Protein AF-A0A2N3A3G3-F1 (afdb_monomer_lite)

Secondary structure (DSSP, 8-state):
-EEEEEEEE---TT-----TT--HHHHSS-SSPPPHHHHHHHHHHHHHHS-STTEEEEEEEESS-GGGS-HHHHHHHHHHHHHHHHTTS-SEEEEEE-GGG--HHHHHHHHHTTEEEEEEEEE-S-HHHHHHTT----HHHHHHHHHHHHHTTPEEEEEEEES-TT--HHHHHHHHHHHHHTT-SEEEEEE--EETTSHHHHHHHHTS--PPPHHHHHHHHHHHHHHHHHTT-EEEEES----HHHHSSSSEEES---TTHHHHHHHHHHHHHHHHHHHHS-SS-EEEEEE-TTTHHHHH-GGGHHHHHHHTT-SEEEEEE-------PPEEEEETTS-HHHHHHHHHHSEEEEE--TTTS-TTTTT-HHHHEEEETTEEEE-TTS-HHHHHHHHHTT--EEE-SSPPPSSTTGGGTT-EEE-SSEEEE-TTTS-HHHHHHSTT-EEEE-S-S-HHHHEEESSSSEEEES-HHHHHHHHHTT-EEEE--STT-B-TTSS---TGGGEEEETTEEEESS-GGGSTTHHHHHHHHHHTT-EEEESSSS--B--S--EEE--

Sequence (559 aa):
MKHFTIPIFIPELACPNRCVFCNQHSISGCVKQPEPEEVREIILQHLNTIPQNDSHIEIGFFGGSFTGIEPALQEQYLSIAYEFLISGQIHGIRLSTRPDYISPDILTLLKHYGVTTIELGAQSLNDEVLLLSGRGHKVADVERASELILSSGFKLGLQMMTGLPGDTPQLSLQTARRIVELGASCTRIYPTLVIRGTELEQRWRSGEYQPQSLDEAVELAARLMDVFYYAGVEVIRVGLHPSERLLDGSEMLAGPFHPSFRELVKTFIWKQKLIKLIDKYPQGGNIHIPAPQHELRYAIGYNSENRKMLESHFKKVEFFVEDLALEVKPLIVTDKKLPLPAKNTLKSFANLLFLHSEKVVYKSIGGHPDIFMCQGSEGIVAAPSLPQEIIVHLGYAGVQVVDGISDPGKTYPDSARYNAVVTADLIIHNLKITDPAIFKTFPGRKHLHVNQGYTRCNLLALDDNYFITSDYGIEKALLAEGKLVMFADPAPVKLRGQKYGFFPGCCGILNGEVLIAGSLTFHPDGKQIREFINDSGLIIRELYQGQLTDVGGIFCFVK

pLDDT: mean 90.31, std 10.42, range [41.25, 98.62]

Foldseek 3Di:
DAEEEQEDEAAQPLQPWAFQQDDRCPPSVDNDGDDLVVLLVSVVVVLVVDDQPPYAYEYEYDHAALLRPDPVVSLSNLVSRLVCCVVVSHPAYEYHYALQSDDPVSLVSCVVSRHAEYEHAPQFLDQVLCVQRRVPDHNVSVLVSLVSCVVSRHAYEYEYEAQGVVHDLVRSLVRLLVCLVSPHQEYEYEYGFRWPPGNSVVCVVVVVGDGDEQVRLLVSVLVSVVSCVLSNRHHPYYYDADDVCVVVVVTTDDYRHDNVSVLSSLLVNLLVVLVVVLVVDAFEAEDEAEDAPVSQDSNCGDVSPNVVVVVVRYVYYHYDYDPPPPLQQWEKEWAPPQDPLLVVLSVVRHHYDWFDQCDAEPNLCNGAPQQAWADDPQAIEGEPPGDPSVVVVCVVLVGDYHYFDHHQHHDPPSSLQSQWHDALAEIEAAPVHHTPVVCVSNDDHDYQHFPDSNNQQFWDDLHPAEIEGQDPRSVVSNVVVVGHYHHFHQQQADTPPDNGGYQSLQWDDDPLEIEGSEALVSGPCSVVVQVSSVVSVGHYDDSDHDTGYRTNYIYIGHD

Structure (mmCIF, N/CA/C/O backbone):
data_AF-A0A2N3A3G3-F1
#
_entry.id   AF-A0A2N3A3G3-F1
#
loop_
_atom_site.group_PDB
_atom_site.id
_atom_site.type_symbol
_atom_site.label_atom_id
_atom_site.label_alt_id
_atom_site.label_comp_id
_atom_site.label_asym_id
_atom_site.label_entity_id
_atom_site.label_seq_id
_atom_site.pdbx_PDB_ins_code
_atom_site.Cartn_x
_atom_site.Cartn_y
_atom_site.Cartn_z
_atom_site.occupancy
_atom_site.B_iso_or_equiv
_atom_site.auth_seq_id
_atom_site.auth_comp_id
_atom_site.auth_asym_id
_atom_site.auth_atom_id
_atom_site.pdbx_PDB_model_num
ATOM 1 N N . MET A 1 1 ? 8.161 -18.460 7.760 1.00 61.75 1 MET A N 1
ATOM 2 C CA . MET A 1 1 ? 8.654 -18.708 6.396 1.00 61.75 1 MET A CA 1
ATOM 3 C C . MET A 1 1 ? 9.444 -17.530 5.842 1.00 61.75 1 MET A C 1
ATOM 5 O O . MET A 1 1 ? 8.895 -16.444 5.680 1.00 61.75 1 MET A O 1
ATOM 9 N N . LYS A 1 2 ? 10.746 -17.717 5.592 1.00 75.19 2 LYS A N 1
ATOM 10 C CA . LYS A 1 2 ? 11.634 -16.714 4.970 1.00 75.19 2 LYS A CA 1
ATOM 11 C C . LYS A 1 2 ? 11.548 -16.793 3.445 1.00 75.19 2 LYS A C 1
ATOM 13 O O . LYS A 1 2 ? 11.561 -17.885 2.892 1.00 75.19 2 LYS A O 1
ATOM 18 N N . HIS A 1 3 ? 11.495 -15.648 2.768 1.00 83.81 3 HIS A N 1
ATOM 19 C CA . HIS A 1 3 ? 11.451 -15.588 1.305 1.00 83.81 3 HIS A CA 1
ATOM 20 C C . HIS A 1 3 ? 12.861 -15.516 0.712 1.00 83.81 3 HIS A C 1
ATOM 22 O O . HIS A 1 3 ? 13.668 -14.680 1.121 1.00 83.81 3 HIS A O 1
ATOM 28 N N . PHE A 1 4 ? 13.134 -16.364 -0.276 1.00 88.44 4 PHE A N 1
ATOM 29 C CA . PHE A 1 4 ? 14.371 -16.391 -1.048 1.00 88.44 4 PHE A CA 1
ATOM 30 C C . PHE A 1 4 ? 14.045 -16.280 -2.534 1.00 88.44 4 PHE A C 1
ATOM 32 O O . PHE A 1 4 ? 13.104 -16.903 -3.021 1.00 88.44 4 PHE A O 1
ATOM 39 N N . THR A 1 5 ? 14.845 -15.511 -3.267 1.00 90.31 5 THR A N 1
ATOM 40 C CA . THR A 1 5 ? 14.772 -15.455 -4.728 1.00 90.31 5 THR A CA 1
ATOM 41 C C . THR A 1 5 ? 16.108 -15.899 -5.294 1.00 90.31 5 THR A C 1
ATOM 43 O O . THR A 1 5 ? 17.130 -15.318 -4.939 1.00 90.31 5 THR A O 1
ATOM 46 N N . ILE A 1 6 ? 16.089 -16.904 -6.165 1.00 93.06 6 ILE A N 1
ATOM 47 C CA . ILE A 1 6 ? 17.234 -17.352 -6.957 1.00 93.06 6 ILE A CA 1
ATOM 48 C C . ILE A 1 6 ? 17.314 -16.440 -8.187 1.00 93.06 6 ILE A C 1
ATOM 50 O O . ILE A 1 6 ? 16.431 -16.519 -9.048 1.00 93.06 6 ILE A O 1
ATOM 54 N N . PRO A 1 7 ? 18.296 -15.525 -8.267 1.00 90.38 7 PRO A N 1
ATOM 55 C CA . PRO A 1 7 ? 18.377 -14.579 -9.364 1.00 90.38 7 PRO A CA 1
ATOM 56 C C . PRO A 1 7 ? 19.096 -15.207 -10.561 1.00 90.38 7 PRO A C 1
ATOM 58 O O . PRO A 1 7 ? 20.251 -15.607 -10.462 1.00 90.38 7 PRO A O 1
ATOM 61 N N . ILE A 1 8 ? 18.437 -15.224 -11.715 1.00 89.75 8 ILE A N 1
ATOM 62 C CA . ILE A 1 8 ? 19.045 -15.571 -13.001 1.00 89.75 8 ILE A CA 1
ATOM 63 C C . ILE A 1 8 ? 19.112 -14.288 -13.819 1.00 89.75 8 ILE A C 1
ATOM 65 O O . ILE A 1 8 ? 18.082 -13.723 -14.193 1.00 89.75 8 ILE A O 1
ATOM 69 N N . PHE A 1 9 ? 20.322 -13.795 -14.070 1.00 84.38 9 PHE A N 1
ATOM 70 C CA . PHE A 1 9 ? 20.527 -12.567 -14.829 1.00 84.38 9 PHE A CA 1
ATOM 71 C C . PHE A 1 9 ? 20.651 -12.876 -16.319 1.00 84.38 9 PHE A C 1
ATOM 73 O O . PHE A 1 9 ? 21.615 -13.485 -16.770 1.00 84.38 9 PHE A O 1
ATOM 80 N N . ILE A 1 10 ? 19.669 -12.415 -17.083 1.00 79.62 10 ILE A N 1
ATOM 81 C CA . ILE A 1 10 ? 19.649 -12.438 -18.538 1.00 79.62 10 ILE A CA 1
ATOM 82 C C . ILE A 1 10 ? 20.049 -11.042 -19.019 1.00 79.62 10 ILE A C 1
ATOM 84 O O . ILE A 1 10 ? 19.343 -10.076 -18.727 1.00 79.62 10 ILE A O 1
ATOM 88 N N . PRO A 1 11 ? 21.171 -10.887 -19.736 1.00 69.00 11 PRO A N 1
ATOM 89 C CA . PRO A 1 11 ? 21.563 -9.587 -20.272 1.00 69.00 11 PRO A CA 1
ATOM 90 C C . PRO A 1 11 ? 20.467 -9.023 -21.193 1.00 69.00 11 PRO A C 1
ATOM 92 O O . PRO A 1 11 ? 19.837 -9.784 -21.931 1.00 69.00 11 PRO A O 1
ATOM 95 N N . GLU A 1 12 ? 20.240 -7.702 -21.190 1.00 62.72 12 GLU A N 1
ATOM 96 C CA . GLU A 1 12 ? 19.171 -7.040 -21.963 1.00 62.72 12 GLU A CA 1
ATOM 97 C C . GLU A 1 12 ? 19.499 -6.949 -23.473 1.00 62.72 12 GLU A C 1
ATOM 99 O O . GLU A 1 12 ? 19.256 -5.928 -24.112 1.00 62.72 12 GLU A O 1
ATOM 104 N N . LEU A 1 13 ? 20.043 -8.020 -24.070 1.00 57.84 13 LEU A N 1
ATOM 105 C CA . LEU A 1 13 ? 20.393 -8.103 -25.500 1.00 57.84 13 LEU A CA 1
ATOM 106 C C . LEU A 1 13 ? 19.179 -7.915 -26.421 1.00 57.84 13 LEU A C 1
ATOM 108 O O . LEU A 1 13 ? 19.336 -7.585 -27.592 1.00 57.84 13 LEU A O 1
ATOM 112 N N . ALA A 1 14 ? 17.973 -8.118 -25.890 1.00 55.00 14 ALA A N 1
ATOM 113 C CA . ALA A 1 14 ? 16.716 -7.996 -26.610 1.00 55.00 14 ALA A CA 1
ATOM 114 C C . ALA A 1 14 ? 16.103 -6.585 -26.589 1.00 55.00 14 ALA A C 1
ATOM 116 O O . ALA A 1 14 ? 15.043 -6.386 -27.179 1.00 55.00 14 ALA A O 1
ATOM 117 N N . CYS A 1 15 ? 16.693 -5.596 -25.905 1.00 64.19 15 CYS A N 1
ATOM 118 C CA . CYS A 1 15 ? 16.178 -4.224 -25.953 1.00 64.19 15 CYS A CA 1
ATOM 119 C C . CYS A 1 15 ? 16.750 -3.476 -27.172 1.00 64.19 15 CYS A C 1
ATOM 121 O O . CYS A 1 15 ? 17.956 -3.240 -27.218 1.00 64.19 15 CYS A O 1
ATOM 123 N N . PRO A 1 16 ? 15.918 -3.019 -28.132 1.00 64.50 16 PRO A N 1
ATOM 124 C CA . PRO A 1 16 ? 16.391 -2.279 -29.304 1.00 64.50 16 PRO A CA 1
ATOM 125 C C . PRO A 1 16 ? 16.791 -0.838 -28.962 1.00 64.50 16 PRO A C 1
ATOM 127 O O . PRO A 1 16 ? 17.355 -0.135 -29.796 1.00 64.50 16 PRO A O 1
ATOM 130 N N . ASN A 1 17 ? 16.470 -0.374 -27.750 1.00 73.19 17 ASN A N 1
ATOM 131 C CA . ASN A 1 17 ? 16.666 1.004 -27.324 1.00 73.19 17 ASN A CA 1
ATOM 132 C C . ASN A 1 17 ? 17.913 1.142 -26.453 1.00 73.19 17 ASN A C 1
ATOM 134 O O . ASN A 1 17 ? 18.110 0.382 -25.503 1.00 73.19 17 ASN A O 1
ATOM 138 N N . ARG A 1 18 ? 18.699 2.187 -26.713 1.00 74.38 18 ARG A N 1
ATOM 139 C CA . ARG A 1 18 ? 19.814 2.594 -25.859 1.00 74.38 18 ARG A CA 1
ATOM 140 C C . ARG A 1 18 ? 19.349 3.718 -24.939 1.00 74.38 18 ARG A C 1
ATOM 142 O O . ARG A 1 18 ? 19.352 4.880 -25.330 1.00 74.38 18 ARG A O 1
ATOM 149 N N . CYS A 1 19 ? 18.930 3.364 -23.726 1.00 81.56 19 CYS A N 1
ATOM 150 C CA . CYS A 1 19 ? 18.556 4.363 -22.724 1.00 81.56 19 CYS A CA 1
ATOM 151 C C . CYS A 1 19 ? 19.773 5.230 -22.379 1.00 81.56 19 CYS A C 1
ATOM 153 O O . CYS A 1 19 ? 20.890 4.719 -22.265 1.00 81.56 19 CYS A O 1
ATOM 155 N N . VAL A 1 20 ? 19.550 6.520 -22.131 1.00 85.81 20 VAL A N 1
ATOM 156 C CA . VAL A 1 20 ? 20.637 7.489 -21.913 1.00 85.81 20 VAL A CA 1
ATOM 157 C C . VAL A 1 20 ? 21.509 7.154 -20.702 1.00 85.81 20 VAL A C 1
ATOM 159 O O . VAL A 1 20 ? 22.678 7.510 -20.689 1.00 85.81 20 VAL A O 1
ATOM 162 N N . PHE A 1 21 ? 20.961 6.444 -19.711 1.00 80.81 21 PHE A N 1
ATOM 163 C CA . PHE A 1 21 ? 21.609 6.055 -18.452 1.00 80.81 21 PHE A CA 1
ATOM 164 C C . PHE A 1 21 ? 22.144 4.611 -18.441 1.00 80.81 21 PHE A C 1
ATOM 166 O O . PHE A 1 21 ? 22.698 4.164 -17.439 1.00 80.81 21 PHE A O 1
ATOM 173 N N . CYS A 1 22 ? 21.947 3.845 -19.516 1.00 75.81 22 CYS A N 1
ATOM 174 C CA . CYS A 1 22 ? 22.227 2.413 -19.534 1.00 75.81 22 CYS A CA 1
ATOM 175 C C . CYS A 1 22 ? 23.515 2.102 -20.312 1.00 75.81 22 CYS A C 1
ATOM 177 O O . CYS A 1 22 ? 23.629 2.433 -21.491 1.00 75.81 22 CYS A O 1
ATOM 179 N N . ASN A 1 23 ? 24.475 1.429 -19.667 1.00 69.19 23 ASN A N 1
ATOM 180 C CA . ASN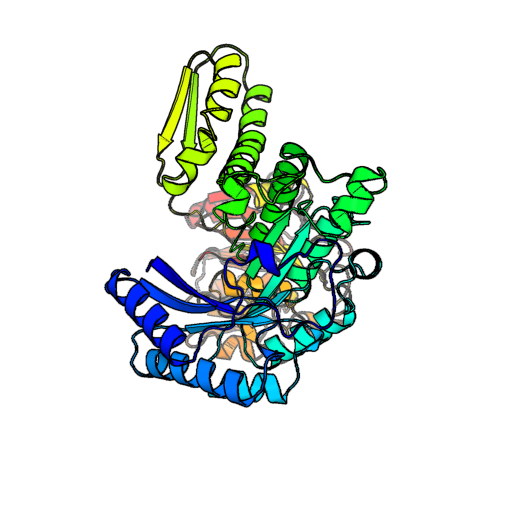 A 1 23 ? 25.636 0.823 -20.325 1.00 69.19 23 ASN A CA 1
ATOM 181 C C . ASN A 1 23 ? 25.797 -0.635 -19.870 1.00 69.19 23 ASN A C 1
ATOM 183 O O . ASN A 1 23 ? 26.601 -0.962 -19.005 1.00 69.19 23 ASN A O 1
ATOM 187 N N . GLN A 1 24 ? 24.974 -1.535 -20.404 1.00 57.53 24 GLN A N 1
ATOM 188 C CA . GLN A 1 24 ? 24.906 -2.903 -19.883 1.00 57.53 24 GLN A CA 1
ATOM 189 C C . GLN A 1 24 ? 26.075 -3.819 -20.255 1.00 57.53 24 GLN A C 1
ATOM 191 O O . GLN A 1 24 ? 26.239 -4.840 -19.595 1.00 57.53 24 GLN A O 1
ATOM 196 N N . HIS A 1 25 ? 26.940 -3.449 -21.208 1.00 51.78 25 HIS A N 1
ATOM 197 C CA . HIS A 1 25 ? 28.196 -4.183 -21.415 1.00 51.78 25 HIS A CA 1
ATOM 198 C C . HIS A 1 25 ? 29.094 -4.162 -20.160 1.00 51.78 25 HIS A C 1
ATOM 200 O O . HIS A 1 25 ? 29.972 -5.016 -20.023 1.00 51.78 25 HIS A O 1
ATOM 206 N N . SER A 1 26 ? 28.868 -3.219 -19.234 1.00 46.75 26 SER A N 1
ATOM 207 C CA . SER A 1 26 ? 29.647 -3.063 -18.008 1.00 46.75 26 SER A CA 1
ATOM 208 C C . SER A 1 26 ? 28.895 -3.405 -16.700 1.00 46.75 26 SER A C 1
ATOM 210 O O . SER A 1 26 ? 29.525 -4.030 -15.844 1.00 46.75 26 SER A O 1
ATOM 212 N N . ILE A 1 27 ? 27.577 -3.141 -16.590 1.00 47.06 27 ILE A N 1
ATOM 213 C CA . ILE A 1 27 ? 26.804 -3.199 -15.318 1.00 47.06 27 ILE A CA 1
ATOM 214 C C . ILE A 1 27 ? 26.375 -4.614 -14.875 1.00 47.06 27 ILE A C 1
ATOM 216 O O . ILE A 1 27 ? 26.427 -4.928 -13.686 1.00 47.06 27 ILE A O 1
ATOM 220 N N . SER A 1 28 ? 25.895 -5.471 -15.785 1.00 49.25 28 SER A N 1
ATOM 221 C CA . SER A 1 28 ? 25.285 -6.767 -15.418 1.00 49.25 28 SER A CA 1
ATOM 222 C C . SER A 1 28 ? 26.307 -7.835 -15.010 1.00 49.25 28 SER A C 1
ATOM 224 O O . SER A 1 28 ? 25.919 -8.904 -14.544 1.00 49.25 28 SER A O 1
ATOM 226 N N . GLY A 1 29 ? 27.602 -7.596 -15.247 1.00 46.22 29 GLY A N 1
ATOM 227 C CA . GLY A 1 29 ? 28.673 -8.588 -15.090 1.00 46.22 29 GLY A CA 1
ATOM 228 C C . GLY A 1 29 ? 28.627 -9.746 -16.102 1.00 46.22 29 GLY A C 1
ATOM 229 O O . GLY A 1 29 ? 29.648 -10.388 -16.326 1.00 46.22 29 GLY A O 1
ATOM 230 N N . CYS A 1 30 ? 27.486 -9.975 -16.763 1.00 50.34 30 CYS A N 1
ATOM 231 C CA . CYS A 1 30 ? 27.273 -11.019 -17.762 1.00 50.34 30 CYS A CA 1
ATOM 232 C C . CYS A 1 30 ? 27.206 -10.409 -19.166 1.00 50.34 30 CYS A C 1
ATOM 234 O O . CYS A 1 30 ? 26.265 -9.693 -19.508 1.00 50.34 30 CYS A O 1
ATOM 236 N N . VAL A 1 31 ? 28.215 -10.709 -19.986 1.00 55.66 31 VAL A N 1
ATOM 237 C CA . VAL A 1 31 ? 28.316 -10.236 -21.380 1.00 55.66 31 VAL A CA 1
ATOM 238 C C . VAL A 1 31 ? 27.589 -11.180 -22.350 1.00 55.66 31 VAL A C 1
ATOM 240 O O . VAL A 1 31 ? 27.222 -10.773 -23.450 1.00 55.66 31 VAL A O 1
ATOM 243 N N . LYS A 1 32 ? 27.345 -12.430 -21.937 1.00 69.25 32 LYS A N 1
ATOM 244 C CA . LYS A 1 32 ? 26.687 -13.479 -22.723 1.00 69.25 32 LYS A CA 1
ATOM 245 C C . LYS A 1 32 ? 25.436 -13.973 -21.989 1.00 69.25 32 LYS A C 1
ATOM 247 O O . LYS A 1 32 ? 25.431 -14.022 -20.761 1.00 69.25 32 LYS A O 1
ATOM 252 N N . GLN A 1 33 ? 24.383 -14.301 -22.738 1.00 75.94 33 GLN A N 1
ATOM 253 C CA . GLN A 1 33 ? 23.237 -15.033 -22.195 1.00 75.94 33 GLN A CA 1
ATOM 254 C C . GLN A 1 33 ? 23.703 -16.405 -21.691 1.00 75.94 33 GLN A C 1
ATOM 256 O O . GLN A 1 33 ? 24.496 -17.040 -22.393 1.00 75.94 33 GLN A O 1
ATOM 261 N N . PRO A 1 34 ? 23.254 -16.838 -20.499 1.00 84.69 34 PRO A N 1
ATOM 262 C CA . PRO A 1 34 ? 23.633 -18.140 -19.982 1.00 84.69 34 PRO A CA 1
ATOM 263 C C . PRO A 1 34 ? 23.061 -19.243 -20.871 1.00 84.69 34 PRO A C 1
ATOM 265 O O . PRO A 1 34 ? 21.918 -19.151 -21.319 1.00 84.69 34 PRO A O 1
ATOM 268 N N . GLU A 1 35 ? 23.819 -20.297 -21.130 1.00 90.38 35 GLU A N 1
ATOM 269 C CA . GLU A 1 35 ? 23.249 -21.464 -21.810 1.00 90.38 35 GLU A CA 1
ATOM 270 C C . GLU A 1 35 ? 22.178 -22.117 -20.907 1.00 90.38 35 GLU A C 1
ATOM 272 O O . GLU A 1 35 ? 22.258 -21.999 -19.680 1.00 90.38 35 GLU A O 1
ATOM 277 N N . PRO A 1 36 ? 21.166 -22.816 -21.457 1.00 92.44 36 PRO A N 1
ATOM 278 C CA . PRO A 1 36 ? 20.116 -23.442 -20.649 1.00 92.44 36 PRO A CA 1
ATOM 279 C C . PRO A 1 36 ? 20.649 -24.299 -19.489 1.00 92.44 36 PRO A C 1
ATOM 281 O O . PRO A 1 36 ? 20.137 -24.212 -18.375 1.00 92.44 36 PRO A O 1
ATOM 284 N N . GLU A 1 37 ? 21.735 -25.048 -19.683 1.00 92.50 37 GLU A N 1
ATOM 285 C CA . GLU A 1 37 ? 22.291 -25.844 -18.580 1.00 92.50 37 GLU A CA 1
ATOM 286 C C . GLU A 1 37 ? 23.023 -25.025 -17.520 1.00 92.50 37 GLU A C 1
ATOM 288 O O . GLU A 1 37 ? 22.972 -25.383 -16.345 1.00 92.50 37 GLU A O 1
ATOM 293 N N . GLU A 1 38 ? 23.592 -23.870 -17.869 1.00 92.38 38 GLU A N 1
ATOM 294 C CA . GLU A 1 38 ? 24.135 -22.943 -16.870 1.00 92.38 38 GLU A CA 1
ATOM 295 C C . GLU A 1 38 ? 23.009 -22.408 -15.973 1.00 92.38 38 GLU A C 1
ATOM 297 O O . GLU A 1 38 ? 23.179 -22.277 -14.761 1.00 92.38 38 GLU A O 1
ATOM 302 N N . VAL A 1 39 ? 21.816 -22.166 -16.536 1.00 93.62 39 VAL A N 1
ATOM 303 C CA . VAL A 1 39 ? 20.630 -21.798 -15.748 1.00 93.62 39 VAL A CA 1
ATOM 304 C C . VAL A 1 39 ? 20.270 -22.897 -14.748 1.00 93.62 39 VAL A C 1
ATOM 306 O O . VAL A 1 39 ? 20.035 -22.604 -13.572 1.00 93.62 39 VAL A O 1
ATOM 309 N N . ARG A 1 40 ? 20.263 -24.163 -15.181 1.00 95.88 40 ARG A N 1
ATOM 310 C CA . ARG A 1 40 ? 20.012 -25.310 -14.296 1.00 95.88 40 ARG A CA 1
ATOM 311 C C . ARG A 1 40 ? 21.055 -25.394 -13.178 1.00 95.88 40 ARG A C 1
ATOM 313 O O . ARG A 1 40 ? 20.689 -25.586 -12.017 1.00 95.88 40 ARG A O 1
ATOM 320 N N . GLU A 1 41 ? 22.332 -25.223 -13.504 1.00 95.12 41 GLU A N 1
ATOM 321 C CA . GLU A 1 41 ? 23.426 -25.244 -12.530 1.00 95.12 41 GLU A CA 1
ATOM 322 C C . GLU A 1 41 ? 23.298 -24.130 -11.487 1.00 95.12 41 GLU A C 1
ATOM 324 O O . GLU A 1 41 ? 23.422 -24.404 -10.293 1.00 95.12 41 GLU A O 1
ATOM 329 N N . ILE A 1 42 ? 22.974 -22.901 -11.906 1.00 93.69 42 ILE A N 1
ATOM 330 C CA . ILE A 1 42 ? 22.738 -21.766 -10.999 1.00 93.69 42 ILE A CA 1
ATOM 331 C C . ILE A 1 42 ? 21.618 -22.099 -10.005 1.00 93.69 42 ILE A C 1
ATOM 333 O O . ILE A 1 42 ? 21.769 -21.878 -8.800 1.00 93.69 42 ILE A O 1
ATOM 337 N N . ILE A 1 43 ? 20.506 -22.668 -10.483 1.00 95.06 43 ILE A N 1
ATOM 338 C CA . ILE A 1 43 ? 19.378 -23.052 -9.622 1.00 95.06 43 ILE A CA 1
ATOM 339 C C . ILE A 1 43 ? 19.823 -24.082 -8.579 1.00 95.06 43 ILE A C 1
ATOM 341 O O . ILE A 1 43 ? 19.588 -23.887 -7.385 1.00 95.06 43 ILE A O 1
ATOM 345 N N . LEU A 1 44 ? 20.514 -25.143 -9.004 1.00 95.25 44 LEU A N 1
ATOM 346 C CA . LEU A 1 44 ? 21.005 -26.194 -8.109 1.00 95.25 44 LEU A CA 1
ATOM 347 C C . LEU A 1 44 ? 22.001 -25.659 -7.072 1.00 95.25 44 LEU A C 1
ATOM 349 O O . LEU A 1 44 ? 21.908 -25.997 -5.891 1.00 95.25 44 LEU A O 1
ATOM 353 N N . GLN A 1 45 ? 22.930 -24.795 -7.487 1.00 93.94 45 GLN A N 1
ATOM 354 C CA . GLN A 1 45 ? 23.899 -24.169 -6.588 1.00 93.94 45 GLN A CA 1
ATOM 355 C C . GLN A 1 45 ? 23.200 -23.361 -5.492 1.00 93.94 45 GLN A C 1
ATOM 357 O O . GLN A 1 45 ? 23.519 -23.522 -4.313 1.00 93.94 45 GLN A O 1
ATOM 362 N N . HIS A 1 46 ? 22.210 -22.541 -5.849 1.00 94.06 46 HIS A N 1
ATOM 363 C CA . HIS A 1 46 ? 21.461 -21.765 -4.866 1.00 94.06 46 HIS A CA 1
ATOM 364 C C . HIS A 1 46 ? 20.618 -22.648 -3.940 1.00 94.06 46 HIS A C 1
ATOM 366 O O . HIS A 1 46 ? 20.651 -22.439 -2.725 1.00 94.06 46 HIS A O 1
ATOM 372 N N . LEU A 1 47 ? 19.917 -23.656 -4.468 1.00 92.25 47 LEU A N 1
ATOM 373 C CA . LEU A 1 47 ? 19.110 -24.581 -3.661 1.00 92.25 47 LEU A CA 1
ATOM 374 C C . LEU A 1 47 ? 19.936 -25.312 -2.593 1.00 92.25 47 LEU A C 1
ATOM 376 O O . LEU A 1 47 ? 19.441 -25.522 -1.487 1.00 92.25 47 LEU A O 1
ATOM 380 N N . ASN A 1 48 ? 21.206 -25.617 -2.878 1.00 91.00 48 ASN A N 1
ATOM 381 C CA . ASN A 1 48 ? 22.128 -26.226 -1.912 1.00 91.00 48 ASN A CA 1
ATOM 382 C C . ASN A 1 48 ? 22.520 -25.290 -0.755 1.00 91.00 48 ASN A C 1
ATOM 384 O O . ASN A 1 48 ? 22.946 -25.757 0.299 1.00 91.00 48 ASN A O 1
ATOM 388 N N . THR A 1 49 ? 22.391 -23.973 -0.937 1.00 90.19 49 THR A N 1
ATOM 389 C CA . THR A 1 49 ? 22.728 -22.966 0.087 1.00 90.19 49 THR A CA 1
ATOM 390 C C . THR A 1 49 ? 21.520 -22.482 0.886 1.00 90.19 49 THR A C 1
ATOM 392 O O . THR A 1 49 ? 21.682 -21.944 1.984 1.00 90.19 49 THR A O 1
ATOM 395 N N . ILE A 1 50 ? 20.309 -22.654 0.351 1.00 88.69 50 ILE A N 1
ATOM 396 C CA . ILE A 1 50 ? 19.076 -22.184 0.982 1.00 88.69 50 ILE A CA 1
ATOM 397 C C . ILE A 1 50 ? 18.597 -23.233 2.001 1.00 88.69 50 ILE A C 1
ATOM 399 O O . ILE A 1 50 ? 18.463 -24.409 1.656 1.00 88.69 50 ILE A O 1
ATOM 403 N N . PRO A 1 51 ? 18.295 -22.845 3.257 1.00 82.62 51 PRO A N 1
ATOM 404 C CA . PRO A 1 51 ? 17.728 -23.766 4.237 1.00 82.62 51 PRO A CA 1
ATOM 405 C C . PRO A 1 51 ? 16.377 -24.296 3.748 1.00 82.62 51 PRO A C 1
ATOM 407 O O . PRO A 1 51 ? 15.478 -23.510 3.478 1.00 82.62 51 PRO A O 1
ATOM 410 N N . GLN A 1 52 ? 16.207 -25.613 3.659 1.00 69.38 52 GLN A N 1
ATOM 411 C CA . GLN A 1 52 ? 14.976 -26.212 3.119 1.00 69.38 52 GLN A CA 1
ATOM 412 C C . GLN A 1 52 ? 13.783 -26.133 4.096 1.00 69.38 52 GLN A C 1
ATOM 414 O O . GLN A 1 52 ? 12.629 -26.138 3.679 1.00 69.38 52 GLN A O 1
ATOM 419 N N . ASN A 1 53 ? 14.043 -25.995 5.400 1.00 72.62 53 ASN A N 1
ATOM 420 C CA . ASN A 1 53 ? 12.998 -25.864 6.417 1.00 72.62 53 ASN A CA 1
ATOM 421 C C . ASN A 1 53 ? 12.553 -24.395 6.559 1.00 72.62 53 ASN A C 1
ATOM 423 O O . ASN A 1 53 ? 13.382 -23.528 6.826 1.00 72.62 53 ASN A O 1
ATOM 427 N N . ASP A 1 54 ? 11.245 -24.134 6.450 1.00 76.38 54 ASP A N 1
ATOM 428 C CA . ASP A 1 54 ? 10.615 -22.806 6.606 1.00 76.38 54 ASP A CA 1
ATOM 429 C C . ASP A 1 54 ? 11.067 -21.741 5.575 1.00 76.38 54 ASP A C 1
ATOM 431 O O . ASP A 1 54 ? 11.170 -20.548 5.889 1.00 76.38 54 ASP A O 1
ATOM 435 N N . SER A 1 55 ? 11.290 -22.152 4.320 1.00 85.81 55 SER A N 1
ATOM 436 C CA . SER A 1 55 ? 11.675 -21.263 3.212 1.00 85.81 55 SER A CA 1
ATOM 437 C C . SER A 1 55 ? 10.660 -21.252 2.071 1.00 85.81 55 SER A C 1
ATOM 439 O O . SER A 1 55 ? 10.226 -22.296 1.600 1.00 85.81 55 SER A O 1
ATOM 441 N N . HIS A 1 56 ? 10.354 -20.056 1.571 1.00 89.31 56 HIS A N 1
ATOM 442 C CA . HIS A 1 56 ? 9.611 -19.836 0.336 1.00 89.31 56 HIS A CA 1
ATOM 443 C C . HIS A 1 56 ? 10.582 -19.404 -0.758 1.00 89.31 56 HIS A C 1
ATOM 445 O O . HIS A 1 56 ? 11.117 -18.295 -0.714 1.00 89.31 56 HIS A O 1
ATOM 451 N N . ILE A 1 57 ? 10.827 -20.282 -1.723 1.00 93.31 57 ILE A N 1
ATOM 452 C CA . ILE A 1 57 ? 11.853 -20.094 -2.755 1.00 93.31 57 ILE A CA 1
ATOM 453 C C . ILE A 1 57 ? 11.186 -19.747 -4.083 1.00 93.31 57 ILE A C 1
ATOM 455 O O . ILE A 1 57 ? 10.331 -20.491 -4.548 1.00 93.31 57 ILE A O 1
ATOM 459 N N . GLU A 1 58 ? 11.593 -18.651 -4.711 1.00 94.94 58 GLU A N 1
ATOM 460 C CA . GLU A 1 58 ? 11.178 -18.283 -6.067 1.00 94.94 58 GLU A CA 1
ATOM 461 C C . GLU A 1 58 ? 12.384 -18.223 -7.008 1.00 94.94 58 GLU A C 1
ATOM 463 O O . GLU A 1 58 ? 13.478 -17.834 -6.598 1.00 94.94 58 GLU A O 1
ATOM 468 N N . ILE A 1 59 ? 12.184 -18.538 -8.285 1.00 96.56 59 ILE A N 1
ATOM 469 C CA . ILE A 1 59 ? 13.162 -18.241 -9.340 1.00 96.56 59 ILE A CA 1
ATOM 470 C C . ILE A 1 59 ? 12.817 -16.896 -9.972 1.00 96.56 59 ILE A C 1
ATOM 472 O O . ILE A 1 59 ? 11.656 -16.646 -10.297 1.00 96.56 59 ILE A O 1
ATOM 476 N N . GLY A 1 60 ? 13.817 -16.032 -10.158 1.00 94.38 60 GLY A N 1
ATOM 477 C CA . GLY A 1 60 ? 13.647 -14.722 -10.776 1.00 94.38 60 GLY A CA 1
ATOM 478 C C . GLY A 1 60 ? 14.532 -14.503 -11.993 1.00 94.38 60 GLY A C 1
ATOM 479 O O . GLY A 1 60 ? 15.743 -14.364 -11.847 1.00 94.38 60 GLY A O 1
ATOM 480 N N . PHE A 1 61 ? 13.926 -14.377 -13.174 1.00 93.81 61 PHE A N 1
ATOM 481 C CA . PHE A 1 61 ? 14.630 -13.962 -14.387 1.00 93.81 61 PHE A CA 1
ATOM 482 C C . PHE A 1 61 ? 14.728 -12.430 -14.459 1.00 93.81 61 PHE A C 1
ATOM 484 O O . PHE A 1 61 ? 13.735 -11.729 -14.685 1.00 93.81 61 PHE A O 1
ATOM 491 N N . PHE A 1 62 ? 15.930 -11.894 -14.252 1.00 86.38 62 PHE A N 1
ATOM 492 C CA . PHE A 1 62 ? 16.219 -10.458 -14.219 1.00 86.38 62 PHE A CA 1
ATOM 493 C C . PHE A 1 62 ? 16.996 -10.016 -15.453 1.00 86.38 62 PHE A C 1
ATOM 495 O O . PHE A 1 62 ? 17.743 -10.794 -16.019 1.00 86.38 62 PHE A O 1
ATOM 502 N N . GLY A 1 63 ? 16.823 -8.764 -15.874 1.00 75.38 63 GLY A N 1
ATOM 503 C CA . GLY A 1 63 ? 17.399 -8.267 -17.130 1.00 75.38 63 GLY A CA 1
ATOM 504 C C . GLY A 1 63 ? 16.542 -7.220 -17.821 1.00 75.38 63 GLY A C 1
ATOM 505 O O . GLY A 1 63 ? 17.043 -6.395 -18.566 1.00 75.38 63 GLY A O 1
ATOM 506 N N . GLY A 1 64 ? 15.236 -7.216 -17.541 1.00 75.12 64 GLY A N 1
ATOM 507 C CA . GLY A 1 64 ? 14.320 -6.176 -18.013 1.00 75.12 64 GLY A CA 1
ATOM 508 C C . GLY A 1 64 ? 13.782 -6.381 -19.429 1.00 75.12 64 GLY A C 1
ATOM 509 O O . GLY A 1 64 ? 12.973 -5.568 -19.859 1.00 75.12 64 GLY A O 1
ATOM 510 N N . SER A 1 65 ? 14.152 -7.464 -20.123 1.00 84.75 65 SER A N 1
ATOM 511 C CA . SER A 1 65 ? 13.668 -7.790 -21.477 1.00 84.75 65 SER A CA 1
ATOM 512 C C . SER A 1 65 ? 13.445 -9.290 -21.722 1.00 84.75 65 SER A C 1
ATOM 514 O O . SER A 1 65 ? 13.504 -9.724 -22.869 1.00 84.75 65 SER A O 1
ATOM 516 N N . PHE A 1 66 ? 13.173 -10.087 -20.675 1.00 91.94 66 PHE A N 1
ATOM 517 C CA . PHE A 1 66 ? 13.046 -11.551 -20.791 1.00 91.94 66 PHE A CA 1
ATOM 518 C C . PHE A 1 66 ? 12.142 -11.978 -21.955 1.00 91.94 66 PHE A C 1
ATOM 520 O O . PHE A 1 66 ? 12.538 -12.799 -22.768 1.00 91.94 66 PHE A O 1
ATOM 527 N N . THR A 1 67 ? 10.960 -11.370 -22.086 1.00 92.56 67 THR A N 1
ATOM 528 C CA . THR A 1 67 ? 9.980 -11.762 -23.116 1.00 92.56 67 THR A CA 1
ATOM 529 C C . THR A 1 67 ? 10.307 -11.245 -24.521 1.00 92.56 67 THR A C 1
ATOM 531 O O . THR A 1 67 ? 9.540 -11.474 -25.451 1.00 92.56 67 THR A O 1
ATOM 534 N N . GLY A 1 68 ? 11.430 -10.542 -24.689 1.00 89.06 68 GLY A N 1
ATOM 535 C CA . GLY A 1 68 ? 11.937 -10.090 -25.984 1.00 89.06 68 GLY A CA 1
ATOM 536 C C . GLY A 1 68 ? 13.078 -10.934 -26.548 1.00 89.06 68 GLY A C 1
ATOM 537 O O . GLY A 1 68 ? 13.509 -10.663 -27.667 1.00 89.06 68 GLY A O 1
ATOM 538 N N . ILE A 1 69 ? 13.610 -11.907 -25.797 1.00 89.88 69 ILE A N 1
ATOM 539 C CA . ILE A 1 69 ? 14.632 -12.828 -26.325 1.00 89.88 69 ILE A CA 1
ATOM 540 C C . ILE A 1 69 ? 14.003 -13.805 -27.333 1.00 89.88 69 ILE A C 1
ATOM 542 O O . ILE A 1 69 ? 12.786 -13.826 -27.520 1.00 89.88 69 ILE A O 1
ATOM 546 N N . GLU A 1 70 ? 14.824 -14.622 -27.990 1.00 90.19 70 GLU A N 1
ATOM 547 C CA . GLU A 1 70 ? 14.352 -15.606 -28.970 1.00 90.19 70 GLU A CA 1
ATOM 548 C C . GLU A 1 70 ? 13.325 -16.583 -28.338 1.00 90.19 70 GLU A C 1
ATOM 550 O O . GLU A 1 70 ? 13.563 -17.064 -27.227 1.00 90.19 70 GLU A O 1
ATOM 555 N N . PRO A 1 71 ? 12.161 -16.838 -28.976 1.00 92.12 71 PRO A N 1
ATOM 556 C CA . PRO A 1 71 ? 11.079 -17.617 -28.366 1.00 92.12 71 PRO A CA 1
ATOM 557 C C . PRO A 1 71 ? 11.470 -19.027 -27.909 1.00 92.12 71 PRO A C 1
ATOM 559 O O . PRO A 1 71 ? 11.070 -19.424 -26.814 1.00 92.12 71 PRO A O 1
ATOM 562 N N . ALA A 1 72 ? 12.276 -19.767 -28.680 1.00 93.75 72 ALA A N 1
ATOM 563 C CA . ALA A 1 72 ? 12.691 -21.109 -28.272 1.00 93.75 72 ALA A CA 1
ATOM 564 C C . ALA A 1 72 ? 13.571 -21.065 -27.012 1.00 93.75 72 ALA A C 1
ATOM 566 O O . ALA A 1 72 ? 13.426 -21.904 -26.123 1.00 93.75 72 ALA A O 1
ATOM 567 N N . LEU A 1 73 ? 14.423 -20.047 -26.876 1.00 92.81 73 LEU A N 1
ATOM 568 C CA . LEU A 1 73 ? 15.202 -19.826 -25.660 1.00 92.81 73 LEU A CA 1
ATOM 569 C C . LEU A 1 73 ? 14.326 -19.449 -24.449 1.00 92.81 73 LEU A C 1
ATOM 571 O O . LEU A 1 73 ? 14.590 -19.916 -23.339 1.00 92.81 73 LEU A O 1
ATOM 575 N N . GLN A 1 74 ? 13.260 -18.655 -24.640 1.00 94.62 74 GLN A N 1
ATOM 576 C CA . GLN A 1 74 ? 12.281 -18.380 -23.572 1.00 94.62 74 GLN A CA 1
ATOM 577 C C . GLN A 1 74 ? 11.666 -19.679 -23.048 1.00 94.62 74 GLN A C 1
ATOM 579 O O . GLN A 1 74 ? 11.641 -19.902 -21.837 1.00 94.62 74 GLN A O 1
ATOM 584 N N . GLU A 1 75 ? 11.206 -20.541 -23.957 1.00 96.62 75 GLU A N 1
ATOM 585 C CA . GLU A 1 75 ? 10.630 -21.847 -23.629 1.00 96.62 75 GLU A CA 1
ATOM 586 C C . GLU A 1 75 ? 11.627 -22.746 -22.895 1.00 96.62 75 GLU A C 1
ATOM 588 O O . GLU A 1 75 ? 11.269 -23.352 -21.887 1.00 96.62 75 GLU A O 1
ATOM 593 N N . GLN A 1 76 ? 12.888 -22.791 -23.331 1.00 96.50 76 GLN A N 1
ATOM 594 C CA . GLN A 1 76 ? 13.931 -23.578 -22.666 1.00 96.50 76 GLN A CA 1
ATOM 595 C C . GLN A 1 76 ? 14.158 -23.129 -21.217 1.00 96.50 76 GLN A C 1
ATOM 597 O O . GLN A 1 76 ? 14.133 -23.957 -20.303 1.00 96.50 76 GLN A O 1
ATOM 602 N N . TYR A 1 77 ? 14.332 -21.825 -20.978 1.00 96.44 77 TYR A N 1
ATOM 603 C CA . TYR A 1 77 ? 14.524 -21.301 -19.623 1.00 96.44 77 TYR A CA 1
ATOM 604 C C . TYR A 1 77 ? 13.301 -21.523 -18.731 1.00 96.44 77 TYR A C 1
ATOM 606 O O . TYR A 1 77 ? 13.443 -21.922 -17.571 1.00 96.44 77 TYR A O 1
ATOM 614 N N . LEU A 1 78 ? 12.101 -21.281 -19.263 1.00 97.44 78 LEU A N 1
ATOM 615 C CA . LEU A 1 78 ? 10.855 -21.491 -18.532 1.00 97.44 78 LEU A CA 1
ATOM 616 C C . LEU A 1 78 ? 10.630 -22.972 -18.219 1.00 97.44 78 LEU A C 1
ATOM 618 O O . LEU A 1 78 ? 10.243 -23.289 -17.097 1.00 97.44 78 LEU A O 1
ATOM 622 N N . SER A 1 79 ? 10.932 -23.874 -19.155 1.00 97.75 79 SER A N 1
ATOM 623 C CA . SER A 1 79 ? 10.831 -25.322 -18.955 1.00 97.75 79 SER A CA 1
ATOM 624 C C . SER A 1 79 ? 11.729 -25.793 -17.816 1.00 97.75 79 SER A C 1
ATOM 626 O O . SER A 1 79 ? 11.262 -26.510 -16.934 1.00 97.75 79 SER A O 1
ATOM 628 N N . ILE A 1 80 ? 12.985 -25.336 -17.775 1.00 97.62 80 ILE A N 1
ATOM 629 C CA . ILE A 1 80 ? 13.911 -25.675 -16.686 1.00 97.62 80 ILE A CA 1
ATOM 630 C C . ILE A 1 80 ? 13.347 -25.207 -15.344 1.00 97.62 80 ILE A C 1
ATOM 632 O O . ILE A 1 80 ? 13.253 -25.998 -14.410 1.00 97.62 80 ILE A O 1
ATOM 636 N N . ALA A 1 81 ? 12.931 -23.942 -15.232 1.00 97.38 81 ALA A N 1
ATOM 637 C CA . ALA A 1 81 ? 12.360 -23.424 -13.988 1.00 97.38 81 ALA A CA 1
ATOM 638 C C . ALA A 1 81 ? 11.075 -24.171 -13.583 1.00 97.38 81 ALA A C 1
ATOM 640 O O . ALA A 1 81 ? 10.855 -24.437 -12.399 1.00 97.38 81 ALA A O 1
ATOM 641 N N . TYR A 1 82 ? 10.250 -24.548 -14.561 1.00 97.88 82 TYR A N 1
ATOM 642 C CA . TYR A 1 82 ? 9.010 -25.281 -14.344 1.00 97.88 82 TYR A CA 1
ATOM 643 C C . TYR A 1 82 ? 9.246 -26.694 -13.797 1.00 97.88 82 TYR A C 1
ATOM 645 O O . TYR A 1 82 ? 8.505 -27.116 -12.913 1.00 97.88 82 TYR A O 1
ATOM 653 N N . GLU A 1 83 ? 10.307 -27.395 -14.214 1.00 97.62 83 GLU A N 1
ATOM 654 C CA . GLU A 1 83 ? 10.705 -28.685 -13.619 1.00 97.62 83 GLU A CA 1
ATOM 655 C C . GLU A 1 83 ? 10.948 -28.568 -12.103 1.00 97.62 83 GLU A C 1
ATOM 657 O O . GLU A 1 83 ? 10.479 -29.390 -11.306 1.00 97.62 83 GLU A O 1
ATOM 662 N N . PHE A 1 84 ? 11.643 -27.509 -11.675 1.00 96.62 84 PHE A N 1
ATOM 663 C CA . PHE A 1 84 ? 11.866 -27.249 -10.251 1.00 96.62 84 PHE A CA 1
ATOM 664 C C . PHE A 1 84 ? 10.562 -26.904 -9.522 1.00 96.62 84 PHE A C 1
ATOM 666 O O . PHE A 1 84 ? 10.394 -27.302 -8.367 1.00 96.62 84 PHE A O 1
ATOM 673 N N . LEU A 1 85 ? 9.627 -26.219 -10.190 1.00 96.06 85 LEU A N 1
ATOM 674 C CA . LEU A 1 85 ? 8.312 -25.890 -9.637 1.00 96.06 85 LEU A CA 1
ATOM 675 C C . LEU A 1 85 ? 7.465 -27.147 -9.402 1.00 96.06 85 LEU A C 1
ATOM 677 O O . LEU A 1 85 ? 6.984 -27.360 -8.292 1.00 96.06 85 LEU A O 1
ATOM 681 N N . ILE A 1 86 ? 7.319 -28.012 -10.410 1.00 96.19 86 ILE A N 1
ATOM 682 C CA . ILE A 1 86 ? 6.496 -29.231 -10.304 1.00 96.19 86 ILE A CA 1
ATOM 683 C C . ILE A 1 86 ? 7.090 -30.265 -9.342 1.00 96.19 86 ILE A C 1
ATOM 685 O O . ILE A 1 86 ? 6.351 -31.047 -8.750 1.00 96.19 86 ILE A O 1
ATOM 689 N N . SER A 1 87 ? 8.414 -30.257 -9.153 1.00 94.50 87 SER A N 1
ATOM 690 C CA . SER A 1 87 ? 9.087 -31.106 -8.159 1.00 94.50 87 SER A CA 1
ATOM 691 C C . SER A 1 87 ? 8.957 -30.594 -6.716 1.00 94.50 87 SER A C 1
ATOM 693 O O . SER A 1 87 ? 9.374 -31.289 -5.792 1.00 94.50 87 SER A O 1
ATOM 695 N N . GLY A 1 88 ? 8.395 -29.396 -6.507 1.00 92.56 88 GLY A N 1
ATOM 696 C CA . GLY A 1 88 ? 8.205 -28.789 -5.186 1.00 92.56 88 GLY A CA 1
ATOM 697 C C . GLY A 1 88 ? 9.470 -28.194 -4.559 1.00 92.56 88 GLY A C 1
ATOM 698 O O . GLY A 1 88 ? 9.448 -27.821 -3.390 1.00 92.56 88 GLY A O 1
ATOM 699 N N . GLN A 1 89 ? 10.573 -28.087 -5.309 1.00 92.88 89 GLN A N 1
ATOM 700 C CA . GLN A 1 89 ? 11.822 -27.476 -4.826 1.00 92.88 89 GLN A CA 1
ATOM 701 C C . GLN A 1 89 ? 11.745 -25.944 -4.773 1.00 92.88 89 GLN A C 1
ATOM 703 O O . GLN A 1 89 ? 12.487 -25.297 -4.034 1.00 92.88 89 GLN A O 1
ATOM 708 N N . ILE A 1 90 ? 10.842 -25.355 -5.558 1.00 94.62 90 ILE A N 1
ATOM 709 C CA . ILE A 1 90 ? 10.521 -23.928 -5.544 1.00 94.62 90 ILE A CA 1
ATOM 710 C C . ILE A 1 90 ? 9.002 -23.737 -5.474 1.00 94.62 90 ILE A C 1
ATOM 712 O O . ILE A 1 90 ? 8.232 -24.657 -5.726 1.00 94.62 90 ILE A O 1
ATOM 716 N N . HIS A 1 91 ? 8.579 -22.516 -5.164 1.00 93.94 91 HIS A N 1
ATOM 717 C CA . HIS A 1 91 ? 7.190 -22.146 -4.888 1.00 93.94 91 HIS A CA 1
ATOM 718 C C . HIS A 1 91 ? 6.630 -21.125 -5.889 1.00 93.94 91 HIS A C 1
ATOM 720 O O . HIS A 1 91 ? 5.431 -20.853 -5.897 1.00 93.94 91 HIS A O 1
ATOM 726 N N . GLY A 1 92 ? 7.477 -20.545 -6.742 1.00 94.19 92 GLY A N 1
ATOM 727 C CA . GLY A 1 92 ? 7.035 -19.586 -7.746 1.00 94.19 92 GLY A CA 1
ATOM 728 C C . GLY A 1 92 ? 8.124 -19.197 -8.733 1.00 94.19 92 GLY A C 1
ATOM 729 O O . GLY A 1 92 ? 9.319 -19.316 -8.460 1.00 94.19 92 GLY A O 1
ATOM 730 N N . ILE A 1 93 ? 7.687 -18.705 -9.888 1.00 97.62 93 ILE A N 1
ATOM 731 C CA . ILE A 1 93 ? 8.558 -18.164 -10.927 1.00 97.62 93 ILE A CA 1
ATOM 732 C C . ILE A 1 93 ? 8.139 -16.719 -11.183 1.00 97.62 93 ILE A C 1
ATOM 734 O O . ILE A 1 93 ? 6.953 -16.413 -11.336 1.00 97.62 93 ILE A O 1
ATOM 738 N N . ARG A 1 94 ? 9.122 -15.824 -11.235 1.00 96.06 94 ARG A N 1
ATOM 739 C CA . ARG A 1 94 ? 8.938 -14.415 -11.570 1.00 96.06 94 ARG A CA 1
ATOM 740 C C . ARG A 1 94 ? 9.905 -13.976 -12.656 1.00 96.06 94 ARG A C 1
ATOM 742 O O . ARG A 1 94 ? 10.990 -14.536 -12.805 1.00 96.06 94 ARG A O 1
ATOM 749 N N . LEU A 1 95 ? 9.537 -12.933 -13.389 1.00 95.88 95 LEU A N 1
ATOM 750 C CA . LEU A 1 95 ? 10.400 -12.364 -14.422 1.00 95.88 95 LEU A CA 1
ATOM 751 C C . LEU A 1 95 ? 10.268 -10.851 -14.529 1.00 95.88 95 LEU A C 1
ATOM 753 O O . LEU A 1 95 ? 9.264 -10.270 -14.123 1.00 95.88 95 LEU A O 1
ATOM 757 N N . SER A 1 96 ? 11.295 -10.217 -15.090 1.00 93.31 96 SER A N 1
ATOM 758 C CA . SER A 1 96 ? 11.289 -8.798 -15.446 1.00 93.31 96 SER A CA 1
ATOM 759 C C . SER A 1 96 ? 11.314 -8.601 -16.959 1.00 93.31 96 SER A C 1
ATOM 761 O O . SER A 1 96 ? 12.172 -9.162 -17.645 1.00 93.31 96 SER A O 1
ATOM 763 N N . THR A 1 97 ? 10.427 -7.753 -17.479 1.00 94.38 97 THR A N 1
ATOM 764 C CA . THR A 1 97 ? 10.366 -7.450 -18.915 1.00 94.38 97 THR A CA 1
ATOM 765 C C . THR A 1 97 ? 9.963 -6.001 -19.216 1.00 94.38 97 THR A C 1
ATOM 767 O O . THR A 1 97 ? 9.710 -5.195 -18.312 1.00 94.38 97 THR A O 1
ATOM 770 N N . ARG A 1 98 ? 9.940 -5.653 -20.505 1.00 93.62 98 ARG A N 1
ATOM 771 C CA . ARG A 1 98 ? 9.458 -4.370 -21.006 1.00 93.62 98 ARG A CA 1
ATOM 772 C C . ARG A 1 98 ? 7.926 -4.390 -21.156 1.00 93.62 98 ARG A C 1
ATOM 774 O O . ARG A 1 98 ? 7.388 -5.399 -21.609 1.00 93.62 98 ARG A O 1
ATOM 781 N N . PRO A 1 99 ? 7.224 -3.286 -20.844 1.00 95.44 99 PRO A N 1
ATOM 782 C CA . PRO A 1 99 ? 5.780 -3.165 -21.068 1.00 95.44 99 PRO A CA 1
ATOM 783 C C . PRO A 1 99 ? 5.335 -3.490 -22.501 1.00 95.44 99 PRO A C 1
ATOM 785 O O . PRO A 1 99 ? 4.372 -4.219 -22.720 1.00 95.44 99 PRO A O 1
ATOM 788 N N . ASP A 1 100 ? 6.082 -3.002 -23.489 1.00 94.00 100 ASP A N 1
ATOM 789 C CA . ASP A 1 100 ? 5.819 -3.179 -24.917 1.00 94.00 100 ASP A CA 1
ATOM 790 C C . ASP A 1 100 ? 6.021 -4.623 -25.413 1.00 94.00 100 ASP A C 1
ATOM 792 O O . ASP A 1 100 ?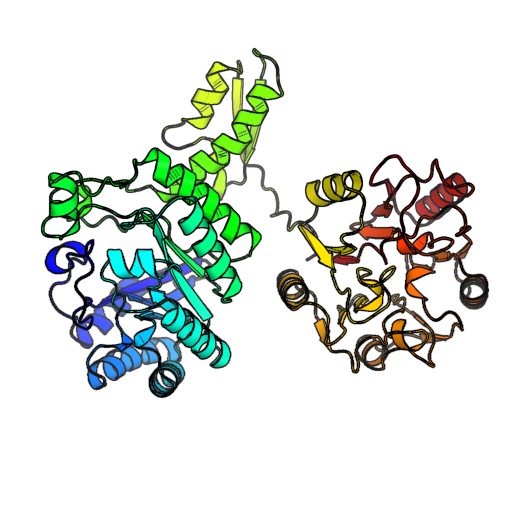 5.588 -4.946 -26.515 1.00 94.00 100 ASP A O 1
ATOM 796 N N . TYR A 1 101 ? 6.595 -5.515 -24.596 1.00 94.75 101 TYR A N 1
ATOM 797 C CA . TYR A 1 101 ? 6.772 -6.940 -24.921 1.00 94.75 101 TYR A CA 1
ATOM 798 C C . TYR A 1 101 ? 5.679 -7.840 -24.340 1.00 94.75 101 TYR A C 1
ATOM 800 O O . TYR A 1 101 ? 5.775 -9.064 -24.422 1.00 94.75 101 TYR A O 1
ATOM 808 N N . ILE A 1 102 ? 4.647 -7.256 -23.729 1.00 97.38 102 ILE A N 1
ATOM 809 C CA . ILE A 1 102 ? 3.499 -8.001 -23.219 1.00 97.38 102 ILE A CA 1
ATOM 810 C C . ILE A 1 102 ? 2.406 -8.087 -24.286 1.00 97.38 102 ILE A C 1
ATOM 812 O O . ILE A 1 102 ? 1.853 -7.076 -24.743 1.00 97.38 102 ILE A O 1
ATOM 816 N N . SER A 1 103 ? 2.061 -9.327 -24.628 1.00 96.94 103 SER A N 1
ATOM 817 C CA . SER A 1 103 ? 0.948 -9.713 -25.494 1.00 96.94 103 SER A CA 1
ATOM 818 C C . SER A 1 103 ? 0.174 -10.893 -24.880 1.00 96.94 103 SER A C 1
ATOM 820 O O . SER A 1 103 ? 0.709 -11.580 -24.004 1.00 96.94 103 SER A O 1
ATOM 822 N N . PRO A 1 104 ? -1.066 -11.167 -25.326 1.00 97.38 104 PRO A N 1
ATOM 823 C CA . PRO A 1 104 ? -1.824 -12.340 -24.878 1.00 97.38 104 PRO A CA 1
ATOM 824 C C . PRO A 1 104 ? -1.092 -13.677 -25.086 1.00 97.38 104 PRO A C 1
ATOM 826 O O . PRO A 1 104 ? -1.170 -14.553 -24.224 1.00 97.38 104 PRO A O 1
ATOM 829 N N . ASP A 1 105 ? -0.336 -13.819 -26.179 1.00 97.00 105 ASP A N 1
ATOM 830 C CA . ASP A 1 105 ? 0.430 -15.038 -26.477 1.00 97.00 105 ASP A CA 1
ATOM 831 C C . ASP A 1 105 ? 1.574 -15.234 -25.477 1.00 97.00 105 ASP A C 1
ATOM 833 O O . ASP A 1 105 ? 1.736 -16.322 -24.923 1.00 97.00 105 ASP A O 1
ATOM 837 N N . ILE A 1 106 ? 2.303 -14.156 -25.158 1.00 97.81 106 ILE A N 1
ATOM 838 C CA . ILE A 1 106 ? 3.331 -14.174 -24.112 1.00 97.81 106 ILE A CA 1
ATOM 839 C C . ILE A 1 106 ? 2.704 -14.551 -22.770 1.00 97.81 106 ILE A C 1
ATOM 841 O O . ILE A 1 106 ? 3.202 -15.437 -22.089 1.00 97.81 106 ILE A O 1
ATOM 845 N N . LEU A 1 107 ? 1.582 -13.944 -22.385 1.00 98.12 107 LEU A N 1
ATOM 846 C CA . LEU A 1 107 ? 0.927 -14.272 -21.115 1.00 98.12 107 LEU A CA 1
ATOM 847 C C . LEU A 1 107 ? 0.443 -15.728 -21.064 1.00 98.12 107 LEU A C 1
ATOM 849 O O . LEU A 1 107 ? 0.540 -16.363 -20.015 1.00 98.12 107 LEU A O 1
ATOM 853 N N . THR A 1 108 ? -0.013 -16.279 -22.190 1.00 98.00 108 THR A N 1
ATOM 854 C CA . THR A 1 108 ? -0.390 -17.695 -22.305 1.00 98.00 108 THR A CA 1
ATOM 855 C C . THR A 1 108 ? 0.817 -18.606 -22.088 1.00 98.00 108 THR A C 1
ATOM 857 O O . THR A 1 108 ? 0.741 -19.535 -21.281 1.00 98.00 108 THR A O 1
ATOM 860 N N . LEU A 1 109 ? 1.947 -18.297 -22.731 1.00 97.81 109 LEU A N 1
ATOM 861 C CA . LEU A 1 109 ? 3.218 -18.998 -22.546 1.00 97.81 109 LEU A CA 1
ATOM 862 C C . LEU A 1 109 ? 3.678 -18.957 -21.080 1.00 97.81 109 LEU A C 1
ATOM 864 O O . LEU A 1 109 ? 3.969 -19.988 -20.478 1.00 97.81 109 LEU A O 1
ATOM 868 N N . LEU A 1 110 ? 3.697 -17.770 -20.471 1.00 98.25 110 LEU A N 1
ATOM 869 C CA . LEU A 1 110 ? 4.124 -17.599 -19.081 1.00 98.25 110 LEU A CA 1
ATOM 870 C C . LEU A 1 110 ? 3.224 -18.372 -18.106 1.00 98.25 110 LEU A C 1
ATOM 872 O O . LEU A 1 110 ? 3.714 -18.973 -17.148 1.00 98.25 110 LEU A O 1
ATOM 876 N N . LYS A 1 111 ? 1.911 -18.395 -18.362 1.00 97.56 111 LYS A N 1
ATOM 877 C CA . LYS A 1 111 ? 0.946 -19.136 -17.543 1.00 97.56 111 LYS A CA 1
ATOM 878 C C . LYS A 1 111 ? 1.137 -20.644 -17.668 1.00 97.56 111 LYS A C 1
ATOM 880 O O . LYS A 1 111 ? 1.032 -21.343 -16.663 1.00 97.56 111 LYS A O 1
ATOM 885 N N . HIS A 1 112 ? 1.450 -21.130 -18.871 1.00 97.31 112 HIS A N 1
ATOM 886 C CA . HIS A 1 112 ? 1.742 -22.541 -19.124 1.00 97.31 112 HIS A CA 1
ATOM 887 C C . HIS A 1 112 ? 2.892 -23.053 -18.244 1.00 97.31 112 HIS A C 1
ATOM 889 O O . HIS A 1 112 ? 2.773 -24.116 -17.642 1.00 97.31 112 HIS A O 1
ATOM 895 N N . TYR A 1 113 ? 3.947 -22.252 -18.085 1.00 98.06 113 TYR A N 1
ATOM 896 C CA . TYR A 1 113 ? 5.118 -22.594 -17.271 1.00 98.06 113 TYR A CA 1
ATOM 897 C C . TYR A 1 113 ? 5.032 -22.142 -15.804 1.00 98.06 113 TYR A C 1
ATOM 899 O O . TYR A 1 113 ? 6.046 -22.087 -15.113 1.00 98.06 113 TYR A O 1
ATOM 907 N N . GLY A 1 114 ? 3.843 -21.812 -15.291 1.00 95.94 114 GLY A N 1
ATOM 908 C CA . GLY A 1 114 ? 3.651 -21.542 -13.860 1.00 95.94 114 GLY A CA 1
ATOM 909 C C . GLY A 1 114 ? 4.281 -20.241 -13.347 1.00 95.94 114 GLY A C 1
ATOM 910 O O . GLY A 1 114 ? 4.557 -20.119 -12.152 1.00 95.94 114 GLY A O 1
ATOM 911 N N . VAL A 1 115 ? 4.505 -19.253 -14.219 1.00 98.06 115 VAL A N 1
ATOM 912 C CA . VAL A 1 115 ? 4.910 -17.907 -13.790 1.00 98.06 115 VAL A CA 1
ATOM 913 C C . VAL A 1 115 ? 3.791 -17.278 -12.963 1.00 98.06 115 VAL A C 1
ATOM 915 O O . VAL A 1 115 ? 2.622 -17.331 -13.332 1.00 98.06 115 VAL A O 1
ATOM 918 N N . THR A 1 116 ? 4.143 -16.663 -11.836 1.00 96.12 116 THR A N 1
ATOM 919 C CA . THR A 1 116 ? 3.176 -16.054 -10.909 1.00 96.12 116 THR A CA 1
ATOM 920 C C . THR A 1 116 ? 3.287 -14.537 -10.850 1.00 96.12 116 THR A C 1
ATOM 922 O O . THR A 1 116 ? 2.301 -13.868 -10.544 1.00 96.12 116 THR A O 1
ATOM 925 N N . THR A 1 117 ? 4.469 -13.980 -11.139 1.00 97.00 117 THR A N 1
ATOM 926 C CA . THR A 1 117 ? 4.744 -12.544 -10.993 1.00 97.00 117 THR A CA 1
ATOM 927 C C . THR A 1 117 ? 5.489 -11.987 -12.202 1.00 97.00 117 THR A C 1
ATOM 929 O O . THR A 1 117 ? 6.523 -12.520 -12.606 1.00 97.00 117 THR A O 1
ATOM 932 N N . ILE A 1 118 ? 4.992 -10.876 -12.746 1.00 98.06 118 ILE A N 1
ATOM 933 C CA . ILE A 1 118 ? 5.605 -10.160 -13.867 1.00 98.06 118 ILE A CA 1
ATOM 934 C C . ILE A 1 118 ? 5.954 -8.746 -13.407 1.00 98.06 118 ILE A C 1
ATOM 936 O O . ILE A 1 118 ? 5.088 -7.977 -12.990 1.00 98.06 118 ILE A O 1
ATOM 940 N N . GLU A 1 119 ? 7.236 -8.400 -13.492 1.00 96.88 119 GLU A N 1
ATOM 941 C CA . GLU A 1 119 ? 7.752 -7.076 -13.157 1.00 96.88 119 GLU A CA 1
ATOM 942 C C . GLU A 1 119 ? 8.024 -6.271 -14.438 1.00 96.88 119 GLU A C 1
ATOM 944 O O . GLU A 1 119 ? 8.872 -6.648 -15.250 1.00 96.88 119 GLU A O 1
ATOM 949 N N . LEU A 1 120 ? 7.339 -5.142 -14.626 1.00 97.06 120 LEU A N 1
ATOM 950 C CA . LEU A 1 120 ? 7.574 -4.253 -15.763 1.00 97.06 120 LEU A CA 1
ATOM 951 C C . LEU A 1 120 ? 8.578 -3.158 -15.417 1.00 97.06 120 LEU A C 1
ATOM 953 O O . LEU A 1 120 ? 8.458 -2.460 -14.406 1.00 97.06 120 LEU A O 1
ATOM 957 N N . GLY A 1 121 ? 9.547 -2.958 -16.307 1.00 94.88 121 GLY A N 1
ATOM 958 C CA . GLY A 1 121 ? 10.476 -1.832 -16.248 1.00 94.88 121 GLY A CA 1
ATOM 959 C C . GLY A 1 121 ? 9.838 -0.527 -16.726 1.00 94.88 121 GLY A C 1
ATOM 960 O O . GLY A 1 121 ? 10.214 -0.062 -17.803 1.00 94.88 121 GLY A O 1
ATOM 961 N N . ALA A 1 122 ? 8.896 0.024 -15.948 1.00 96.06 122 ALA A N 1
ATOM 962 C CA . ALA A 1 122 ? 8.184 1.272 -16.248 1.00 96.06 122 ALA A CA 1
ATOM 963 C C . ALA A 1 122 ? 9.096 2.503 -16.150 1.00 96.06 122 ALA A C 1
ATOM 965 O O . ALA A 1 122 ? 9.060 3.368 -17.012 1.00 96.06 122 ALA A O 1
ATOM 966 N N . GLN A 1 123 ? 9.968 2.547 -15.139 1.00 95.50 123 GLN A N 1
ATOM 967 C CA . GLN A 1 123 ? 10.907 3.629 -14.810 1.00 95.50 123 GLN A CA 1
ATOM 968 C C . GLN A 1 123 ? 10.248 4.955 -14.415 1.00 95.50 123 GLN A C 1
ATOM 970 O O . GLN A 1 123 ? 10.504 5.453 -13.324 1.00 95.50 123 GLN A O 1
ATOM 975 N N . SER A 1 124 ? 9.374 5.499 -15.257 1.00 97.81 124 SER A N 1
ATOM 976 C CA . SER A 1 124 ? 8.575 6.691 -14.995 1.00 97.81 124 SER A CA 1
ATOM 977 C C . SER A 1 124 ? 7.177 6.515 -15.579 1.00 97.81 124 SER A C 1
ATOM 979 O O . SER A 1 124 ? 6.993 5.827 -16.579 1.00 97.81 124 SER A O 1
ATOM 981 N N . LEU A 1 125 ? 6.182 7.152 -14.967 1.00 97.69 125 LEU A N 1
ATOM 982 C CA . LEU A 1 125 ? 4.822 7.232 -15.506 1.00 97.69 125 LEU A CA 1
ATOM 983 C C . LEU A 1 125 ? 4.517 8.643 -16.036 1.00 97.69 125 LEU A C 1
ATOM 985 O O . LEU A 1 125 ? 3.391 9.136 -15.939 1.00 97.69 125 LEU A O 1
ATOM 989 N N . ASN A 1 126 ? 5.544 9.273 -16.614 1.00 98.19 126 ASN A N 1
ATOM 990 C CA . ASN A 1 126 ? 5.498 10.541 -17.332 1.00 98.19 126 ASN A CA 1
ATOM 991 C C . ASN A 1 126 ? 6.179 10.388 -18.709 1.00 98.19 126 ASN A C 1
ATOM 993 O O . ASN A 1 126 ? 7.356 10.031 -18.782 1.00 98.19 126 ASN A O 1
ATOM 997 N N . ASP A 1 127 ? 5.448 10.668 -19.793 1.00 97.88 127 ASP A N 1
ATOM 998 C CA . ASP A 1 127 ? 5.934 10.455 -21.166 1.00 97.88 127 ASP A CA 1
ATOM 999 C C . ASP A 1 127 ? 7.145 11.326 -21.533 1.00 97.88 127 ASP A C 1
ATOM 1001 O O . ASP A 1 127 ? 8.010 10.880 -22.285 1.00 97.88 127 ASP A O 1
ATOM 1005 N N . GLU A 1 128 ? 7.249 12.544 -20.995 1.00 97.81 128 GLU A N 1
ATOM 1006 C CA . GLU A 1 128 ? 8.383 13.437 -21.261 1.00 97.81 128 GLU A CA 1
ATOM 1007 C C . GLU A 1 128 ? 9.670 12.895 -20.628 1.00 97.81 128 GLU A C 1
ATOM 1009 O O . GLU A 1 128 ? 10.700 12.811 -21.297 1.00 97.81 128 GLU A O 1
ATOM 1014 N N . VAL A 1 129 ? 9.599 12.421 -19.380 1.00 97.88 129 VAL A N 1
ATOM 1015 C CA . VAL A 1 129 ? 10.734 11.772 -18.702 1.00 97.88 129 VAL A CA 1
ATOM 1016 C C . VAL A 1 129 ? 11.174 10.513 -19.456 1.00 97.88 129 VAL A C 1
ATOM 1018 O O . VAL A 1 129 ? 12.372 10.298 -19.660 1.00 97.88 129 VAL A O 1
ATOM 1021 N N . LEU A 1 130 ? 10.228 9.682 -19.910 1.00 96.69 130 LEU A N 1
ATOM 1022 C CA . LEU A 1 130 ? 10.528 8.474 -20.692 1.00 96.69 130 LEU A CA 1
ATOM 1023 C C . LEU A 1 130 ? 11.193 8.799 -22.035 1.00 96.69 130 LEU A C 1
ATOM 1025 O O . LEU A 1 130 ? 12.146 8.116 -22.430 1.00 96.69 130 LEU A O 1
ATOM 1029 N N . LEU A 1 131 ? 10.715 9.848 -22.711 1.00 95.44 131 LEU A N 1
ATOM 1030 C CA . LEU A 1 131 ? 11.261 10.335 -23.974 1.00 95.44 131 LEU A CA 1
ATOM 1031 C C . LEU A 1 131 ? 12.692 10.854 -23.796 1.00 95.44 131 LEU A C 1
ATOM 1033 O O . LEU A 1 131 ? 13.595 10.395 -24.494 1.00 95.44 131 LEU A O 1
ATOM 1037 N N . LEU A 1 132 ? 12.917 11.751 -22.831 1.00 95.69 132 LEU A N 1
ATOM 1038 C CA . LEU A 1 132 ? 14.239 12.320 -22.534 1.00 95.69 132 LEU A CA 1
ATOM 1039 C C . LEU A 1 132 ? 15.250 11.263 -22.076 1.00 95.69 132 LEU A C 1
ATOM 1041 O O . LEU A 1 132 ? 16.456 11.441 -22.263 1.00 95.69 132 LEU A O 1
ATOM 1045 N N . SER A 1 133 ? 14.751 10.168 -21.502 1.00 94.06 133 SER A N 1
ATOM 1046 C CA . SER A 1 133 ? 15.541 9.015 -21.073 1.00 94.06 133 SER A CA 1
ATOM 1047 C C . SER A 1 133 ? 15.840 8.008 -22.190 1.00 94.06 133 SER A C 1
ATOM 1049 O O . SER A 1 133 ? 16.638 7.089 -21.985 1.00 94.06 133 SER A O 1
ATOM 1051 N N . GLY A 1 134 ? 15.200 8.134 -23.356 1.00 91.31 134 GLY A N 1
ATOM 1052 C CA . GLY A 1 134 ? 15.365 7.203 -24.474 1.00 91.31 134 GLY A CA 1
ATOM 1053 C C . GLY A 1 134 ? 14.842 5.789 -24.185 1.00 91.31 134 GLY A C 1
ATOM 1054 O O . GLY A 1 134 ? 15.409 4.815 -24.679 1.00 91.31 134 GLY A O 1
ATOM 1055 N N . ARG A 1 135 ? 13.794 5.637 -23.356 1.00 89.44 135 ARG A N 1
ATOM 1056 C CA . ARG A 1 135 ? 13.311 4.304 -22.934 1.00 89.44 135 ARG A CA 1
ATOM 1057 C C . ARG A 1 135 ? 12.640 3.516 -24.068 1.00 89.44 135 ARG A C 1
ATOM 1059 O O . ARG A 1 135 ? 12.728 2.284 -24.100 1.00 89.44 135 ARG A O 1
ATOM 1066 N N . GLY A 1 136 ? 12.001 4.224 -25.001 1.00 88.25 136 GLY A N 1
ATOM 1067 C CA . GLY A 1 136 ? 11.410 3.658 -26.219 1.00 88.25 136 GLY A CA 1
ATOM 1068 C C . GLY A 1 136 ? 10.043 2.988 -26.044 1.00 88.25 136 GLY A C 1
ATOM 1069 O O . GLY A 1 136 ? 9.640 2.234 -26.917 1.00 88.25 136 GLY A O 1
ATOM 1070 N N . HIS A 1 137 ? 9.349 3.237 -24.932 1.00 93.38 137 HIS A N 1
ATOM 1071 C CA . HIS A 1 137 ? 7.917 2.961 -24.762 1.00 93.38 137 HIS A CA 1
ATOM 1072 C C . HIS A 1 137 ? 7.234 4.167 -24.116 1.00 93.38 137 HIS A C 1
ATOM 1074 O O . HIS A 1 137 ? 7.914 5.045 -23.575 1.00 93.38 137 HIS A O 1
ATOM 1080 N N . LYS A 1 138 ? 5.904 4.204 -24.167 1.00 95.62 138 LYS A N 1
ATOM 1081 C CA . LYS A 1 138 ? 5.081 5.251 -23.558 1.00 95.62 138 LYS A CA 1
ATOM 1082 C C . LYS A 1 138 ? 4.425 4.765 -22.278 1.00 95.62 138 LYS A C 1
ATOM 1084 O O . LYS A 1 138 ? 4.314 3.568 -22.018 1.00 95.62 138 LYS A O 1
ATOM 1089 N N . VAL A 1 139 ? 3.896 5.713 -21.521 1.00 97.94 139 VAL A N 1
ATOM 1090 C CA . VAL A 1 139 ? 3.018 5.451 -20.382 1.00 97.94 139 VAL A CA 1
ATOM 1091 C C . VAL A 1 139 ? 1.875 4.501 -20.752 1.00 97.94 139 VAL A C 1
ATOM 1093 O O . VAL A 1 139 ? 1.606 3.560 -20.011 1.00 97.94 139 VAL A O 1
ATOM 1096 N N . ALA A 1 140 ? 1.237 4.714 -21.906 1.00 97.62 140 ALA A N 1
ATOM 1097 C CA . ALA A 1 140 ? 0.111 3.898 -22.362 1.00 97.62 140 ALA A CA 1
ATOM 1098 C C . ALA A 1 140 ? 0.478 2.411 -22.545 1.00 97.62 140 ALA A C 1
ATOM 1100 O O . ALA A 1 140 ? -0.364 1.538 -22.340 1.00 97.62 140 ALA A O 1
ATOM 1101 N N . ASP A 1 141 ? 1.736 2.106 -22.886 1.00 97.94 141 ASP A N 1
ATOM 1102 C CA . ASP A 1 141 ? 2.213 0.723 -22.977 1.00 97.94 141 ASP A CA 1
ATOM 1103 C C . ASP A 1 141 ? 2.280 0.069 -21.595 1.00 97.94 141 ASP A C 1
ATOM 1105 O O . ASP A 1 141 ? 1.932 -1.103 -21.456 1.00 97.94 141 ASP A O 1
ATOM 1109 N N . VAL A 1 142 ? 2.679 0.832 -20.568 1.00 98.31 142 VAL A N 1
ATOM 1110 C CA . VAL A 1 142 ? 2.668 0.381 -19.169 1.00 98.31 142 VAL A CA 1
ATOM 1111 C C . VAL A 1 142 ? 1.245 0.093 -18.717 1.00 98.31 142 VAL A C 1
ATOM 1113 O O . VAL A 1 142 ? 0.995 -0.988 -18.202 1.00 98.31 142 VAL A O 1
ATOM 1116 N N . GLU A 1 143 ? 0.308 1.012 -18.957 1.00 97.44 143 GLU A N 1
ATOM 1117 C CA . GLU A 1 143 ? -1.096 0.850 -18.554 1.00 97.44 143 GLU A CA 1
ATOM 1118 C C . GLU A 1 143 ? -1.734 -0.383 -19.201 1.00 97.44 143 GLU A C 1
ATOM 1120 O O . GLU A 1 143 ? -2.286 -1.235 -18.503 1.00 97.44 143 GLU A O 1
ATOM 1125 N N . ARG A 1 144 ? -1.573 -0.531 -20.524 1.00 98.31 144 ARG A N 1
ATOM 1126 C CA . ARG A 1 144 ? -2.068 -1.693 -21.274 1.00 98.31 144 ARG A CA 1
ATOM 1127 C C . ARG A 1 144 ? -1.461 -2.998 -20.757 1.00 98.31 144 ARG A C 1
ATOM 1129 O O . ARG A 1 144 ? -2.170 -3.985 -20.583 1.00 98.31 144 ARG A O 1
ATOM 1136 N N . ALA A 1 145 ? -0.147 -3.030 -20.539 1.00 98.38 145 ALA A N 1
ATOM 1137 C CA . ALA A 1 145 ? 0.529 -4.225 -20.049 1.00 98.38 145 ALA A CA 1
ATOM 1138 C C . ALA A 1 145 ? 0.090 -4.579 -18.620 1.00 98.38 145 ALA A C 1
ATOM 1140 O O . ALA A 1 145 ? -0.161 -5.749 -18.340 1.00 98.38 145 ALA A O 1
ATOM 1141 N N . SER A 1 146 ? -0.061 -3.587 -17.738 1.00 97.12 146 SER A N 1
ATOM 1142 C CA . SER A 1 146 ? -0.576 -3.763 -16.378 1.00 97.12 146 SER A CA 1
ATOM 1143 C C . SER A 1 146 ? -1.974 -4.383 -16.367 1.00 97.12 146 SER A C 1
ATOM 1145 O O . SER A 1 146 ? -2.193 -5.367 -15.661 1.00 97.12 146 SER A O 1
ATOM 1147 N N . GLU A 1 147 ? -2.892 -3.874 -17.191 1.00 95.75 147 GLU A N 1
ATOM 1148 C CA . GLU A 1 147 ? -4.249 -4.416 -17.318 1.00 95.75 147 GLU A CA 1
ATOM 1149 C C . GLU A 1 147 ? -4.245 -5.871 -17.815 1.00 95.75 147 GLU A C 1
ATOM 1151 O O . GLU A 1 147 ? -4.908 -6.736 -17.234 1.00 95.75 147 GLU A O 1
ATOM 1156 N N . LEU A 1 148 ? -3.452 -6.179 -18.849 1.00 97.88 148 LEU A N 1
ATOM 1157 C CA . LEU A 1 148 ? -3.331 -7.538 -19.390 1.00 97.88 148 LEU A CA 1
ATOM 1158 C C . LEU A 1 148 ? -2.752 -8.528 -18.364 1.00 97.88 148 LEU A C 1
ATOM 1160 O O . LEU A 1 148 ? -3.246 -9.650 -18.239 1.00 97.88 148 LEU A O 1
ATOM 1164 N N . ILE A 1 149 ? -1.728 -8.118 -17.611 1.00 98.06 149 ILE A N 1
ATOM 1165 C CA . ILE A 1 149 ? -1.095 -8.937 -16.566 1.00 98.06 149 ILE A CA 1
ATOM 1166 C C . ILE A 1 149 ? -2.104 -9.263 -15.459 1.00 98.06 149 ILE A C 1
ATOM 1168 O O . ILE A 1 149 ? -2.274 -10.435 -15.111 1.00 98.06 149 ILE A O 1
ATOM 1172 N N . LEU A 1 150 ? -2.798 -8.247 -14.936 1.00 90.50 150 LEU A N 1
ATOM 1173 C CA . LEU A 1 150 ? -3.754 -8.414 -13.839 1.00 90.50 150 LEU A CA 1
ATOM 1174 C C . LEU A 1 150 ? -4.974 -9.239 -14.264 1.00 90.50 150 LEU A C 1
ATOM 1176 O O . LEU A 1 150 ? -5.342 -10.186 -13.570 1.00 90.50 150 LEU A O 1
ATOM 1180 N N . SER A 1 151 ? -5.560 -8.944 -15.429 1.00 92.62 151 SER A N 1
ATOM 1181 C CA . SER A 1 151 ? -6.705 -9.701 -15.965 1.00 92.62 151 SER A CA 1
ATOM 1182 C C . SER A 1 151 ? -6.369 -11.165 -16.274 1.00 92.62 151 SER A C 1
ATOM 1184 O O . SER A 1 151 ? -7.244 -12.028 -16.212 1.00 92.62 151 SER A O 1
ATOM 1186 N N . SER A 1 152 ? -5.095 -11.476 -16.529 1.00 93.44 152 SER A N 1
ATOM 1187 C CA . SER A 1 152 ? -4.616 -12.850 -16.735 1.00 93.44 152 SER A CA 1
ATOM 1188 C C . SER A 1 152 ? -4.317 -13.607 -15.429 1.00 93.44 152 SER A C 1
ATOM 1190 O O . SER A 1 152 ? -4.031 -14.812 -15.472 1.00 93.44 152 SER A O 1
ATOM 1192 N N . GLY A 1 153 ? -4.437 -12.941 -14.274 1.00 92.12 153 GLY A N 1
ATOM 1193 C CA . GLY A 1 153 ? -4.279 -13.520 -12.936 1.00 92.12 153 GLY A CA 1
ATOM 1194 C C . GLY A 1 153 ? -2.846 -13.526 -12.395 1.00 92.12 153 GLY A C 1
ATOM 1195 O O . GLY A 1 153 ? -2.573 -14.235 -11.428 1.00 92.12 153 GLY A O 1
ATOM 1196 N N . PHE A 1 154 ? -1.926 -12.772 -13.002 1.00 96.31 154 PHE A N 1
ATOM 1197 C CA . PHE A 1 154 ? -0.560 -12.625 -12.494 1.00 96.31 154 PHE A CA 1
ATOM 1198 C C . PHE A 1 154 ? -0.473 -11.516 -11.444 1.00 96.31 154 PHE A C 1
ATOM 1200 O O . PHE A 1 154 ? -1.209 -10.529 -11.484 1.00 96.31 154 PHE A O 1
ATOM 1207 N N . LYS A 1 155 ? 0.510 -11.619 -10.546 1.00 94.38 155 LYS A N 1
ATOM 1208 C CA . LYS A 1 155 ? 0.937 -10.486 -9.721 1.00 94.38 155 LYS A CA 1
ATOM 1209 C C . LYS A 1 155 ? 1.722 -9.499 -10.582 1.00 94.38 155 LYS A C 1
ATOM 1211 O O . LYS A 1 155 ? 2.690 -9.876 -11.244 1.00 94.38 155 LYS A O 1
ATOM 1216 N N . LEU A 1 156 ? 1.330 -8.231 -10.534 1.00 97.38 156 LEU A N 1
ATOM 1217 C CA . LEU A 1 156 ? 2.037 -7.143 -11.200 1.00 97.38 156 LEU A CA 1
ATOM 1218 C C . LEU A 1 156 ? 3.080 -6.528 -10.261 1.00 97.38 156 LEU A C 1
ATOM 1220 O O . LEU A 1 156 ? 2.768 -6.198 -9.113 1.00 97.38 156 LEU A O 1
ATOM 1224 N N . GLY A 1 157 ? 4.292 -6.319 -10.769 1.00 97.44 157 GLY A N 1
ATOM 1225 C CA . GLY A 1 157 ? 5.281 -5.421 -10.182 1.00 97.44 157 GLY A CA 1
ATOM 1226 C C . GLY A 1 157 ? 5.662 -4.312 -11.158 1.00 97.44 157 GLY A C 1
ATOM 1227 O O . GLY A 1 157 ? 5.794 -4.563 -12.353 1.00 97.44 157 GLY A O 1
ATOM 1228 N N . LEU A 1 158 ? 5.862 -3.089 -10.672 1.00 97.75 158 LEU A N 1
ATOM 1229 C CA . LEU A 1 158 ? 6.308 -1.962 -11.503 1.00 97.75 158 LEU A CA 1
ATOM 1230 C C . LEU A 1 158 ? 7.589 -1.367 -10.930 1.00 97.75 158 LEU A C 1
ATOM 1232 O O . LEU A 1 158 ? 7.621 -0.938 -9.779 1.00 97.75 158 LEU A O 1
ATOM 1236 N N . GLN A 1 159 ? 8.654 -1.340 -11.724 1.00 95.88 159 GLN A N 1
ATOM 1237 C CA . GLN A 1 159 ? 9.937 -0.764 -11.323 1.00 95.88 159 GLN A CA 1
ATOM 1238 C C . GLN A 1 159 ? 9.956 0.727 -11.651 1.00 95.88 159 GLN A C 1
ATOM 1240 O O . GLN A 1 159 ? 9.529 1.116 -12.740 1.00 95.88 159 GLN A O 1
ATOM 1245 N N . MET A 1 160 ? 10.475 1.546 -10.737 1.00 97.06 160 MET A N 1
ATOM 1246 C CA . MET A 1 160 ? 10.637 2.981 -10.943 1.00 97.06 160 MET A CA 1
ATOM 1247 C C . MET A 1 160 ? 12.074 3.444 -10.725 1.00 97.06 160 MET A C 1
ATOM 1249 O O . MET A 1 160 ? 12.826 2.878 -9.925 1.00 97.06 160 MET A O 1
ATOM 1253 N N . MET A 1 161 ? 12.420 4.529 -11.410 1.00 97.50 161 MET A N 1
ATOM 1254 C CA . MET A 1 161 ? 13.675 5.243 -11.251 1.00 97.50 161 MET A CA 1
ATOM 1255 C C . MET A 1 161 ? 13.419 6.684 -10.823 1.00 97.50 161 MET A C 1
ATOM 1257 O O . MET A 1 161 ? 12.430 7.283 -11.235 1.00 97.50 161 MET A O 1
ATOM 1261 N N . THR A 1 162 ? 14.317 7.238 -10.009 1.00 97.81 162 THR A N 1
ATOM 1262 C CA . THR A 1 162 ? 14.278 8.652 -9.605 1.00 97.81 162 THR A CA 1
ATOM 1263 C C . THR A 1 162 ? 15.443 9.416 -10.209 1.00 97.81 162 THR A C 1
ATOM 1265 O O . THR A 1 162 ? 16.523 8.854 -10.418 1.00 97.81 162 THR A O 1
ATOM 1268 N N . GLY A 1 163 ? 15.244 10.705 -10.477 1.00 96.81 163 GLY A N 1
ATOM 1269 C CA . GLY A 1 163 ? 16.303 11.580 -10.980 1.00 96.81 163 GLY A CA 1
ATOM 1270 C C . GLY A 1 163 ? 16.686 11.308 -12.435 1.00 96.81 163 GLY A C 1
ATOM 1271 O O . GLY A 1 163 ? 17.799 11.621 -12.834 1.00 96.81 163 GLY A O 1
ATOM 1272 N N . LEU A 1 164 ? 15.795 10.707 -13.226 1.00 97.50 164 LEU A N 1
ATOM 1273 C CA . LEU A 1 164 ? 15.969 10.614 -14.678 1.00 97.50 164 LEU A CA 1
ATOM 1274 C C . LEU A 1 164 ? 15.983 12.018 -15.322 1.00 97.50 164 LEU A C 1
ATOM 1276 O O . LEU A 1 164 ? 15.470 12.967 -14.727 1.00 97.50 164 LEU A O 1
ATOM 1280 N N . PRO A 1 165 ? 16.520 12.197 -16.543 1.00 97.00 165 PRO A N 1
ATOM 1281 C CA . PRO A 1 165 ? 16.417 13.473 -17.252 1.00 97.00 165 PRO A CA 1
ATOM 1282 C C . PRO A 1 165 ? 14.967 13.976 -17.353 1.00 97.00 165 PRO A C 1
ATOM 1284 O O . PRO A 1 165 ? 14.087 13.261 -17.829 1.00 97.00 165 PRO A O 1
ATOM 1287 N N . GLY A 1 166 ? 14.732 15.208 -16.890 1.00 96.12 166 GLY A N 1
ATOM 1288 C CA . GLY A 1 166 ? 13.401 15.824 -16.804 1.00 96.12 166 GLY A CA 1
ATOM 1289 C C . GLY A 1 166 ? 12.570 15.419 -15.578 1.00 96.12 166 GLY A C 1
ATOM 1290 O O . GLY A 1 166 ? 11.500 15.984 -15.361 1.00 96.12 166 GLY A O 1
ATOM 1291 N N . ASP A 1 167 ? 13.033 14.469 -14.760 1.00 97.88 167 ASP A N 1
ATOM 1292 C CA . ASP A 1 167 ? 12.336 14.052 -13.542 1.00 97.88 167 ASP A CA 1
ATOM 1293 C C . ASP A 1 167 ? 12.484 15.086 -12.415 1.00 97.88 167 ASP A C 1
ATOM 1295 O O . ASP A 1 167 ? 13.475 15.808 -12.304 1.00 97.88 167 ASP A O 1
ATOM 1299 N N . THR A 1 168 ? 11.484 15.134 -11.538 1.00 97.94 168 THR A N 1
ATOM 1300 C CA . THR A 1 168 ? 11.475 15.971 -10.332 1.00 97.94 168 THR A CA 1
ATOM 1301 C C . THR A 1 168 ? 10.915 15.168 -9.158 1.00 97.94 168 THR A C 1
ATOM 1303 O O . THR A 1 168 ? 10.159 14.217 -9.373 1.00 97.94 168 THR A O 1
ATOM 1306 N N . PRO A 1 169 ? 11.181 15.552 -7.894 1.00 97.06 169 PRO A N 1
ATOM 1307 C CA . PRO A 1 169 ? 10.582 14.886 -6.734 1.00 97.06 169 PRO A CA 1
ATOM 1308 C C . PRO A 1 169 ? 9.052 14.750 -6.820 1.00 97.06 169 PRO A C 1
ATOM 1310 O O . PRO A 1 169 ? 8.479 13.754 -6.378 1.00 97.06 169 PRO A O 1
ATOM 1313 N N . GLN A 1 170 ? 8.374 15.739 -7.406 1.00 96.62 170 GLN A N 1
ATOM 1314 C CA . GLN A 1 170 ? 6.928 15.741 -7.609 1.00 96.62 170 GLN A CA 1
ATOM 1315 C C . GLN A 1 170 ? 6.496 14.709 -8.659 1.00 96.62 170 GLN A C 1
ATOM 1317 O O . GLN A 1 170 ? 5.530 13.986 -8.414 1.00 96.62 170 GLN A O 1
ATOM 1322 N N . LEU A 1 171 ? 7.211 14.604 -9.784 1.00 97.81 171 LEU A N 1
ATOM 1323 C CA . LEU A 1 171 ? 6.943 13.609 -10.830 1.00 97.81 171 LEU A CA 1
ATOM 1324 C C . LEU A 1 171 ? 7.243 12.180 -10.353 1.00 97.81 171 LEU A C 1
ATOM 1326 O O . LEU A 1 171 ? 6.443 11.273 -10.588 1.00 97.81 171 LEU A O 1
ATOM 1330 N N . SER A 1 172 ? 8.319 11.986 -9.591 1.00 98.31 172 SER A N 1
ATOM 1331 C CA . SER A 1 172 ? 8.617 10.725 -8.901 1.00 98.31 172 SER A CA 1
ATOM 1332 C C . SER A 1 172 ? 7.479 10.304 -7.955 1.00 98.31 172 SER A C 1
ATOM 1334 O O . SER A 1 172 ? 7.034 9.157 -7.978 1.00 98.31 172 SER A O 1
ATOM 1336 N N . LEU A 1 173 ? 6.938 11.233 -7.154 1.00 95.50 173 LEU A N 1
ATOM 1337 C CA . LEU A 1 173 ? 5.789 10.958 -6.277 1.00 95.50 173 LEU A CA 1
ATOM 1338 C C . LEU A 1 173 ? 4.501 10.656 -7.051 1.00 95.50 173 LEU A C 1
ATOM 1340 O O . LEU A 1 173 ? 3.720 9.806 -6.626 1.00 95.50 173 LEU A O 1
ATOM 1344 N N . GLN A 1 174 ? 4.262 11.342 -8.170 1.00 91.25 174 GLN A N 1
ATOM 1345 C CA . GLN A 1 174 ? 3.141 11.032 -9.061 1.00 91.25 174 GLN A CA 1
ATOM 1346 C C . GLN A 1 174 ? 3.292 9.638 -9.673 1.00 91.25 174 GLN A C 1
ATOM 1348 O O . GLN A 1 174 ? 2.327 8.880 -9.692 1.00 91.25 174 GLN A O 1
ATOM 1353 N N . THR A 1 175 ? 4.506 9.268 -10.087 1.00 98.31 175 THR A N 1
ATOM 1354 C CA . THR A 1 175 ? 4.816 7.924 -10.585 1.00 98.31 175 THR A CA 1
ATOM 1355 C C . THR A 1 175 ? 4.518 6.865 -9.527 1.00 98.31 175 THR A C 1
ATOM 1357 O O . THR A 1 175 ? 3.823 5.902 -9.828 1.00 98.31 175 THR A O 1
ATOM 1360 N N . ALA A 1 176 ? 4.944 7.059 -8.274 1.00 93.88 176 ALA A N 1
ATOM 1361 C CA . ALA A 1 176 ? 4.632 6.118 -7.195 1.00 93.88 176 ALA A CA 1
ATOM 1362 C C . ALA A 1 176 ? 3.124 5.960 -6.945 1.00 93.88 176 ALA A C 1
ATOM 1364 O O . ALA A 1 176 ? 2.647 4.840 -6.785 1.00 93.88 176 ALA A O 1
ATOM 1365 N N . ARG A 1 177 ? 2.355 7.057 -6.961 1.00 86.12 177 ARG A N 1
ATOM 1366 C CA . ARG A 1 177 ? 0.887 6.994 -6.832 1.00 86.12 177 ARG A CA 1
ATOM 1367 C C . ARG A 1 177 ? 0.251 6.240 -7.990 1.00 86.12 177 ARG A C 1
ATOM 1369 O O . ARG A 1 177 ? -0.578 5.371 -7.761 1.00 86.12 177 ARG A O 1
ATOM 1376 N N . ARG A 1 178 ? 0.694 6.504 -9.217 1.00 94.75 178 ARG A N 1
ATOM 1377 C CA . ARG A 1 178 ? 0.196 5.778 -10.383 1.00 94.75 178 ARG A CA 1
ATOM 1378 C C . ARG A 1 178 ? 0.564 4.297 -10.369 1.00 94.75 178 ARG A C 1
ATOM 1380 O O . ARG A 1 178 ? -0.237 3.481 -10.797 1.00 94.75 178 ARG A O 1
ATOM 1387 N N . ILE A 1 179 ? 1.732 3.927 -9.846 1.00 94.69 179 ILE A N 1
ATOM 1388 C CA . ILE A 1 179 ? 2.092 2.515 -9.642 1.00 94.69 179 ILE A CA 1
ATOM 1389 C C . ILE A 1 179 ? 1.064 1.815 -8.741 1.00 94.69 179 ILE A C 1
ATOM 1391 O O . ILE A 1 179 ? 0.650 0.699 -9.049 1.00 94.69 179 ILE A O 1
ATOM 1395 N N . VAL A 1 180 ? 0.629 2.482 -7.666 1.00 82.06 180 VAL A N 1
ATOM 1396 C CA . VAL A 1 180 ? -0.441 1.988 -6.784 1.00 82.06 180 VAL A CA 1
ATOM 1397 C C . VAL A 1 180 ? -1.773 1.889 -7.538 1.00 82.06 180 VAL A C 1
ATOM 1399 O O . VAL A 1 180 ? -2.423 0.850 -7.487 1.00 82.06 180 VAL A O 1
ATOM 1402 N N . GLU A 1 181 ? -2.166 2.939 -8.265 1.00 80.31 181 GLU A N 1
ATOM 1403 C CA . GLU A 1 181 ? -3.426 2.990 -9.029 1.00 80.31 181 GLU A CA 1
ATOM 1404 C C . GLU A 1 181 ? -3.517 1.897 -10.105 1.00 80.31 181 GLU A C 1
ATOM 1406 O O . GLU A 1 181 ? -4.593 1.355 -10.341 1.00 80.31 181 GLU A O 1
ATOM 1411 N N . LEU A 1 182 ? -2.387 1.529 -10.717 1.00 81.75 182 LEU A N 1
ATOM 1412 C CA . LEU A 1 182 ? -2.294 0.451 -11.705 1.00 81.75 182 LEU A CA 1
ATOM 1413 C C . LEU A 1 182 ? -2.334 -0.957 -11.089 1.00 81.75 182 LEU A C 1
ATOM 1415 O O . LEU A 1 182 ? -2.183 -1.936 -11.815 1.00 81.75 182 LEU A O 1
ATOM 1419 N N . GLY A 1 183 ? -2.522 -1.081 -9.771 1.00 78.38 183 GLY A N 1
ATOM 1420 C CA . GLY A 1 183 ? -2.692 -2.365 -9.091 1.00 78.38 183 GLY A CA 1
ATOM 1421 C C . GLY A 1 183 ? -1.396 -3.155 -8.903 1.00 78.38 183 GLY A C 1
ATOM 1422 O O . GLY A 1 183 ? -1.434 -4.379 -8.769 1.00 78.38 183 GLY A O 1
ATOM 1423 N N . ALA A 1 184 ? -0.235 -2.491 -8.907 1.00 89.19 184 ALA A N 1
ATOM 1424 C CA . ALA A 1 184 ? 1.028 -3.166 -8.636 1.00 89.19 184 ALA A CA 1
ATOM 1425 C C . ALA A 1 184 ? 1.064 -3.689 -7.192 1.00 89.19 184 ALA A C 1
ATOM 1427 O O . ALA A 1 184 ? 0.900 -2.939 -6.236 1.00 89.19 184 ALA A O 1
ATOM 1428 N N . SER A 1 185 ? 1.344 -4.980 -7.037 1.00 86.50 185 SER A N 1
ATOM 1429 C CA . SER A 1 185 ? 1.537 -5.628 -5.734 1.00 86.50 185 SER A CA 1
ATOM 1430 C C . SER A 1 185 ? 2.917 -5.348 -5.131 1.00 86.50 185 SER A C 1
ATOM 1432 O O . SER A 1 185 ? 3.098 -5.406 -3.914 1.00 86.50 185 SER A O 1
ATOM 1434 N N . CYS A 1 186 ? 3.899 -5.027 -5.977 1.00 91.44 186 CYS A N 1
ATOM 1435 C CA . CYS A 1 186 ? 5.264 -4.753 -5.558 1.00 91.44 186 CYS A CA 1
ATOM 1436 C C . CYS A 1 186 ? 5.982 -3.744 -6.471 1.00 91.44 186 CYS A C 1
ATOM 1438 O O . CYS A 1 186 ? 5.573 -3.478 -7.604 1.00 91.44 186 CYS A O 1
ATOM 1440 N N . THR A 1 187 ? 7.078 -3.167 -5.977 1.00 96.94 187 THR A N 1
ATOM 1441 C CA . THR A 1 187 ? 7.884 -2.181 -6.708 1.00 96.94 187 THR A CA 1
ATOM 1442 C C . THR A 1 187 ? 9.362 -2.221 -6.321 1.00 96.94 187 THR A C 1
ATOM 1444 O O . THR A 1 187 ? 9.774 -2.854 -5.341 1.00 96.94 187 THR A O 1
ATOM 1447 N N . ARG A 1 188 ? 10.179 -1.525 -7.113 1.00 96.06 188 ARG A N 1
ATOM 1448 C CA . ARG A 1 188 ? 11.603 -1.277 -6.877 1.00 96.06 188 ARG A CA 1
ATOM 1449 C C . ARG A 1 188 ? 11.900 0.189 -7.147 1.00 96.06 188 ARG A C 1
ATOM 1451 O O . ARG A 1 188 ? 11.408 0.728 -8.132 1.00 96.06 188 ARG A O 1
ATOM 1458 N N . ILE A 1 189 ? 12.717 0.795 -6.293 1.00 97.50 189 ILE A N 1
ATOM 1459 C CA . ILE A 1 189 ? 13.100 2.206 -6.377 1.00 97.50 189 ILE A CA 1
ATOM 1460 C C . ILE A 1 189 ? 14.596 2.283 -6.678 1.00 97.50 189 ILE A C 1
ATOM 1462 O O . ILE A 1 189 ? 15.418 1.882 -5.848 1.00 97.50 189 ILE A O 1
ATOM 1466 N N . TYR A 1 190 ? 14.948 2.818 -7.844 1.00 95.44 190 TYR A N 1
ATOM 1467 C CA . TYR A 1 190 ? 16.335 2.950 -8.283 1.00 95.44 190 TYR A CA 1
ATOM 1468 C C . TYR A 1 190 ? 16.713 4.407 -8.565 1.00 95.44 190 TYR A C 1
ATOM 1470 O O . TYR A 1 190 ? 16.273 4.981 -9.559 1.00 95.44 190 TYR A O 1
ATOM 1478 N N . PRO A 1 191 ? 17.568 5.016 -7.736 1.00 95.94 191 PRO A N 1
ATOM 1479 C CA . PRO A 1 191 ? 18.154 6.306 -8.066 1.00 95.94 191 PRO A CA 1
ATOM 1480 C C . PRO A 1 191 ? 19.025 6.231 -9.329 1.00 95.94 191 PRO A C 1
ATOM 1482 O O . PRO A 1 191 ? 19.791 5.280 -9.505 1.00 95.94 191 PRO A O 1
ATOM 1485 N N . THR A 1 192 ? 18.915 7.229 -10.205 1.00 95.38 192 THR A N 1
ATOM 1486 C CA . THR A 1 192 ? 19.669 7.285 -11.468 1.00 95.38 192 THR A CA 1
ATOM 1487 C C . THR A 1 192 ? 21.138 7.628 -11.217 1.00 95.38 192 THR A C 1
ATOM 1489 O O . THR A 1 192 ? 21.446 8.623 -10.562 1.00 95.38 192 THR A O 1
ATOM 1492 N N . LEU A 1 193 ? 22.053 6.829 -11.776 1.00 92.69 193 LEU A N 1
ATOM 1493 C CA . LEU A 1 193 ? 23.501 7.056 -11.715 1.00 92.69 193 LEU A CA 1
ATOM 1494 C C . LEU A 1 193 ? 24.059 7.480 -13.077 1.00 92.69 193 LEU A C 1
ATOM 1496 O O . LEU A 1 193 ? 23.550 7.079 -14.123 1.00 92.69 193 LEU A O 1
ATOM 1500 N N . VAL A 1 194 ? 25.157 8.235 -13.055 1.00 92.19 194 VAL A N 1
ATOM 1501 C CA . VAL A 1 194 ? 25.980 8.516 -14.236 1.00 92.19 194 VAL A CA 1
ATOM 1502 C C . VAL A 1 194 ? 27.023 7.415 -14.369 1.00 92.19 194 VAL A C 1
ATOM 1504 O O . VAL A 1 194 ? 27.964 7.339 -13.577 1.00 92.19 194 VAL A O 1
ATOM 1507 N N . ILE A 1 195 ? 26.851 6.568 -15.379 1.00 88.25 195 ILE A N 1
ATOM 1508 C CA . ILE A 1 195 ? 27.740 5.441 -15.667 1.00 88.25 195 ILE A CA 1
ATOM 1509 C C . ILE A 1 195 ? 28.653 5.787 -16.845 1.00 88.25 195 ILE A C 1
ATOM 1511 O O . ILE A 1 195 ? 28.223 6.410 -17.819 1.00 88.25 195 ILE A O 1
ATOM 1515 N N . ARG A 1 196 ? 29.920 5.379 -16.771 1.00 86.12 196 ARG A N 1
ATOM 1516 C CA . ARG A 1 196 ? 30.911 5.568 -17.836 1.00 86.12 196 ARG A CA 1
ATOM 1517 C C . ARG A 1 196 ? 30.415 4.979 -19.158 1.00 86.12 196 ARG A C 1
ATOM 1519 O O . ARG A 1 196 ? 29.858 3.888 -19.178 1.00 86.12 196 ARG A O 1
ATOM 1526 N N . GLY A 1 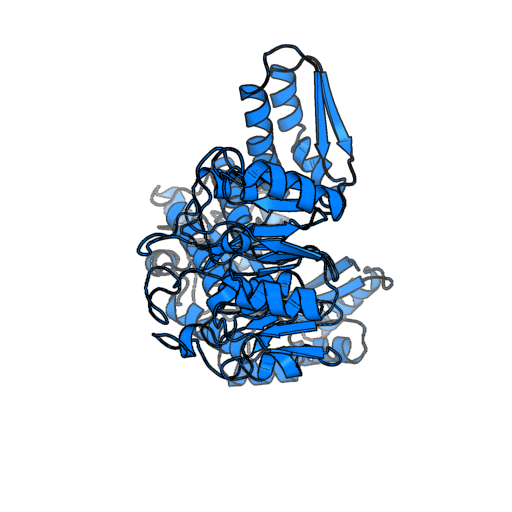197 ? 30.631 5.674 -20.271 1.00 84.88 197 GLY A N 1
ATOM 1527 C CA . GLY A 1 197 ? 30.251 5.243 -21.622 1.00 84.88 197 GLY A CA 1
ATOM 1528 C C . GLY A 1 197 ? 28.767 5.423 -21.968 1.00 84.88 197 GLY A C 1
ATOM 1529 O O . GLY A 1 197 ? 28.335 5.012 -23.051 1.00 84.88 197 GLY A O 1
ATOM 1530 N N . THR A 1 198 ? 27.982 6.034 -21.077 1.00 89.19 198 THR A N 1
ATOM 1531 C CA . THR A 1 198 ? 26.577 6.381 -21.332 1.00 89.19 198 THR A CA 1
ATOM 1532 C C . THR A 1 198 ? 26.433 7.768 -21.957 1.00 89.19 198 THR A C 1
ATOM 1534 O O . THR A 1 198 ? 27.337 8.599 -21.888 1.00 89.19 198 THR A O 1
ATOM 1537 N N . GLU A 1 199 ? 25.274 8.053 -22.550 1.00 91.00 199 GLU A N 1
ATOM 1538 C CA . GLU A 1 199 ? 24.943 9.421 -22.967 1.00 91.00 199 GLU A CA 1
ATOM 1539 C C . GLU A 1 199 ? 24.807 10.355 -21.753 1.00 91.00 199 GLU A C 1
ATOM 1541 O O . GLU A 1 199 ? 25.190 11.523 -21.814 1.00 91.00 199 GLU A O 1
ATOM 1546 N N . LEU A 1 200 ? 24.345 9.826 -20.615 1.00 93.44 200 LEU A N 1
ATOM 1547 C CA . LEU A 1 200 ? 24.244 10.564 -19.360 1.00 93.44 200 LEU A CA 1
ATOM 1548 C C . LEU A 1 200 ? 25.612 11.063 -18.870 1.00 93.44 200 LEU A C 1
ATOM 1550 O O . LEU A 1 200 ? 25.675 12.146 -18.299 1.00 93.44 200 LEU A O 1
ATOM 1554 N N . GLU A 1 201 ? 26.709 10.334 -19.129 1.00 93.81 201 GLU A N 1
ATOM 1555 C CA . GLU A 1 201 ? 28.069 10.841 -18.881 1.00 93.81 201 GLU A CA 1
ATOM 1556 C C . GLU A 1 201 ? 28.342 12.115 -19.684 1.00 93.81 201 GLU A C 1
ATOM 1558 O O . GLU A 1 201 ? 28.873 13.078 -19.135 1.00 93.81 201 GLU A O 1
ATOM 1563 N N . GLN A 1 202 ? 27.986 12.133 -20.969 1.00 93.69 202 GLN A N 1
ATOM 1564 C CA . GLN A 1 202 ? 28.244 13.280 -21.842 1.00 93.69 202 GLN A CA 1
ATOM 1565 C C . GLN A 1 202 ? 27.444 14.500 -21.378 1.00 93.69 202 GLN A C 1
ATOM 1567 O O . GLN A 1 202 ? 28.027 15.565 -21.185 1.00 93.69 202 GLN A O 1
ATOM 1572 N N . ARG A 1 203 ? 26.146 14.311 -21.098 1.00 95.38 203 ARG A N 1
ATOM 1573 C CA . ARG A 1 203 ? 25.264 15.365 -20.566 1.00 95.38 203 ARG A CA 1
ATOM 1574 C C . ARG A 1 203 ? 25.714 15.860 -19.191 1.00 95.38 203 ARG A C 1
ATOM 1576 O O . ARG A 1 203 ? 25.618 17.045 -18.893 1.00 95.38 203 ARG A O 1
ATOM 1583 N N . TRP A 1 204 ? 26.233 14.971 -18.344 1.00 96.62 204 TRP A N 1
ATOM 1584 C CA . TRP A 1 204 ? 26.799 15.356 -17.052 1.00 96.62 204 TRP A CA 1
ATOM 1585 C C . TRP A 1 204 ? 28.071 16.194 -17.213 1.00 96.62 204 TRP A C 1
ATOM 1587 O O . TRP A 1 204 ? 28.203 17.242 -16.585 1.00 96.62 204 TRP A O 1
ATOM 1597 N N . ARG A 1 205 ? 28.988 15.785 -18.101 1.00 96.19 205 ARG A N 1
ATOM 1598 C CA . ARG A 1 205 ? 30.228 16.527 -18.379 1.00 96.19 205 ARG A CA 1
ATOM 1599 C C . ARG A 1 205 ? 29.978 17.889 -19.030 1.00 96.19 205 ARG A C 1
ATOM 1601 O O . ARG A 1 205 ? 30.756 18.804 -18.773 1.00 96.19 205 ARG A O 1
ATOM 1608 N N . SER A 1 206 ? 28.932 18.033 -19.848 1.00 96.62 206 SER A N 1
ATOM 1609 C CA . SER A 1 206 ? 28.539 19.324 -20.437 1.00 96.62 206 SER A CA 1
ATOM 1610 C C . SER A 1 206 ? 27.741 20.219 -19.479 1.00 96.62 206 SER A C 1
ATOM 1612 O O . SER A 1 206 ? 27.583 21.407 -19.751 1.00 96.62 206 SER A O 1
ATOM 1614 N N . GLY A 1 207 ? 27.270 19.679 -18.347 1.00 95.31 207 GLY A N 1
ATOM 1615 C CA . GLY A 1 207 ? 26.448 20.391 -17.365 1.00 95.31 207 GLY A CA 1
ATOM 1616 C C . GLY A 1 207 ? 24.944 20.391 -17.668 1.00 95.31 207 GLY A C 1
ATOM 1617 O O . GLY A 1 207 ? 24.178 20.980 -16.909 1.00 95.31 207 GLY A O 1
ATOM 1618 N N . GLU A 1 208 ? 24.507 19.715 -18.732 1.00 94.94 208 GLU A N 1
ATOM 1619 C CA . GLU A 1 208 ? 23.093 19.557 -19.112 1.00 94.94 208 GLU A CA 1
ATOM 1620 C C . GLU A 1 208 ? 22.310 18.624 -18.176 1.00 94.94 208 GLU A C 1
ATOM 1622 O O . GLU A 1 208 ? 21.083 18.684 -18.123 1.00 94.94 208 GLU A O 1
ATOM 1627 N N . TYR A 1 209 ? 23.002 17.755 -17.436 1.00 96.31 209 TYR A N 1
ATOM 1628 C CA . TYR A 1 209 ? 22.399 16.865 -16.448 1.00 96.31 209 TYR A CA 1
ATOM 1629 C C . TYR A 1 209 ? 23.168 16.900 -15.128 1.00 96.31 209 TYR A C 1
ATOM 1631 O O . TYR A 1 209 ? 24.389 16.758 -15.097 1.00 96.31 209 TYR A O 1
ATOM 1639 N N . GLN A 1 210 ? 22.438 17.026 -14.022 1.00 95.81 210 GLN A N 1
ATOM 1640 C CA . GLN A 1 210 ? 22.985 16.915 -12.674 1.00 95.81 210 GLN A CA 1
ATOM 1641 C C . GLN A 1 210 ? 22.262 15.778 -11.950 1.00 95.81 210 GLN A C 1
ATOM 1643 O O . GLN A 1 210 ? 21.039 15.843 -11.807 1.00 95.81 210 GLN A O 1
ATOM 1648 N N . PRO A 1 211 ? 22.972 14.719 -11.520 1.00 95.50 211 PRO A N 1
ATOM 1649 C CA . PRO A 1 211 ? 22.343 13.665 -10.745 1.00 95.50 211 PRO A CA 1
ATOM 1650 C C . PRO A 1 211 ? 21.995 14.169 -9.343 1.00 95.50 211 PRO A C 1
ATOM 1652 O O . PRO A 1 211 ? 22.623 15.095 -8.829 1.00 95.50 211 PRO A O 1
ATOM 1655 N N . GLN A 1 212 ? 21.038 13.501 -8.701 1.00 96.75 212 GLN A N 1
ATOM 1656 C CA . GLN A 1 212 ? 20.704 13.761 -7.302 1.00 96.75 212 GLN A CA 1
ATOM 1657 C C . GLN A 1 212 ? 21.936 13.555 -6.409 1.00 96.75 212 GLN A C 1
ATOM 1659 O O . GLN A 1 212 ? 22.734 12.636 -6.622 1.00 96.75 212 GLN A O 1
ATOM 1664 N N . SER A 1 213 ? 22.066 14.367 -5.367 1.00 97.25 213 SER A N 1
ATOM 1665 C CA . SER A 1 213 ? 22.942 14.032 -4.247 1.00 97.25 213 SER A CA 1
ATOM 1666 C C . SER A 1 213 ? 22.409 12.808 -3.493 1.00 97.25 213 SER A C 1
ATOM 1668 O O . SER A 1 213 ? 21.233 12.441 -3.599 1.00 97.25 213 SER A O 1
ATOM 1670 N N . LEU A 1 214 ? 23.281 12.161 -2.713 1.00 96.81 214 LEU A N 1
ATOM 1671 C CA . LEU A 1 214 ? 22.889 11.015 -1.892 1.00 96.81 214 LEU A CA 1
ATOM 1672 C C . LEU A 1 214 ? 21.753 11.377 -0.922 1.00 96.81 214 LEU A C 1
ATOM 1674 O O . LEU A 1 214 ? 20.787 10.624 -0.826 1.00 96.81 214 LEU A O 1
ATOM 1678 N N . ASP A 1 215 ? 21.838 12.539 -0.273 1.00 96.75 215 ASP A N 1
ATOM 1679 C CA . ASP A 1 215 ? 20.842 13.002 0.699 1.00 96.75 215 ASP A CA 1
ATOM 1680 C C . ASP A 1 215 ? 19.482 13.283 0.042 1.00 96.75 215 ASP A C 1
ATOM 1682 O O . ASP A 1 215 ? 18.453 12.825 0.541 1.00 96.75 215 ASP A O 1
ATOM 1686 N N . GLU A 1 216 ? 19.462 13.947 -1.121 1.00 98.00 216 GLU A N 1
ATOM 1687 C CA . GLU A 1 216 ? 18.224 14.195 -1.879 1.00 98.00 216 GLU A CA 1
ATOM 1688 C C . GLU A 1 216 ? 17.548 12.889 -2.309 1.00 98.00 216 GLU A C 1
ATOM 1690 O O . GLU A 1 216 ? 16.324 12.751 -2.224 1.00 98.00 216 GLU A O 1
ATOM 1695 N N . ALA A 1 217 ? 18.337 11.910 -2.761 1.00 98.19 217 ALA A N 1
ATOM 1696 C CA . ALA A 1 217 ? 17.820 10.605 -3.148 1.00 98.19 217 ALA A CA 1
ATOM 1697 C C . ALA A 1 217 ? 17.289 9.820 -1.939 1.00 98.19 217 ALA A C 1
ATOM 1699 O O . ALA A 1 217 ? 16.251 9.164 -2.049 1.00 98.19 217 ALA A O 1
ATOM 1700 N N . VAL A 1 218 ? 17.966 9.894 -0.788 1.00 98.38 218 VAL A N 1
ATOM 1701 C CA . VAL A 1 218 ? 17.534 9.263 0.468 1.00 98.38 218 VAL A CA 1
ATOM 1702 C C . VAL A 1 218 ? 16.211 9.857 0.952 1.00 98.38 218 VAL A C 1
ATOM 1704 O O . VAL A 1 218 ? 15.281 9.105 1.259 1.00 98.38 218 VAL A O 1
ATOM 1707 N N . GLU A 1 219 ? 16.087 11.186 0.969 1.00 97.81 219 GLU A N 1
ATOM 1708 C CA . GLU A 1 219 ? 14.854 11.872 1.366 1.00 97.81 219 GLU A CA 1
ATOM 1709 C C . GLU A 1 219 ? 13.693 11.534 0.420 1.00 97.81 219 GLU A C 1
ATOM 1711 O O . GLU A 1 219 ? 12.589 11.200 0.869 1.00 97.81 219 GLU A O 1
ATOM 1716 N N . LEU A 1 220 ? 13.925 11.587 -0.895 1.00 98.19 220 LEU A N 1
ATOM 1717 C CA . LEU A 1 220 ? 12.899 11.246 -1.876 1.00 98.19 220 LEU A CA 1
ATOM 1718 C C . LEU A 1 220 ? 12.468 9.783 -1.734 1.00 98.19 220 LEU A C 1
ATOM 1720 O O . LEU A 1 220 ? 11.271 9.506 -1.662 1.00 98.19 220 LEU A O 1
ATOM 1724 N N . ALA A 1 221 ? 13.418 8.852 -1.632 1.00 98.31 221 ALA A N 1
ATOM 1725 C CA . ALA A 1 221 ? 13.120 7.437 -1.446 1.00 98.31 221 ALA A CA 1
ATOM 1726 C C . ALA A 1 221 ? 12.333 7.179 -0.153 1.0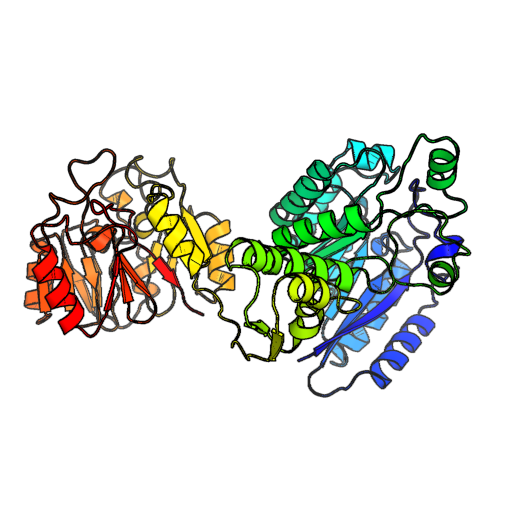0 98.31 221 ALA A C 1
ATOM 1728 O O . ALA A 1 221 ? 11.412 6.367 -0.174 1.00 98.31 221 ALA A O 1
ATOM 1729 N N . ALA A 1 222 ? 12.614 7.896 0.942 1.00 96.00 222 ALA A N 1
ATOM 1730 C CA . ALA A 1 222 ? 11.835 7.795 2.178 1.00 96.00 222 ALA A CA 1
ATOM 1731 C C . ALA A 1 222 ? 10.363 8.179 1.957 1.00 96.00 222 ALA A C 1
ATOM 1733 O O . ALA A 1 222 ? 9.460 7.440 2.348 1.00 96.00 222 ALA A O 1
ATOM 1734 N N . ARG A 1 223 ? 10.113 9.288 1.250 1.00 92.44 223 ARG A N 1
ATOM 1735 C CA . ARG A 1 223 ? 8.752 9.738 0.909 1.00 92.44 223 ARG A CA 1
ATOM 1736 C C . ARG A 1 223 ? 8.034 8.760 -0.023 1.00 92.44 223 ARG A C 1
ATOM 1738 O O . ARG A 1 223 ? 6.833 8.555 0.122 1.00 92.44 223 ARG A O 1
ATOM 1745 N N . LEU A 1 224 ? 8.751 8.161 -0.974 1.00 95.12 224 LEU A N 1
ATOM 1746 C CA . LEU A 1 224 ? 8.206 7.135 -1.870 1.00 95.12 224 LEU A CA 1
ATOM 1747 C C . LEU A 1 224 ? 7.867 5.850 -1.104 1.00 95.12 224 LEU A C 1
ATOM 1749 O O . LEU A 1 224 ? 6.803 5.274 -1.318 1.00 95.12 224 LEU A O 1
ATOM 1753 N N . MET A 1 225 ? 8.726 5.426 -0.172 1.00 91.38 225 MET A N 1
ATOM 1754 C CA . MET A 1 225 ? 8.461 4.271 0.688 1.00 91.38 225 MET A CA 1
ATOM 1755 C C . MET A 1 225 ? 7.193 4.451 1.525 1.00 91.38 225 MET A C 1
ATOM 1757 O O . MET A 1 225 ? 6.447 3.487 1.659 1.00 91.38 225 MET A O 1
ATOM 1761 N N . ASP A 1 226 ? 6.917 5.655 2.035 1.00 80.69 226 ASP A N 1
ATOM 1762 C CA . ASP A 1 226 ? 5.665 5.938 2.746 1.00 80.69 226 ASP A CA 1
ATOM 1763 C C . ASP A 1 226 ? 4.441 5.745 1.835 1.00 80.69 226 ASP A C 1
ATOM 1765 O O . ASP A 1 226 ? 3.471 5.111 2.248 1.00 80.69 226 ASP A O 1
ATOM 1769 N N . VAL A 1 227 ? 4.486 6.228 0.583 1.00 78.44 227 VAL A N 1
ATOM 1770 C CA . VAL A 1 227 ? 3.390 6.040 -0.392 1.00 78.44 227 VAL A CA 1
ATOM 1771 C C . VAL A 1 227 ? 3.073 4.555 -0.574 1.00 78.44 227 VAL A C 1
ATOM 1773 O O . VAL A 1 227 ? 1.914 4.162 -0.470 1.00 78.44 227 VAL A O 1
ATOM 1776 N N . PHE A 1 228 ? 4.095 3.728 -0.799 1.00 82.56 228 PHE A N 1
ATOM 1777 C CA . PHE A 1 228 ? 3.908 2.290 -0.998 1.00 82.56 228 PHE A CA 1
ATOM 1778 C C . PHE A 1 228 ? 3.490 1.566 0.284 1.00 82.56 228 PHE A C 1
ATOM 1780 O O . PHE A 1 228 ? 2.600 0.720 0.240 1.00 82.56 228 PHE A O 1
ATOM 1787 N N . TYR A 1 229 ? 4.065 1.937 1.431 1.00 79.56 229 TYR A N 1
ATOM 1788 C CA . TYR A 1 229 ? 3.714 1.369 2.731 1.00 79.56 229 TYR A CA 1
ATOM 1789 C C . TYR A 1 229 ? 2.231 1.571 3.060 1.00 79.56 229 TYR A C 1
ATOM 1791 O O . TYR A 1 229 ? 1.547 0.612 3.408 1.00 79.56 229 TYR A O 1
ATOM 1799 N N . TYR A 1 230 ? 1.714 2.795 2.904 1.00 71.06 230 TYR A N 1
ATOM 1800 C CA . TYR A 1 230 ? 0.303 3.089 3.173 1.00 71.06 230 TYR A CA 1
ATOM 1801 C C . TYR A 1 230 ? -0.656 2.452 2.161 1.00 71.06 230 TYR A C 1
ATOM 1803 O O . TYR A 1 230 ? -1.817 2.244 2.493 1.00 71.06 230 TYR A O 1
ATOM 1811 N N . ALA A 1 231 ? -0.175 2.127 0.961 1.00 65.25 231 ALA A N 1
ATOM 1812 C CA . ALA A 1 231 ? -0.946 1.438 -0.069 1.00 65.25 231 ALA A CA 1
ATOM 1813 C C . ALA A 1 231 ? -0.864 -0.100 0.010 1.00 65.25 231 ALA A C 1
ATOM 1815 O O . ALA A 1 231 ? -1.509 -0.783 -0.781 1.00 65.25 231 ALA A O 1
ATOM 1816 N N . GLY A 1 232 ? -0.055 -0.658 0.919 1.00 72.12 232 GLY A N 1
ATOM 1817 C CA . GLY A 1 232 ? 0.180 -2.104 0.998 1.00 72.12 232 GLY A CA 1
ATOM 1818 C C . GLY A 1 232 ? 1.013 -2.674 -0.158 1.00 72.12 232 GLY A C 1
ATOM 1819 O O . GLY A 1 232 ? 1.002 -3.882 -0.373 1.00 72.12 232 GLY A O 1
ATOM 1820 N N . VAL A 1 233 ? 1.740 -1.829 -0.898 1.00 80.44 233 VAL A N 1
ATOM 1821 C CA . VAL A 1 233 ? 2.614 -2.250 -2.003 1.00 80.44 233 VAL A CA 1
ATOM 1822 C C . VAL A 1 233 ? 3.995 -2.600 -1.461 1.00 80.44 233 VAL A C 1
ATOM 1824 O O . VAL A 1 233 ? 4.655 -1.790 -0.802 1.00 80.44 233 VAL A O 1
ATOM 1827 N N . GLU A 1 234 ? 4.472 -3.806 -1.759 1.00 87.50 234 GLU A N 1
ATOM 1828 C CA . GLU A 1 234 ? 5.766 -4.267 -1.266 1.00 87.50 234 GLU A CA 1
ATOM 1829 C C . GLU A 1 234 ? 6.928 -3.592 -2.013 1.00 87.50 234 GLU A C 1
ATOM 1831 O O . GLU A 1 234 ? 7.112 -3.767 -3.219 1.00 87.50 234 GLU A O 1
ATOM 1836 N N . VAL A 1 235 ? 7.785 -2.867 -1.291 1.00 93.38 235 VAL A N 1
ATOM 1837 C CA . VAL A 1 235 ? 9.042 -2.349 -1.852 1.00 93.38 235 VAL A CA 1
ATOM 1838 C C . VAL A 1 235 ? 10.131 -3.415 -1.724 1.00 93.38 235 VAL A C 1
ATOM 1840 O O . VAL A 1 235 ? 10.808 -3.531 -0.693 1.00 93.38 235 VAL A O 1
ATOM 1843 N N . ILE A 1 236 ? 10.314 -4.185 -2.797 1.00 90.88 236 ILE A N 1
ATOM 1844 C CA . ILE A 1 236 ? 11.264 -5.304 -2.855 1.00 90.88 236 ILE A CA 1
ATOM 1845 C C . ILE A 1 236 ? 12.696 -4.775 -2.748 1.00 90.88 236 ILE A C 1
ATOM 1847 O O . ILE A 1 236 ? 13.526 -5.327 -2.020 1.00 90.88 236 ILE A O 1
ATOM 1851 N N . ARG A 1 237 ? 12.993 -3.665 -3.437 1.00 91.06 237 ARG A N 1
ATOM 1852 C CA . ARG A 1 237 ? 14.343 -3.098 -3.502 1.00 91.06 237 ARG A CA 1
ATOM 1853 C C . ARG A 1 237 ? 14.350 -1.575 -3.490 1.00 91.06 237 ARG A C 1
ATOM 1855 O O . ARG A 1 237 ? 13.518 -0.941 -4.131 1.00 91.06 237 ARG A O 1
ATOM 1862 N N . VAL A 1 238 ? 15.332 -1.012 -2.786 1.00 94.50 238 VAL A N 1
ATOM 1863 C CA . VAL A 1 238 ? 15.632 0.425 -2.756 1.00 94.50 238 VAL A CA 1
ATOM 1864 C C . VAL A 1 238 ? 17.138 0.587 -2.929 1.00 94.50 238 VAL A C 1
ATOM 1866 O O . VAL A 1 238 ? 17.904 0.104 -2.093 1.00 94.50 238 VAL A O 1
ATOM 1869 N N . GLY A 1 239 ? 17.549 1.232 -4.017 1.00 91.00 239 GLY A N 1
ATOM 1870 C CA . GLY A 1 239 ? 18.948 1.317 -4.427 1.00 91.00 239 GLY A CA 1
ATOM 1871 C C . GLY A 1 239 ? 19.404 0.147 -5.307 1.00 91.00 239 GLY A C 1
ATOM 1872 O O . GLY A 1 239 ? 18.767 -0.907 -5.394 1.00 91.00 239 GLY A O 1
ATOM 1873 N N . LEU A 1 240 ? 20.522 0.353 -5.997 1.00 83.31 240 LEU A N 1
ATOM 1874 C CA . LEU A 1 240 ? 21.077 -0.584 -6.977 1.00 83.31 240 LEU A CA 1
ATOM 1875 C C . LEU A 1 240 ? 21.783 -1.779 -6.321 1.00 83.31 240 LEU A C 1
ATOM 1877 O O . LEU A 1 240 ? 22.084 -1.778 -5.127 1.00 83.31 240 LEU A O 1
ATOM 1881 N N . HIS A 1 241 ? 22.029 -2.833 -7.102 1.00 75.31 241 HIS A N 1
ATOM 1882 C CA . HIS A 1 241 ? 22.910 -3.910 -6.656 1.00 75.31 241 HIS A CA 1
ATOM 1883 C C . HIS A 1 241 ? 24.358 -3.456 -6.710 1.00 75.31 241 HIS A C 1
ATOM 1885 O O . HIS A 1 241 ? 24.785 -3.028 -7.777 1.00 75.31 241 HIS A O 1
ATOM 1891 N N . PRO A 1 242 ? 25.120 -3.553 -5.605 1.00 67.88 242 PRO A N 1
ATOM 1892 C CA . PRO A 1 242 ? 26.556 -3.355 -5.680 1.00 67.88 242 PRO A CA 1
ATOM 1893 C C . PRO A 1 242 ? 27.162 -4.484 -6.519 1.00 67.88 242 PRO A C 1
ATOM 1895 O O . PRO A 1 242 ? 27.220 -5.621 -6.058 1.00 67.88 242 PRO A O 1
ATOM 1898 N N . SER A 1 243 ? 27.549 -4.186 -7.758 1.00 69.12 243 SER A N 1
ATOM 1899 C CA . SER A 1 243 ? 28.507 -4.998 -8.510 1.00 69.12 243 SER A CA 1
ATOM 1900 C C . SER A 1 243 ? 29.924 -4.589 -8.099 1.00 69.12 243 SER A C 1
ATOM 1902 O O . SER A 1 243 ? 30.127 -3.469 -7.625 1.00 69.12 243 SER A O 1
ATOM 1904 N N . GLU A 1 244 ? 30.917 -5.463 -8.283 1.00 61.19 244 GLU A N 1
ATOM 1905 C CA . GLU A 1 244 ? 32.321 -5.147 -7.955 1.00 61.19 244 GLU A CA 1
ATOM 1906 C C . GLU A 1 244 ? 32.784 -3.836 -8.616 1.00 61.19 244 GLU A C 1
ATOM 1908 O O . GLU A 1 244 ? 33.408 -3.003 -7.966 1.00 61.19 244 GLU A O 1
ATOM 1913 N N . ARG A 1 245 ? 32.349 -3.596 -9.860 1.00 64.81 245 ARG A N 1
ATOM 1914 C CA . ARG A 1 245 ? 32.658 -2.392 -10.651 1.00 64.81 245 ARG A CA 1
ATOM 1915 C C . ARG A 1 245 ? 31.963 -1.110 -10.178 1.00 64.81 245 ARG A C 1
ATOM 1917 O O . ARG A 1 245 ? 32.424 0.000 -10.445 1.00 64.81 245 ARG A O 1
ATOM 1924 N N . LEU A 1 246 ? 30.821 -1.244 -9.500 1.00 67.44 246 LEU A N 1
ATOM 1925 C CA . LEU A 1 246 ? 30.165 -0.118 -8.830 1.00 67.44 246 LEU A CA 1
ATOM 1926 C C . LEU A 1 246 ? 30.828 0.178 -7.480 1.00 67.44 246 LEU A C 1
ATOM 1928 O O . LEU A 1 246 ? 30.887 1.335 -7.074 1.00 67.44 246 LEU A O 1
ATOM 1932 N N . LEU A 1 247 ? 31.335 -0.849 -6.794 1.00 69.19 247 LEU A N 1
ATOM 1933 C CA . LEU A 1 247 ? 32.012 -0.711 -5.503 1.00 69.19 247 LEU A CA 1
ATOM 1934 C C . LEU A 1 247 ? 33.421 -0.119 -5.627 1.00 69.19 247 LEU A C 1
ATOM 1936 O O . LEU A 1 247 ? 33.812 0.674 -4.773 1.00 69.19 247 LEU A O 1
ATOM 1940 N N . ASP A 1 248 ? 34.171 -0.480 -6.669 1.00 70.44 248 ASP A N 1
ATOM 1941 C CA . ASP A 1 248 ? 35.525 0.035 -6.913 1.00 70.44 248 ASP A CA 1
ATOM 1942 C C . ASP A 1 248 ? 35.551 1.407 -7.623 1.00 70.44 248 ASP A C 1
ATOM 1944 O O . ASP A 1 248 ? 36.616 2.007 -7.783 1.00 70.44 248 ASP A O 1
ATOM 1948 N N . GLY A 1 249 ? 34.383 1.923 -8.030 1.00 66.19 249 GLY A N 1
ATOM 1949 C CA . GLY A 1 249 ? 34.225 3.224 -8.687 1.00 66.19 249 GLY A CA 1
ATOM 1950 C C . GLY A 1 249 ? 34.746 3.280 -10.128 1.00 66.19 249 GLY A C 1
ATOM 1951 O O . GLY A 1 249 ? 34.810 4.358 -10.720 1.00 66.19 249 GLY A O 1
ATOM 1952 N N . SER A 1 250 ? 35.120 2.146 -10.723 1.00 70.75 250 SER A N 1
ATOM 1953 C CA . SER A 1 250 ? 35.619 2.095 -12.102 1.00 70.75 250 SER A CA 1
ATOM 1954 C C . SER A 1 250 ? 34.546 2.496 -13.125 1.00 70.75 250 SER A C 1
ATOM 1956 O O . SER A 1 250 ? 34.851 3.123 -14.153 1.00 70.75 250 SER A O 1
ATOM 1958 N N . GLU A 1 251 ? 33.283 2.193 -12.819 1.00 76.06 251 GLU A N 1
ATOM 1959 C CA . GLU A 1 251 ? 32.146 2.353 -13.726 1.00 76.06 251 GLU A CA 1
ATOM 1960 C C . GLU A 1 251 ? 31.255 3.560 -13.414 1.00 76.06 251 GLU A C 1
ATOM 1962 O O . GLU A 1 251 ? 30.755 4.223 -14.324 1.00 76.06 251 GLU A O 1
ATOM 1967 N N . MET A 1 252 ? 31.061 3.860 -12.132 1.00 84.50 252 MET A N 1
ATOM 1968 C CA . MET A 1 252 ? 30.226 4.971 -11.688 1.00 84.50 252 MET A CA 1
ATOM 1969 C C . MET A 1 252 ? 31.030 6.272 -11.659 1.00 84.50 252 MET A C 1
ATOM 1971 O O . MET A 1 252 ? 32.059 6.362 -11.000 1.00 84.50 252 MET A O 1
ATOM 1975 N N . LEU A 1 253 ? 30.524 7.305 -12.332 1.00 88.44 253 LEU A N 1
ATOM 1976 C CA . LEU A 1 253 ? 31.161 8.623 -12.388 1.00 88.44 253 LEU A CA 1
ATOM 1977 C C . LEU A 1 253 ? 30.517 9.636 -11.436 1.00 88.44 253 LEU A C 1
ATOM 1979 O O . LEU A 1 253 ? 31.223 10.469 -10.875 1.00 88.44 253 LEU A O 1
ATOM 1983 N N . ALA A 1 254 ? 29.192 9.580 -11.262 1.00 91.94 254 ALA A N 1
ATOM 1984 C CA . ALA A 1 254 ? 28.448 10.471 -10.371 1.00 91.94 254 ALA A CA 1
ATOM 1985 C C . ALA A 1 254 ? 27.063 9.907 -10.002 1.00 91.94 254 ALA A C 1
ATOM 1987 O O . ALA A 1 254 ? 26.520 9.045 -10.697 1.00 91.94 254 ALA A O 1
ATOM 1988 N N . GLY A 1 255 ? 26.471 10.436 -8.929 1.00 92.56 255 GLY A N 1
ATOM 1989 C CA . GLY A 1 255 ? 25.100 10.155 -8.496 1.00 92.56 255 GLY A CA 1
ATOM 1990 C C . GLY A 1 255 ? 24.979 9.492 -7.119 1.00 92.56 255 GLY A C 1
ATOM 1991 O O . GLY A 1 255 ? 25.981 9.278 -6.436 1.00 92.56 255 GLY A O 1
ATOM 1992 N N . PRO A 1 256 ? 23.749 9.187 -6.682 1.00 93.62 256 PRO A N 1
ATOM 1993 C CA . PRO A 1 256 ? 23.457 8.757 -5.315 1.00 93.62 256 PRO A CA 1
ATOM 1994 C C . PRO A 1 256 ? 23.605 7.236 -5.133 1.00 93.62 256 PRO A C 1
ATOM 1996 O O . PRO A 1 256 ? 22.621 6.497 -5.057 1.00 93.62 256 PRO A O 1
ATOM 1999 N N . PHE A 1 257 ? 24.843 6.749 -5.045 1.00 91.69 257 PHE A N 1
ATOM 2000 C CA . PHE A 1 257 ? 25.127 5.342 -4.747 1.00 91.69 257 PHE A CA 1
ATOM 2001 C C . PHE A 1 257 ? 25.605 5.151 -3.310 1.00 91.69 257 PHE A C 1
ATOM 2003 O O . PHE A 1 257 ? 26.484 5.859 -2.824 1.00 91.69 257 PHE A O 1
ATOM 2010 N N . HIS A 1 258 ? 25.051 4.139 -2.647 1.00 91.50 258 HIS A N 1
ATOM 2011 C CA . HIS A 1 258 ? 25.560 3.637 -1.380 1.00 91.50 258 HIS A CA 1
ATOM 2012 C C . HIS A 1 258 ? 25.229 2.139 -1.258 1.00 91.50 258 HIS A C 1
ATOM 2014 O O . HIS A 1 258 ? 24.081 1.766 -1.519 1.00 91.50 258 HIS A O 1
ATOM 2020 N N . PRO A 1 259 ? 26.158 1.266 -0.823 1.00 89.25 259 PRO A N 1
ATOM 2021 C CA . PRO A 1 259 ? 25.890 -0.172 -0.688 1.00 89.25 259 PRO A CA 1
ATOM 2022 C C . PRO A 1 259 ? 24.706 -0.478 0.242 1.00 89.25 259 PRO A C 1
ATOM 2024 O O . PRO A 1 259 ? 23.888 -1.350 -0.042 1.00 89.25 259 PRO A O 1
ATOM 2027 N N . SER A 1 260 ? 24.569 0.307 1.313 1.00 92.62 260 SER A N 1
ATOM 2028 C CA . SER A 1 260 ? 23.460 0.232 2.275 1.00 92.62 260 SER A CA 1
ATOM 2029 C C . SER A 1 260 ? 22.389 1.306 2.041 1.00 92.62 260 SER A C 1
ATOM 2031 O O . SER A 1 260 ? 21.838 1.840 2.997 1.00 92.62 260 SER A O 1
ATOM 2033 N N . PHE A 1 261 ? 22.095 1.686 0.792 1.00 95.81 261 PHE A N 1
ATOM 2034 C CA . PHE A 1 261 ? 21.154 2.782 0.498 1.00 95.81 261 PHE A CA 1
ATOM 2035 C C . PHE A 1 261 ? 19.795 2.623 1.211 1.00 95.81 261 PHE A C 1
ATOM 2037 O O . PHE A 1 261 ? 19.312 3.560 1.841 1.00 95.81 261 PHE A O 1
ATOM 2044 N N . ARG A 1 262 ? 19.207 1.415 1.222 1.00 95.06 262 ARG A N 1
ATOM 2045 C CA . ARG A 1 262 ? 17.958 1.133 1.962 1.00 95.06 262 ARG A CA 1
ATOM 2046 C C . ARG A 1 262 ? 18.072 1.414 3.465 1.00 95.06 262 ARG A C 1
ATOM 2048 O O . ARG A 1 262 ? 17.097 1.841 4.078 1.00 95.06 262 ARG A O 1
ATOM 2055 N N . GLU A 1 263 ? 19.235 1.164 4.061 1.00 95.38 263 GLU A N 1
ATOM 2056 C CA . GLU A 1 263 ? 19.494 1.444 5.475 1.00 95.38 263 GLU A CA 1
ATOM 2057 C C . GLU A 1 263 ? 19.552 2.948 5.747 1.00 95.38 263 GLU A C 1
ATOM 2059 O O . GLU A 1 263 ? 18.978 3.391 6.740 1.00 95.38 263 GLU A O 1
ATOM 2064 N N . LEU A 1 264 ? 20.155 3.734 4.848 1.00 97.62 264 LEU A N 1
ATOM 2065 C CA . LEU A 1 264 ? 20.134 5.200 4.923 1.00 97.62 264 LEU A CA 1
ATOM 2066 C C . LEU A 1 264 ? 18.701 5.736 4.840 1.00 97.62 264 LEU A C 1
ATOM 2068 O O . LEU A 1 264 ? 18.289 6.534 5.675 1.00 97.62 264 LEU A O 1
ATOM 2072 N N . VAL A 1 265 ? 17.902 5.223 3.901 1.00 97.69 265 VAL A N 1
ATOM 2073 C CA . VAL A 1 265 ? 16.483 5.592 3.759 1.00 97.69 265 VAL A CA 1
ATOM 2074 C C . VAL A 1 265 ? 15.689 5.271 5.025 1.00 97.69 265 VAL A C 1
ATOM 2076 O O . VAL A 1 265 ? 14.977 6.125 5.551 1.00 97.69 265 VAL A O 1
ATOM 2079 N N . LYS A 1 266 ? 15.835 4.060 5.570 1.00 95.88 266 LYS A N 1
ATOM 2080 C CA . LYS A 1 266 ? 15.173 3.665 6.823 1.00 95.88 266 LYS A CA 1
ATOM 2081 C C . LYS A 1 266 ? 15.652 4.486 8.023 1.00 95.88 266 LYS A C 1
ATOM 2083 O O . LYS A 1 266 ? 14.833 4.859 8.862 1.00 95.88 266 LYS A O 1
ATOM 2088 N N . THR A 1 267 ? 16.944 4.800 8.082 1.00 96.88 267 THR A N 1
ATOM 2089 C CA . THR A 1 267 ? 17.527 5.684 9.097 1.00 96.88 267 THR A CA 1
ATOM 2090 C C . THR A 1 267 ? 16.891 7.070 9.035 1.00 96.88 267 THR A C 1
ATOM 2092 O O . THR A 1 267 ? 16.456 7.585 10.065 1.00 96.88 267 THR A O 1
ATOM 2095 N N . PHE A 1 268 ? 16.751 7.635 7.834 1.00 96.69 268 PHE A N 1
ATOM 2096 C CA . PHE A 1 268 ? 16.109 8.926 7.615 1.00 96.69 268 PHE A CA 1
ATOM 2097 C C . PHE A 1 268 ? 14.625 8.911 8.015 1.00 96.69 268 PHE A C 1
ATOM 2099 O O . PHE A 1 268 ? 14.162 9.822 8.698 1.00 96.69 268 PHE A O 1
ATOM 2106 N N . ILE A 1 269 ? 13.877 7.849 7.687 1.00 92.12 269 ILE A N 1
ATOM 2107 C CA . ILE A 1 269 ? 12.481 7.686 8.139 1.00 92.12 269 ILE A CA 1
ATOM 2108 C C . ILE A 1 269 ? 12.392 7.745 9.673 1.00 92.12 269 ILE A C 1
ATOM 2110 O O . ILE A 1 269 ? 11.511 8.412 10.222 1.00 92.12 269 ILE A O 1
ATOM 2114 N N . TRP A 1 270 ? 13.305 7.077 10.384 1.00 93.00 270 TRP A N 1
ATOM 2115 C CA . TRP A 1 270 ? 13.380 7.160 11.845 1.00 93.00 270 TRP A CA 1
ATOM 2116 C C . TRP A 1 270 ? 13.781 8.549 12.330 1.00 93.00 270 TRP A C 1
ATOM 2118 O O . TRP A 1 270 ? 13.137 9.074 13.238 1.00 93.00 270 TRP A O 1
ATOM 2128 N N . LYS A 1 271 ? 14.763 9.186 11.690 1.00 93.81 271 LYS A N 1
ATOM 2129 C CA . LYS A 1 271 ? 15.194 10.554 11.997 1.00 93.81 271 LYS A CA 1
ATOM 2130 C C . LYS A 1 271 ? 14.015 11.526 12.014 1.00 93.81 271 LYS A C 1
ATOM 2132 O O . LYS A 1 271 ? 13.831 12.244 12.993 1.00 93.81 271 LYS A O 1
ATOM 2137 N N . GLN A 1 272 ? 13.146 11.463 11.003 1.00 88.25 272 GLN A N 1
ATOM 2138 C CA . GLN A 1 272 ? 11.951 12.313 10.898 1.00 88.25 272 GLN A CA 1
ATOM 2139 C C . GLN A 1 272 ? 10.921 12.076 12.016 1.00 88.25 272 GLN A C 1
ATOM 2141 O O . GLN A 1 272 ? 10.144 12.974 12.354 1.00 88.25 272 GLN A O 1
ATOM 2146 N N . LYS A 1 273 ? 10.887 10.877 12.608 1.00 85.19 273 LYS A N 1
ATOM 2147 C CA . LYS A 1 273 ? 10.053 10.581 13.785 1.00 85.19 273 LYS A CA 1
ATOM 2148 C C . LYS A 1 273 ? 10.703 11.107 15.063 1.00 85.19 273 LYS A C 1
ATOM 2150 O O . LYS A 1 273 ? 10.018 11.696 15.896 1.00 85.19 273 LYS A O 1
ATOM 2155 N N . LEU A 1 274 ? 12.012 10.910 15.195 1.00 89.31 274 LEU A N 1
ATOM 2156 C CA . LEU A 1 274 ? 12.787 11.232 16.391 1.00 89.31 274 LEU A CA 1
ATOM 2157 C C . LEU A 1 274 ? 13.027 12.733 16.561 1.00 89.31 274 LEU A C 1
ATOM 2159 O O . LEU A 1 274 ? 13.012 13.214 17.690 1.00 89.31 274 LEU A O 1
ATOM 2163 N N . ILE A 1 275 ? 13.175 13.491 15.471 1.00 88.25 275 ILE A N 1
ATOM 2164 C CA . ILE A 1 275 ? 13.392 14.943 15.536 1.00 88.25 275 ILE A CA 1
ATOM 2165 C C . ILE A 1 275 ? 12.230 15.665 16.234 1.00 88.25 275 ILE A C 1
ATOM 2167 O O . ILE A 1 275 ? 12.445 16.582 17.015 1.00 88.25 275 ILE A O 1
ATOM 2171 N N . LYS A 1 276 ? 11.001 15.152 16.093 1.00 83.19 276 LYS A N 1
ATOM 2172 C CA . LYS A 1 276 ? 9.813 15.680 16.785 1.00 83.19 276 LYS A CA 1
ATOM 2173 C C . LYS A 1 276 ? 9.899 15.554 18.310 1.00 83.19 276 LYS A C 1
ATOM 2175 O O . LYS A 1 276 ? 9.180 16.249 19.020 1.00 83.19 276 LYS A O 1
ATOM 2180 N N . LEU A 1 277 ? 10.729 14.644 18.828 1.00 84.62 277 LEU A N 1
ATOM 2181 C CA . LEU A 1 277 ? 10.961 14.495 20.267 1.00 84.62 277 LEU A CA 1
ATOM 2182 C C . LEU A 1 277 ? 11.865 15.613 20.792 1.00 84.62 277 LEU A C 1
ATOM 2184 O O . LEU A 1 277 ? 11.652 16.074 21.909 1.00 84.62 277 LEU A O 1
ATOM 2188 N N . ILE A 1 278 ? 12.818 16.077 19.979 1.00 86.50 278 ILE A N 1
ATOM 2189 C CA . ILE A 1 278 ? 13.672 17.230 20.299 1.00 86.50 278 ILE A CA 1
ATOM 2190 C C . ILE A 1 278 ? 12.806 18.486 20.444 1.00 86.50 278 ILE A C 1
ATOM 2192 O O . ILE A 1 278 ? 12.943 19.208 21.425 1.00 86.50 278 ILE A O 1
ATOM 2196 N N . ASP A 1 279 ? 11.847 18.687 19.535 1.00 79.69 279 ASP A N 1
ATOM 2197 C CA . ASP A 1 279 ? 10.919 19.827 19.594 1.00 79.69 279 ASP A CA 1
ATOM 2198 C C . ASP A 1 279 ? 9.951 19.752 20.788 1.00 79.69 279 ASP A C 1
ATOM 2200 O O . ASP A 1 279 ? 9.490 20.770 21.304 1.00 79.69 279 ASP A O 1
ATOM 2204 N N . LYS A 1 280 ? 9.596 18.534 21.211 1.00 81.94 280 LYS A N 1
ATOM 2205 C CA . LYS A 1 280 ? 8.562 18.291 22.225 1.00 81.94 280 LYS A CA 1
ATOM 2206 C C . LYS A 1 280 ? 9.085 18.365 23.659 1.00 81.94 280 LYS A C 1
ATOM 2208 O O . LYS A 1 280 ? 8.324 18.725 24.557 1.00 81.94 280 LYS A O 1
ATOM 2213 N N . TYR A 1 281 ? 10.330 17.964 23.893 1.00 84.25 281 TYR A N 1
ATOM 2214 C CA . TYR A 1 281 ? 10.891 17.836 25.237 1.00 84.25 281 TYR A CA 1
ATOM 2215 C C . TYR A 1 281 ? 12.028 18.842 25.455 1.00 84.25 281 TYR A C 1
ATOM 2217 O O . TYR A 1 281 ? 12.817 19.075 24.541 1.00 84.25 281 TYR A O 1
ATOM 2225 N N . PRO A 1 282 ? 12.139 19.445 26.652 1.00 85.25 282 PRO A N 1
ATOM 2226 C CA . PRO A 1 282 ? 13.189 20.416 26.937 1.00 85.25 282 PRO A CA 1
ATOM 2227 C C . PRO A 1 282 ? 14.582 19.777 26.892 1.00 85.25 282 PRO A C 1
ATOM 2229 O O . PRO A 1 282 ? 14.741 18.572 27.101 1.00 85.25 282 PRO A O 1
ATOM 2232 N N . GLN A 1 283 ? 15.592 20.612 26.640 1.00 91.94 283 GLN A N 1
ATOM 2233 C CA . GLN A 1 283 ? 16.991 20.198 26.668 1.00 91.94 283 GLN A CA 1
ATOM 2234 C C . GLN A 1 283 ? 17.395 19.760 28.081 1.00 91.94 283 GLN A C 1
ATOM 2236 O O . GLN A 1 283 ? 17.020 20.389 29.071 1.00 91.94 283 GLN A O 1
ATOM 2241 N N . GLY A 1 284 ? 18.213 18.711 28.169 1.00 77.31 284 GLY A N 1
ATOM 2242 C CA . GLY A 1 284 ? 18.591 18.113 29.445 1.00 77.31 284 GLY A CA 1
ATOM 2243 C C . GLY A 1 284 ? 17.469 17.225 29.991 1.00 77.31 284 GLY A C 1
ATOM 2244 O O . GLY A 1 284 ? 16.368 17.660 30.292 1.00 77.31 284 GLY A O 1
ATOM 2245 N N . GLY A 1 285 ? 17.740 15.932 30.107 1.00 88.25 285 GLY A N 1
ATOM 2246 C CA . GLY A 1 285 ? 16.740 14.920 30.444 1.00 88.25 285 GLY A CA 1
ATOM 2247 C C . GLY A 1 285 ? 17.153 13.560 29.900 1.00 88.25 285 GLY A C 1
ATOM 2248 O O . GLY A 1 285 ? 18.144 13.461 29.174 1.00 88.25 285 GLY A O 1
ATOM 2249 N N . ASN A 1 286 ? 16.411 12.516 30.252 1.00 91.69 286 ASN A N 1
ATOM 2250 C CA . ASN A 1 286 ? 16.657 11.162 29.765 1.00 91.69 286 ASN A CA 1
ATOM 2251 C C . ASN A 1 286 ? 15.522 10.758 28.825 1.00 91.69 286 ASN A C 1
ATOM 2253 O O . ASN A 1 286 ? 14.361 11.035 29.122 1.00 91.69 286 ASN A O 1
ATOM 2257 N N . ILE A 1 287 ? 15.852 10.083 27.727 1.00 90.50 287 ILE A N 1
ATOM 2258 C CA . ILE A 1 287 ? 14.870 9.547 26.790 1.00 90.50 287 ILE A CA 1
ATOM 2259 C C . ILE A 1 287 ? 15.116 8.060 26.546 1.00 90.50 287 ILE A C 1
ATOM 2261 O O . ILE A 1 287 ? 16.252 7.620 26.354 1.00 90.50 287 ILE A O 1
ATOM 2265 N N . HIS A 1 288 ? 14.023 7.303 26.553 1.00 90.19 288 HIS A N 1
ATOM 2266 C CA . HIS A 1 288 ? 13.997 5.885 26.231 1.00 90.19 288 HIS A CA 1
ATOM 2267 C C . HIS A 1 288 ? 13.144 5.706 24.975 1.00 90.19 288 HIS A C 1
ATOM 2269 O O . HIS A 1 288 ? 12.013 6.188 24.923 1.00 90.19 288 HIS A O 1
ATOM 2275 N N . ILE A 1 289 ? 13.701 5.062 23.954 1.00 88.81 289 ILE A N 1
ATOM 2276 C CA . ILE A 1 289 ? 13.087 4.919 22.635 1.00 88.81 289 ILE A CA 1
ATOM 2277 C C . ILE A 1 289 ? 12.849 3.433 22.369 1.00 88.81 289 ILE A C 1
ATOM 2279 O O . ILE A 1 289 ? 13.817 2.703 22.123 1.00 88.81 289 ILE A O 1
ATOM 2283 N N . PRO A 1 290 ? 11.587 2.978 22.398 1.00 85.69 290 PRO A N 1
ATOM 2284 C CA . PRO A 1 290 ? 11.258 1.632 21.967 1.00 85.69 290 PRO A CA 1
ATOM 2285 C C . PRO A 1 290 ? 11.358 1.517 20.446 1.00 85.69 290 PRO A C 1
ATOM 2287 O O . PRO A 1 290 ? 10.962 2.423 19.703 1.00 85.69 290 PRO A O 1
ATOM 2290 N N . ALA A 1 291 ? 11.859 0.380 19.972 1.00 82.06 291 ALA A N 1
ATOM 2291 C CA . ALA A 1 291 ? 11.768 -0.007 18.571 1.00 82.06 291 ALA A CA 1
ATOM 2292 C C . ALA A 1 291 ? 11.618 -1.532 18.440 1.00 82.06 291 ALA A C 1
ATOM 2294 O O . ALA A 1 291 ? 12.240 -2.271 19.208 1.00 82.06 291 ALA A O 1
ATOM 2295 N N . PRO A 1 292 ? 10.866 -2.024 17.436 1.00 80.31 292 PRO A N 1
ATOM 2296 C CA . PRO A 1 292 ? 10.838 -3.446 17.116 1.00 80.31 292 PRO A CA 1
ATOM 2297 C C . PRO A 1 292 ? 12.243 -3.981 16.841 1.00 80.31 292 PRO A C 1
ATOM 2299 O O . PRO A 1 292 ? 13.065 -3.284 16.238 1.00 80.31 292 PRO A O 1
ATOM 2302 N N . GLN A 1 293 ? 12.506 -5.242 17.195 1.00 85.06 293 GLN A N 1
ATOM 2303 C CA . GLN A 1 293 ? 13.836 -5.851 17.048 1.00 85.06 293 GLN A CA 1
ATOM 2304 C C . GLN A 1 293 ? 14.423 -5.677 15.633 1.00 85.06 293 GLN A C 1
ATOM 2306 O O . GLN A 1 293 ? 15.598 -5.350 15.474 1.00 85.06 293 GLN A O 1
ATOM 2311 N N . HIS A 1 294 ? 13.594 -5.841 14.598 1.00 82.81 294 HIS A N 1
ATOM 2312 C CA . HIS A 1 294 ? 13.999 -5.740 13.193 1.00 82.81 294 HIS A CA 1
ATOM 2313 C C . HIS A 1 294 ? 14.188 -4.294 12.686 1.00 82.81 294 HIS A C 1
ATOM 2315 O O . HIS A 1 294 ? 14.768 -4.092 11.618 1.00 82.81 294 HIS A O 1
ATOM 2321 N N . GLU A 1 295 ? 13.727 -3.289 13.437 1.00 88.50 295 GLU A N 1
ATOM 2322 C CA . GLU A 1 295 ? 13.834 -1.859 13.105 1.00 88.50 295 GLU A CA 1
ATOM 2323 C C . GLU A 1 295 ? 14.823 -1.107 14.016 1.00 88.50 295 GLU A C 1
ATOM 2325 O O . GLU A 1 295 ? 15.261 -0.011 13.666 1.00 88.50 295 GLU A O 1
ATOM 2330 N N . LEU A 1 296 ? 15.238 -1.702 15.143 1.00 91.12 296 LEU A N 1
ATOM 2331 C CA . LEU A 1 296 ? 16.113 -1.085 16.148 1.00 91.12 296 LEU A CA 1
ATOM 2332 C C . LEU A 1 296 ? 17.385 -0.470 15.547 1.00 91.12 296 LEU A C 1
ATOM 2334 O O . LEU A 1 296 ? 17.770 0.641 15.908 1.00 91.12 296 LEU A O 1
ATOM 2338 N N . ARG A 1 297 ? 18.023 -1.161 14.594 1.00 94.25 297 ARG A N 1
ATOM 2339 C CA . ARG A 1 297 ? 19.230 -0.650 13.925 1.00 94.25 297 ARG A CA 1
ATOM 2340 C C . ARG A 1 297 ? 18.980 0.661 13.173 1.00 94.25 297 ARG A C 1
ATOM 2342 O O . ARG A 1 297 ? 19.823 1.547 13.205 1.00 94.25 297 ARG A O 1
ATOM 2349 N N . TYR A 1 298 ? 17.812 0.813 12.551 1.00 94.69 298 TYR A N 1
ATOM 2350 C CA . TYR A 1 298 ? 17.449 2.027 11.821 1.00 94.69 298 TYR A CA 1
ATOM 2351 C C . TYR A 1 298 ? 17.047 3.153 12.778 1.00 94.69 298 TYR A C 1
ATOM 2353 O O . TYR A 1 298 ? 17.335 4.319 12.511 1.00 94.69 298 TYR A O 1
ATOM 2361 N N . ALA A 1 299 ? 16.433 2.806 13.915 1.00 93.50 299 ALA A N 1
ATOM 2362 C CA . ALA A 1 299 ? 16.133 3.755 14.983 1.00 93.50 299 ALA A CA 1
ATOM 2363 C C . ALA A 1 299 ? 17.415 4.367 15.566 1.00 93.50 299 ALA A C 1
ATOM 2365 O O . ALA A 1 299 ? 17.507 5.587 15.681 1.00 93.50 299 ALA A O 1
ATOM 2366 N N . ILE A 1 300 ? 18.428 3.540 15.855 1.00 96.38 300 ILE A N 1
ATOM 2367 C CA . ILE A 1 300 ? 19.774 3.995 16.257 1.00 96.38 300 ILE A CA 1
ATOM 2368 C C . ILE A 1 300 ? 20.437 4.798 15.125 1.00 96.38 300 ILE A C 1
ATOM 2370 O O . ILE A 1 300 ? 21.099 5.810 15.377 1.00 96.38 300 ILE A O 1
ATOM 2374 N N . GLY A 1 301 ? 20.204 4.356 13.891 1.00 96.31 301 GLY A N 1
ATOM 2375 C CA . GLY A 1 301 ? 20.629 4.983 12.652 1.00 96.31 301 GLY A CA 1
ATOM 2376 C C . GLY A 1 301 ? 21.993 4.511 12.164 1.00 96.31 301 GLY A C 1
ATOM 2377 O O . GLY A 1 301 ? 22.856 4.117 12.951 1.00 96.31 301 GLY A O 1
ATOM 2378 N N . TYR A 1 302 ? 22.191 4.582 10.849 1.00 95.25 302 TYR A N 1
ATOM 2379 C CA . TYR A 1 302 ? 23.476 4.316 10.208 1.00 95.25 302 TYR A CA 1
ATOM 2380 C C . TYR A 1 302 ? 24.594 5.152 10.856 1.00 95.25 302 TYR A C 1
ATOM 2382 O O . TYR A 1 302 ? 24.427 6.344 11.111 1.00 95.25 302 TYR A O 1
ATOM 2390 N N . ASN A 1 303 ? 25.723 4.523 11.204 1.00 95.19 303 ASN A N 1
ATOM 2391 C CA . ASN A 1 303 ? 26.814 5.151 11.972 1.00 95.19 303 ASN A CA 1
ATOM 2392 C C . ASN A 1 303 ? 26.369 5.870 13.270 1.00 95.19 303 ASN A C 1
ATOM 2394 O O . ASN A 1 303 ? 27.020 6.822 13.731 1.00 95.19 303 ASN A O 1
ATOM 2398 N N . SER A 1 304 ? 25.276 5.395 13.877 1.00 95.88 304 SER A N 1
ATOM 2399 C CA . SER A 1 304 ? 24.645 5.949 15.079 1.00 95.88 304 SER A CA 1
ATOM 2400 C C . SER A 1 304 ? 24.184 7.403 14.927 1.00 95.88 304 SER A C 1
ATOM 2402 O O . SER A 1 304 ? 24.185 8.148 15.908 1.00 95.88 304 SER A O 1
ATOM 2404 N N . GLU A 1 305 ? 23.831 7.850 13.718 1.00 96.06 305 GLU A N 1
ATOM 2405 C CA . GLU A 1 305 ? 23.494 9.259 13.474 1.00 96.06 305 GLU A CA 1
ATOM 2406 C C . GLU A 1 305 ? 22.280 9.751 14.278 1.00 96.06 305 GLU A C 1
ATOM 2408 O O . GLU A 1 305 ? 22.332 10.838 14.855 1.00 96.06 305 GLU A O 1
ATOM 2413 N N . ASN A 1 306 ? 21.227 8.936 14.403 1.00 96.38 306 ASN A N 1
ATOM 2414 C CA . ASN A 1 306 ? 20.011 9.314 15.128 1.00 96.38 306 ASN A CA 1
ATOM 2415 C C . ASN A 1 306 ? 20.264 9.360 16.636 1.00 96.38 306 ASN A C 1
ATOM 2417 O O . ASN A 1 306 ? 19.796 10.271 17.318 1.00 96.38 306 ASN A O 1
ATOM 2421 N N . ARG A 1 307 ? 21.059 8.417 17.156 1.00 96.25 307 ARG A N 1
ATOM 2422 C CA . ARG A 1 307 ? 21.536 8.453 18.543 1.00 96.25 307 ARG A CA 1
ATOM 2423 C C . ARG A 1 307 ? 22.318 9.737 18.824 1.00 96.25 307 ARG A C 1
ATOM 2425 O O . ARG A 1 307 ? 21.969 10.445 19.761 1.00 96.25 307 ARG A O 1
ATOM 2432 N N . LYS A 1 308 ? 23.321 10.062 18.001 1.00 96.56 308 LYS A N 1
ATOM 2433 C CA . LYS A 1 308 ? 24.161 11.262 18.171 1.00 96.56 308 LYS A CA 1
ATOM 2434 C C . LYS A 1 308 ? 23.336 12.548 18.113 1.00 96.56 308 LYS A C 1
ATOM 2436 O O . LYS A 1 308 ? 23.543 13.453 18.916 1.00 96.56 308 LYS A O 1
ATOM 2441 N N . MET A 1 309 ? 22.371 12.611 17.192 1.00 95.69 309 MET A N 1
ATOM 2442 C CA . MET A 1 309 ? 21.419 13.718 17.096 1.00 95.69 309 MET A CA 1
ATOM 2443 C C . MET A 1 309 ? 20.658 13.902 18.415 1.00 95.69 309 MET A C 1
ATOM 2445 O O . MET A 1 309 ? 20.583 15.014 18.923 1.00 95.69 309 MET A O 1
ATOM 2449 N N . LEU A 1 310 ? 20.147 12.827 19.013 1.00 95.38 310 LEU A N 1
ATOM 2450 C CA . LEU A 1 310 ? 19.426 12.901 20.284 1.00 95.38 310 LEU A CA 1
ATOM 2451 C C . LEU A 1 310 ? 20.351 13.212 21.470 1.00 95.38 310 LEU A C 1
ATOM 2453 O O . LEU A 1 310 ? 19.961 13.968 22.352 1.00 95.38 310 LEU A O 1
ATOM 2457 N N . GLU A 1 311 ? 21.575 12.685 21.486 1.00 95.81 311 GLU A N 1
ATOM 2458 C CA . GLU A 1 311 ? 22.575 12.945 22.536 1.00 95.81 311 GLU A CA 1
ATOM 2459 C C . GLU A 1 311 ? 23.036 14.411 22.575 1.00 95.81 311 GLU A C 1
ATOM 2461 O O . GLU A 1 311 ? 23.474 14.886 23.619 1.00 95.81 311 GLU A O 1
ATOM 2466 N N . SER A 1 312 ? 22.882 15.170 21.482 1.00 94.81 312 SER A N 1
ATOM 2467 C CA . SER A 1 312 ? 23.095 16.627 21.514 1.00 94.81 312 SER A CA 1
ATOM 2468 C C . SER A 1 312 ? 22.018 17.405 22.290 1.00 94.81 312 SER A C 1
ATOM 2470 O O . SER A 1 312 ? 22.252 18.550 22.677 1.00 94.81 312 SER A O 1
ATOM 2472 N N . HIS A 1 313 ? 20.859 16.791 22.559 1.00 93.88 313 HIS A N 1
ATOM 2473 C CA . HIS A 1 313 ? 19.719 17.428 23.234 1.00 93.88 313 HIS A CA 1
ATOM 2474 C C . HIS A 1 313 ? 19.399 16.804 24.600 1.00 93.88 313 HIS A C 1
ATOM 2476 O O . HIS A 1 313 ? 19.102 17.505 25.572 1.00 93.88 313 HIS A O 1
ATOM 2482 N N . PHE A 1 314 ? 19.487 15.479 24.697 1.00 93.81 314 PHE A N 1
ATOM 2483 C CA . PHE A 1 314 ? 19.200 14.700 25.899 1.00 93.81 314 PHE A CA 1
ATOM 2484 C C . PHE A 1 314 ? 20.493 14.273 26.600 1.00 93.81 314 PHE A C 1
ATOM 2486 O O . PHE A 1 314 ? 21.474 13.899 25.968 1.00 93.81 314 PHE A O 1
ATOM 2493 N N . LYS A 1 315 ? 20.476 14.255 27.936 1.00 93.25 315 LYS A N 1
ATOM 2494 C CA . LYS A 1 315 ? 21.605 13.814 28.771 1.00 93.25 315 LYS A CA 1
ATOM 2495 C C . LYS A 1 315 ? 21.852 12.307 28.657 1.00 93.25 315 LYS A C 1
ATOM 2497 O O . LYS A 1 315 ? 22.988 11.862 28.794 1.00 93.25 315 LYS A O 1
ATOM 2502 N N . LYS A 1 316 ? 20.791 11.522 28.457 1.00 92.75 316 LYS A N 1
ATOM 2503 C CA . LYS A 1 316 ? 20.857 10.064 28.307 1.00 92.75 316 LYS A CA 1
ATOM 2504 C C . LYS A 1 316 ? 19.874 9.609 27.233 1.00 92.75 316 LYS A C 1
ATOM 2506 O O . LYS A 1 316 ? 18.700 9.967 27.303 1.00 92.75 316 LYS A O 1
ATOM 2511 N N . VAL A 1 317 ? 20.349 8.807 26.281 1.00 94.38 317 VAL A N 1
ATOM 2512 C CA . VAL A 1 317 ? 19.546 8.240 25.188 1.00 94.38 317 VAL A CA 1
ATOM 2513 C C . VAL A 1 317 ? 19.689 6.722 25.194 1.00 94.38 317 VAL A C 1
ATOM 2515 O O . VAL A 1 317 ? 20.769 6.183 24.937 1.00 94.38 317 VAL A O 1
ATOM 2518 N N . GLU A 1 318 ? 18.595 6.019 25.465 1.00 93.31 318 GLU A N 1
ATOM 2519 C CA . GLU A 1 318 ? 18.554 4.557 25.437 1.00 93.31 318 GLU A CA 1
ATOM 2520 C C . GLU A 1 318 ? 17.542 4.065 24.407 1.00 93.31 318 GLU A C 1
ATOM 2522 O O . GLU A 1 318 ? 16.381 4.454 24.426 1.00 93.31 318 GLU A O 1
ATOM 2527 N N . PHE A 1 319 ? 17.992 3.186 23.513 1.00 91.94 319 PHE A N 1
ATOM 2528 C CA . PHE A 1 319 ? 17.124 2.447 22.602 1.00 91.94 319 PHE A CA 1
ATOM 2529 C C . PHE A 1 319 ? 16.954 1.037 23.154 1.00 91.94 319 PHE A C 1
ATOM 2531 O O . PHE A 1 319 ? 17.946 0.432 23.567 1.00 91.94 319 PHE A O 1
ATOM 2538 N N . PHE A 1 320 ? 15.736 0.511 23.142 1.00 88.94 320 PHE A N 1
ATOM 2539 C CA . PHE A 1 320 ? 15.454 -0.838 23.625 1.00 88.94 320 PHE A CA 1
ATOM 2540 C C . PHE A 1 320 ? 14.501 -1.570 22.684 1.00 88.94 320 PHE A C 1
ATOM 2542 O O . PHE A 1 320 ? 13.709 -0.951 21.971 1.00 88.94 320 PHE A O 1
ATOM 2549 N N . VAL A 1 321 ? 14.625 -2.899 22.662 1.00 84.12 321 VAL A N 1
ATOM 2550 C CA . VAL A 1 321 ? 13.688 -3.753 21.934 1.00 84.12 321 VAL A CA 1
ATOM 2551 C C . VAL A 1 321 ? 12.387 -3.770 22.712 1.00 84.12 321 VAL A C 1
ATOM 2553 O O . VAL A 1 321 ? 12.362 -4.176 23.872 1.00 84.12 321 VAL A O 1
ATOM 2556 N N . GLU A 1 322 ? 11.322 -3.347 22.056 1.00 75.19 322 GLU A N 1
ATOM 2557 C CA . GLU A 1 322 ? 9.967 -3.613 22.502 1.00 75.19 322 GLU A CA 1
ATOM 2558 C C . GLU A 1 322 ? 9.337 -4.472 21.413 1.00 75.19 322 GLU A C 1
ATOM 2560 O O . GLU A 1 322 ? 9.221 -4.035 20.262 1.00 75.19 322 GLU A O 1
ATOM 2565 N N . ASP A 1 323 ? 8.993 -5.715 21.757 1.00 49.78 323 ASP A N 1
ATOM 2566 C CA . ASP A 1 323 ? 8.157 -6.560 20.912 1.00 49.78 323 ASP A CA 1
ATOM 2567 C C . ASP A 1 323 ? 6.746 -5.974 20.940 1.00 49.78 323 ASP A C 1
ATOM 2569 O O . ASP A 1 323 ? 5.828 -6.482 21.581 1.00 49.78 323 ASP A O 1
ATOM 2573 N N . LEU A 1 324 ? 6.577 -4.861 20.228 1.00 47.28 324 LEU A N 1
ATOM 2574 C CA . LEU A 1 324 ? 5.286 -4.510 19.687 1.00 47.28 324 LEU A CA 1
ATOM 2575 C C . LEU A 1 324 ? 4.926 -5.678 18.774 1.00 47.28 324 LEU A C 1
ATOM 2577 O O . LEU A 1 324 ? 5.401 -5.752 17.636 1.00 47.28 324 LEU A O 1
ATOM 2581 N N . ALA A 1 325 ? 4.109 -6.607 19.283 1.00 41.25 325 ALA A N 1
ATOM 2582 C CA . ALA A 1 325 ? 3.215 -7.375 18.432 1.00 41.25 325 ALA A CA 1
ATOM 2583 C C . ALA A 1 325 ? 2.709 -6.374 17.399 1.00 41.25 325 ALA A C 1
ATOM 2585 O O . ALA A 1 325 ? 2.197 -5.336 17.812 1.00 41.25 325 ALA A O 1
ATOM 2586 N N . LEU A 1 326 ? 3.014 -6.596 16.113 1.00 43.47 326 LEU A N 1
ATOM 2587 C CA . LEU A 1 326 ? 2.631 -5.704 15.021 1.00 43.47 326 LEU A CA 1
ATOM 2588 C C . LEU A 1 326 ? 1.197 -5.255 15.293 1.00 43.47 326 LEU A C 1
ATOM 2590 O O . LEU A 1 326 ? 0.280 -6.050 15.100 1.00 43.47 326 LEU A O 1
ATOM 2594 N N . GLU A 1 327 ? 1.006 -4.037 15.811 1.00 45.84 327 GLU A N 1
ATOM 2595 C CA . GLU A 1 327 ? -0.326 -3.487 15.996 1.00 45.84 327 GLU A CA 1
ATOM 2596 C C . GLU A 1 327 ? -0.810 -3.272 14.572 1.00 45.84 327 GLU A C 1
ATOM 2598 O O . GLU A 1 327 ? -0.525 -2.255 13.931 1.00 45.84 327 GLU A O 1
ATOM 2603 N N . VAL A 1 328 ? -1.470 -4.291 14.025 1.00 62.16 328 VAL A N 1
ATOM 2604 C CA . VAL A 1 328 ? -2.274 -4.147 12.831 1.00 62.16 328 VAL A CA 1
ATOM 2605 C C . VAL A 1 328 ? -3.343 -3.166 13.256 1.00 62.16 328 VAL A C 1
ATOM 2607 O O . VAL A 1 328 ? -4.308 -3.529 13.926 1.00 62.16 328 VAL A O 1
ATOM 2610 N N . LYS A 1 329 ? -3.097 -1.887 12.956 1.00 77.38 329 LYS A N 1
ATOM 2611 C CA . LYS A 1 329 ? -4.047 -0.835 13.272 1.00 77.38 329 LYS A CA 1
ATOM 2612 C C . LYS A 1 329 ? -5.394 -1.265 12.698 1.00 77.38 329 LYS A C 1
ATOM 2614 O O . LYS A 1 329 ? -5.440 -1.590 11.505 1.00 77.38 329 LYS A O 1
ATOM 2619 N N . PRO A 1 330 ? -6.461 -1.268 13.509 1.00 89.75 330 PRO A N 1
ATOM 2620 C CA . PRO A 1 330 ? -7.783 -1.619 13.029 1.00 89.75 330 PRO A CA 1
ATOM 2621 C C . PRO A 1 330 ? -8.139 -0.753 11.829 1.00 89.75 330 PRO A C 1
ATOM 2623 O O . PRO A 1 330 ? -7.765 0.424 11.757 1.00 89.75 330 PRO A O 1
ATOM 2626 N N . LEU A 1 331 ? -8.844 -1.343 10.876 1.00 93.38 331 LEU A N 1
ATOM 2627 C CA . LEU A 1 331 ? -9.383 -0.616 9.745 1.00 93.38 331 LEU A CA 1
ATOM 2628 C C . LEU A 1 331 ? -10.725 -0.008 10.157 1.00 93.38 331 LEU A C 1
ATOM 2630 O O . LEU A 1 331 ? -11.587 -0.691 10.704 1.00 93.38 331 LEU A O 1
ATOM 2634 N N . ILE A 1 332 ? -10.902 1.281 9.887 1.00 96.50 332 ILE A N 1
ATOM 2635 C CA . ILE A 1 332 ? -12.149 2.001 10.123 1.00 96.50 332 ILE A CA 1
ATOM 2636 C C . ILE A 1 332 ? -12.650 2.590 8.809 1.00 96.50 332 ILE A C 1
ATOM 2638 O O . ILE A 1 332 ? -11.908 3.286 8.113 1.00 96.50 332 ILE A O 1
ATOM 2642 N N . VAL A 1 333 ? -13.927 2.359 8.505 1.00 96.19 333 VAL A N 1
ATOM 2643 C CA . VAL A 1 333 ? -14.633 2.949 7.361 1.00 96.19 333 VAL A CA 1
ATOM 2644 C C . VAL A 1 333 ? -15.753 3.858 7.873 1.00 96.19 333 VAL A C 1
ATOM 2646 O O . VAL A 1 333 ? -16.576 3.444 8.689 1.00 96.19 333 VAL A O 1
ATOM 2649 N N . THR A 1 334 ? -15.783 5.118 7.426 1.00 95.88 334 THR A N 1
ATOM 2650 C CA . THR A 1 334 ? -16.776 6.120 7.874 1.00 95.88 334 THR A CA 1
ATOM 2651 C C . THR A 1 334 ? -17.022 7.222 6.828 1.00 95.88 334 THR A C 1
ATOM 2653 O O . THR A 1 334 ? -16.316 7.288 5.818 1.00 95.88 334 THR A O 1
ATOM 2656 N N . ASP A 1 335 ? -18.006 8.108 7.034 1.00 93.69 335 ASP A N 1
ATOM 2657 C CA . ASP A 1 335 ? -18.266 9.237 6.122 1.00 93.69 335 ASP A CA 1
ATOM 2658 C C . ASP A 1 335 ? -17.107 10.255 6.162 1.00 93.69 335 ASP A C 1
ATOM 2660 O O . ASP A 1 335 ? -16.652 10.713 7.218 1.00 93.69 335 ASP A O 1
ATOM 2664 N N . LYS A 1 336 ? -16.654 10.703 4.984 1.00 90.12 336 LYS A N 1
ATOM 2665 C CA . LYS A 1 336 ? -15.716 11.827 4.831 1.00 90.12 336 LYS A CA 1
ATOM 2666 C C . LYS A 1 336 ? -16.184 13.107 5.530 1.00 90.12 336 LYS A C 1
ATOM 2668 O O . LYS A 1 336 ? -15.353 13.967 5.825 1.00 90.12 336 LYS A O 1
ATOM 2673 N N . LYS A 1 337 ? -17.475 13.290 5.792 1.00 89.31 337 LYS A N 1
ATOM 2674 C CA . LYS A 1 337 ? -18.036 14.434 6.527 1.00 89.31 337 LYS A CA 1
ATOM 2675 C C . LYS A 1 337 ? -17.729 14.409 8.024 1.00 89.31 337 LYS A C 1
ATOM 2677 O O . LYS A 1 337 ? -17.995 15.417 8.679 1.00 89.31 337 LYS A O 1
ATOM 2682 N N . LEU A 1 338 ? -17.122 13.338 8.545 1.00 90.44 338 LEU A N 1
ATOM 2683 C CA . LEU A 1 338 ? -16.644 13.277 9.923 1.00 90.44 338 LEU A CA 1
ATOM 2684 C C . LEU A 1 338 ? -15.802 14.533 10.267 1.00 90.44 338 LEU A C 1
ATOM 2686 O O . LEU A 1 338 ? -14.915 14.916 9.483 1.00 90.44 338 LEU A O 1
ATOM 2690 N N . PRO A 1 339 ? -16.053 15.200 11.411 1.00 89.12 339 PRO A N 1
ATOM 2691 C CA . PRO A 1 339 ? -15.300 16.383 11.817 1.00 89.12 339 PRO A CA 1
ATOM 2692 C C . PRO A 1 339 ? -13.790 16.135 11.908 1.00 89.12 339 PRO A C 1
ATOM 2694 O O . PRO A 1 339 ? -13.338 15.055 12.284 1.00 89.12 339 PRO A O 1
ATOM 2697 N N . LEU A 1 340 ? -12.987 17.153 11.578 1.00 83.06 340 LEU A N 1
ATOM 2698 C CA . LEU A 1 340 ? -11.523 17.043 11.565 1.00 83.06 340 LEU A CA 1
ATOM 2699 C C . LEU A 1 340 ? -10.925 16.575 12.909 1.00 83.06 340 LEU A C 1
ATOM 2701 O O . LEU A 1 340 ? -10.061 15.701 12.867 1.00 83.06 340 LEU A O 1
ATOM 2705 N N . PRO A 1 341 ? -11.386 17.060 14.081 1.00 81.75 341 PRO A N 1
ATOM 2706 C CA . PRO A 1 341 ? -10.914 16.544 15.364 1.00 81.75 341 PRO A CA 1
ATOM 2707 C C . PRO A 1 341 ? -11.128 15.032 15.512 1.00 81.75 341 PRO A C 1
ATOM 2709 O O . PRO A 1 341 ? -10.183 14.320 15.833 1.00 81.75 341 PRO A O 1
ATOM 2712 N N . ALA A 1 342 ? -12.313 14.523 15.158 1.00 86.94 342 ALA A N 1
ATOM 2713 C CA . ALA A 1 342 ? -12.593 13.088 15.189 1.00 86.94 342 ALA A CA 1
ATOM 2714 C C . ALA A 1 342 ? -11.689 12.298 14.235 1.00 86.94 342 ALA A C 1
ATOM 2716 O O . ALA A 1 342 ? -11.142 11.267 14.616 1.00 86.94 342 ALA A O 1
ATOM 2717 N N . LYS A 1 343 ? -11.478 12.799 13.010 1.00 88.69 343 LYS A N 1
ATOM 2718 C CA . LYS A 1 343 ? -10.556 12.173 12.047 1.00 88.69 343 LYS A CA 1
ATOM 2719 C C . LYS A 1 343 ? -9.143 12.064 12.606 1.00 88.69 343 LYS A C 1
ATOM 2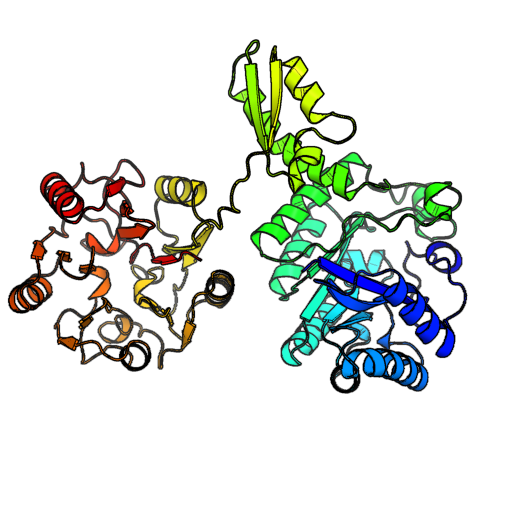721 O O . LYS A 1 343 ? -8.496 11.042 12.409 1.00 88.69 343 LYS A O 1
ATOM 2726 N N . ASN A 1 344 ? -8.661 13.110 13.274 1.00 78.19 344 ASN A N 1
ATOM 2727 C CA . ASN A 1 344 ? -7.329 13.118 13.872 1.00 78.19 344 ASN A CA 1
ATOM 2728 C C . ASN A 1 344 ? -7.232 12.098 15.011 1.00 78.19 344 ASN A C 1
ATOM 2730 O O . ASN A 1 344 ? -6.263 11.342 15.061 1.00 78.19 344 ASN A O 1
ATOM 2734 N N . THR A 1 345 ? -8.259 12.027 15.862 1.00 83.00 345 THR A N 1
ATOM 2735 C CA . THR A 1 345 ? -8.354 11.036 16.937 1.00 83.00 345 THR A CA 1
ATOM 2736 C C . THR A 1 345 ? -8.327 9.613 16.379 1.00 83.00 345 THR A C 1
ATOM 2738 O O . THR A 1 345 ? -7.466 8.833 16.773 1.00 83.00 345 THR A O 1
ATOM 2741 N N . LEU A 1 346 ? -9.174 9.283 15.397 1.00 90.19 346 LEU A N 1
ATOM 2742 C CA . LEU A 1 346 ? -9.209 7.948 14.783 1.00 90.19 346 LEU A CA 1
ATOM 2743 C C . LEU A 1 346 ? -7.876 7.584 14.111 1.00 90.19 346 LEU A C 1
ATOM 2745 O O . LEU A 1 346 ? -7.347 6.503 14.345 1.00 90.19 346 LEU A O 1
ATOM 2749 N N . LYS A 1 347 ? -7.273 8.501 13.341 1.00 86.75 347 LYS A N 1
ATOM 2750 C CA . LYS A 1 347 ? -5.972 8.279 12.678 1.00 86.75 347 LYS A CA 1
ATOM 2751 C C . LYS A 1 347 ? -4.828 7.986 13.649 1.00 86.75 347 LYS A C 1
ATOM 2753 O O . LYS A 1 347 ? -3.822 7.398 13.246 1.00 86.75 347 LYS A O 1
ATOM 2758 N N . SER A 1 348 ? -4.944 8.404 14.912 1.00 82.88 348 SER A N 1
ATOM 2759 C CA . SER A 1 348 ? -3.907 8.102 15.898 1.00 82.88 348 SER A CA 1
ATOM 2760 C C . SER A 1 348 ? -3.792 6.594 16.159 1.00 82.88 348 SER A C 1
ATOM 2762 O O . SER A 1 348 ? -2.671 6.097 16.267 1.00 82.88 348 SER A O 1
ATOM 2764 N N . PHE A 1 349 ? -4.903 5.847 16.108 1.00 84.31 349 PHE A N 1
ATOM 2765 C CA . PHE A 1 349 ? -4.947 4.425 16.470 1.00 84.31 349 PHE A CA 1
ATOM 2766 C C . PHE A 1 349 ? -5.518 3.482 15.397 1.00 84.31 349 PHE A C 1
ATOM 2768 O O . PHE A 1 349 ? -5.437 2.276 15.572 1.00 84.31 349 PHE A O 1
ATOM 2775 N N . ALA A 1 350 ? -6.049 3.985 14.280 1.00 89.19 350 ALA A N 1
ATOM 2776 C CA . ALA A 1 350 ? -6.675 3.181 13.227 1.00 89.19 350 ALA A CA 1
ATOM 2777 C C . ALA A 1 350 ? -6.253 3.623 11.815 1.00 89.19 350 ALA A C 1
ATOM 2779 O O . ALA A 1 350 ? -5.911 4.788 11.583 1.00 89.19 350 ALA A O 1
ATOM 2780 N N . ASN A 1 351 ? -6.321 2.696 10.859 1.00 90.12 351 ASN A N 1
ATOM 2781 C CA . ASN A 1 351 ? -6.266 2.995 9.430 1.00 90.12 351 ASN A CA 1
ATOM 2782 C C . ASN A 1 351 ? -7.653 3.469 8.987 1.00 90.12 351 ASN A C 1
ATOM 2784 O O . ASN A 1 351 ? -8.633 2.757 9.173 1.00 90.12 351 ASN A O 1
ATOM 2788 N N . LEU A 1 352 ? -7.752 4.681 8.442 1.00 92.50 352 LEU A N 1
ATOM 2789 C CA . LEU A 1 352 ? -9.039 5.336 8.205 1.00 92.50 352 LEU A CA 1
ATOM 2790 C C . LEU A 1 352 ? -9.327 5.477 6.710 1.00 92.50 352 LEU A C 1
ATOM 2792 O O . LEU A 1 352 ? -8.612 6.200 6.015 1.00 92.50 352 LEU A O 1
ATOM 2796 N N . LEU A 1 353 ? -10.414 4.857 6.256 1.00 92.88 353 LEU A N 1
ATOM 2797 C CA . LEU A 1 353 ? -10.960 4.997 4.910 1.00 92.88 353 LEU A CA 1
ATOM 2798 C C . LEU A 1 353 ? -12.273 5.768 4.944 1.00 92.88 353 LEU A C 1
ATOM 2800 O O . LEU A 1 353 ? -13.068 5.659 5.880 1.00 92.88 353 LEU A O 1
ATOM 2804 N N . PHE A 1 354 ? -12.499 6.553 3.896 1.00 91.75 354 PHE A N 1
ATOM 2805 C CA . PHE A 1 354 ? -13.686 7.385 3.790 1.00 91.75 354 PHE A CA 1
ATOM 2806 C C . PHE A 1 354 ? -14.536 6.996 2.594 1.00 91.75 354 PHE A C 1
ATOM 2808 O O . PHE A 1 354 ? -14.042 6.923 1.470 1.00 91.75 354 PHE A O 1
ATOM 2815 N N . LEU A 1 355 ? -15.836 6.852 2.827 1.00 87.88 355 LEU A N 1
ATOM 2816 C CA . LEU A 1 355 ? -16.809 6.690 1.755 1.00 87.88 355 LEU A CA 1
ATOM 2817 C C . LEU A 1 355 ? -17.160 8.031 1.109 1.00 87.88 355 LEU A C 1
ATOM 2819 O O . LEU A 1 355 ? -17.325 9.053 1.782 1.00 87.88 355 LEU A O 1
ATOM 2823 N N . HIS A 1 356 ? -17.278 8.016 -0.221 1.00 73.56 356 HIS A N 1
ATOM 2824 C CA . HIS A 1 356 ? -17.594 9.196 -1.024 1.00 73.56 356 HIS A CA 1
ATOM 2825 C C . HIS A 1 356 ? -18.512 8.857 -2.207 1.00 73.56 356 HIS A C 1
ATOM 2827 O O . HIS A 1 356 ? -18.154 9.066 -3.363 1.00 73.56 356 HIS A O 1
ATOM 2833 N N . SER A 1 357 ? -19.717 8.354 -1.947 1.00 65.62 357 SER A N 1
ATOM 2834 C CA . SER A 1 357 ? -20.681 8.031 -3.006 1.00 65.62 357 SER A CA 1
ATOM 2835 C C . SER A 1 357 ? -21.770 9.104 -3.121 1.00 65.62 357 SER A C 1
ATOM 2837 O O . SER A 1 357 ? -22.880 8.987 -2.610 1.00 65.62 357 SER A O 1
ATOM 2839 N N . GLU A 1 358 ? -21.470 10.209 -3.811 1.00 60.03 358 GLU A N 1
ATOM 2840 C CA . GLU A 1 358 ? -22.442 11.310 -3.969 1.00 60.03 358 GLU A CA 1
ATOM 2841 C C . GLU A 1 358 ? -23.518 11.054 -5.042 1.00 60.03 358 GLU A C 1
ATOM 2843 O O . GLU A 1 358 ? -24.443 11.854 -5.170 1.00 60.03 358 GLU A O 1
ATOM 2848 N N . LYS A 1 359 ? -23.404 9.978 -5.837 1.00 64.12 359 LYS A N 1
ATOM 2849 C CA . LYS A 1 359 ? -24.229 9.778 -7.047 1.00 64.12 359 LYS A CA 1
ATOM 2850 C C . LYS A 1 359 ? -25.303 8.692 -6.937 1.00 64.12 359 LYS A C 1
ATOM 2852 O O . LYS A 1 359 ? -26.204 8.674 -7.775 1.00 64.12 359 LYS A O 1
ATOM 2857 N N . VAL A 1 360 ? -25.218 7.811 -5.940 1.00 71.88 360 VAL A N 1
ATOM 2858 C CA . VAL A 1 360 ? -26.124 6.654 -5.799 1.00 71.88 360 VAL A CA 1
ATOM 2859 C C . VAL A 1 360 ? -27.364 7.014 -4.975 1.00 71.88 360 VAL A C 1
ATOM 2861 O O . VAL A 1 360 ? -28.485 6.706 -5.371 1.00 71.88 360 VAL A O 1
ATOM 2864 N N . VAL A 1 361 ? -27.176 7.762 -3.886 1.00 84.00 361 VAL A N 1
ATOM 2865 C CA . VAL A 1 361 ? -28.230 8.193 -2.952 1.00 84.00 361 VAL A CA 1
ATOM 2866 C C . VAL A 1 361 ? -28.191 9.709 -2.730 1.00 84.00 361 VAL A C 1
ATOM 2868 O O . VAL A 1 361 ? -27.281 10.400 -3.190 1.00 84.00 361 VAL A O 1
ATOM 2871 N N . TYR A 1 362 ? -29.173 10.263 -2.015 1.00 81.38 362 TYR A N 1
ATOM 2872 C CA . TYR A 1 362 ? -29.197 11.695 -1.710 1.00 81.38 362 TYR A CA 1
ATOM 2873 C C . TYR A 1 362 ? -28.034 12.132 -0.796 1.00 81.38 362 TYR A C 1
ATOM 2875 O O . TYR A 1 362 ? -27.552 11.405 0.074 1.00 81.38 362 TYR A O 1
ATOM 2883 N N . LYS A 1 363 ? -27.588 13.380 -0.988 1.00 83.31 363 LYS A N 1
ATOM 2884 C CA . LYS A 1 363 ? -26.296 13.905 -0.508 1.00 83.31 363 LYS A CA 1
ATOM 2885 C C . LYS A 1 363 ? -26.023 13.739 0.991 1.00 83.31 363 LYS A C 1
ATOM 2887 O O . LYS A 1 363 ? -24.861 13.588 1.380 1.00 83.31 363 LYS A O 1
ATOM 2892 N N . SER A 1 364 ? -27.048 13.809 1.843 1.00 84.75 364 SER A N 1
ATOM 2893 C CA . SER A 1 364 ? -26.840 13.723 3.293 1.00 84.75 364 SER A CA 1
ATOM 2894 C C . SER A 1 364 ? -26.272 12.365 3.705 1.00 84.75 364 SER A C 1
ATOM 2896 O O . SER A 1 364 ? -25.375 12.363 4.538 1.00 84.75 364 SER A O 1
ATOM 2898 N N . ILE A 1 365 ? -26.675 11.275 3.039 1.00 86.75 365 ILE A N 1
ATOM 2899 C CA . ILE A 1 365 ? -26.279 9.892 3.364 1.00 86.75 365 ILE A CA 1
ATOM 2900 C C . ILE A 1 365 ? -25.313 9.256 2.347 1.00 86.75 365 ILE A C 1
ATOM 2902 O O . ILE A 1 365 ? -24.874 8.133 2.529 1.00 86.75 365 ILE A O 1
ATOM 2906 N N . GLY A 1 366 ? -24.926 9.960 1.277 1.00 87.62 366 GLY A N 1
ATOM 2907 C CA . GLY A 1 366 ? -24.036 9.401 0.240 1.00 87.62 366 GLY A CA 1
ATOM 2908 C C . GLY A 1 366 ? -22.625 9.005 0.700 1.00 87.62 366 GLY A C 1
ATOM 2909 O O . GLY A 1 366 ? -21.902 8.325 -0.018 1.00 87.62 366 GLY A O 1
ATOM 2910 N N . GLY A 1 367 ? -22.204 9.424 1.892 1.00 88.94 367 GLY A N 1
ATOM 2911 C CA . GLY A 1 367 ? -20.943 8.978 2.489 1.00 88.94 367 GLY A CA 1
ATOM 2912 C C . GLY A 1 367 ? -21.125 7.968 3.620 1.00 88.94 367 GLY A C 1
ATOM 2913 O O . GLY A 1 367 ? -20.130 7.554 4.199 1.00 88.94 367 GLY A O 1
ATOM 2914 N N . HIS A 1 368 ? -22.359 7.595 3.958 1.00 94.12 368 HIS A N 1
ATOM 2915 C CA . HIS A 1 368 ? -22.651 6.750 5.109 1.00 94.12 368 HIS A CA 1
ATOM 2916 C C . HIS A 1 368 ? -22.339 5.273 4.800 1.00 94.12 368 HIS A C 1
ATOM 2918 O O . HIS A 1 368 ? -22.880 4.736 3.832 1.00 94.12 368 HIS A O 1
ATOM 2924 N N . PRO A 1 369 ? -21.492 4.600 5.597 1.00 94.94 369 PRO A N 1
ATOM 2925 C CA . PRO A 1 369 ? -21.172 3.186 5.407 1.00 94.94 369 PRO A CA 1
ATOM 2926 C C . PRO A 1 369 ? -22.365 2.233 5.464 1.00 94.94 369 PRO A C 1
ATOM 2928 O O . PRO A 1 369 ? -22.474 1.349 4.617 1.00 94.94 369 PRO A O 1
ATOM 2931 N N . ASP A 1 370 ? -23.280 2.443 6.408 1.00 95.31 370 ASP A N 1
ATOM 2932 C CA . ASP A 1 370 ? -24.478 1.617 6.597 1.00 95.31 370 ASP A CA 1
ATOM 2933 C C . ASP A 1 370 ? -25.451 1.609 5.403 1.00 95.31 370 ASP A C 1
ATOM 2935 O O . ASP A 1 370 ? -26.321 0.740 5.305 1.00 95.31 370 ASP A O 1
ATOM 2939 N N . ILE A 1 371 ? -25.298 2.544 4.463 1.00 95.94 371 ILE A N 1
ATOM 2940 C CA . ILE A 1 371 ? -26.042 2.566 3.201 1.00 95.94 371 ILE A CA 1
ATOM 2941 C C . ILE A 1 371 ? -25.489 1.549 2.206 1.00 95.94 371 ILE A C 1
ATOM 2943 O O . ILE A 1 371 ? -26.262 0.969 1.449 1.00 95.94 371 ILE A O 1
ATOM 2947 N N . PHE A 1 372 ? -24.174 1.328 2.201 1.00 96.06 372 PHE A N 1
ATOM 2948 C CA . PHE A 1 372 ? -23.487 0.519 1.192 1.00 96.06 372 PHE A CA 1
ATOM 2949 C C . PHE A 1 372 ? -23.036 -0.844 1.706 1.00 96.06 372 PHE A C 1
ATOM 2951 O O . PHE A 1 372 ? -22.573 -1.652 0.909 1.00 96.06 372 PHE A O 1
ATOM 2958 N N . MET A 1 373 ? -23.120 -1.116 3.008 1.00 96.19 373 MET A N 1
ATOM 2959 C CA . MET A 1 373 ? -22.740 -2.419 3.543 1.00 96.19 373 MET A CA 1
ATOM 2960 C C . MET A 1 373 ? -23.429 -2.759 4.862 1.00 96.19 373 MET A C 1
ATOM 2962 O O . MET A 1 373 ? -23.766 -1.887 5.661 1.00 96.19 373 MET A O 1
ATOM 2966 N N . CYS A 1 374 ? -23.582 -4.059 5.096 1.00 97.56 374 CYS A N 1
ATOM 2967 C CA . CYS A 1 374 ? -24.027 -4.645 6.354 1.00 97.56 374 CYS A CA 1
ATOM 2968 C C . CYS A 1 374 ? -22.888 -5.482 6.948 1.00 97.56 374 CYS A C 1
ATOM 2970 O O . CYS A 1 374 ? -22.312 -6.311 6.245 1.00 97.56 374 CYS A O 1
ATOM 2972 N N . GLN A 1 375 ? -22.563 -5.262 8.222 1.00 96.00 375 GLN A N 1
ATOM 2973 C CA . GLN A 1 375 ? -21.494 -5.963 8.939 1.00 96.00 375 GLN A CA 1
ATOM 2974 C C . GLN A 1 375 ? -22.076 -7.017 9.887 1.00 96.00 375 GLN A C 1
ATOM 2976 O O . GLN A 1 375 ? -23.030 -6.732 10.610 1.00 96.00 375 GLN A O 1
ATOM 2981 N N . GLY A 1 376 ? -21.458 -8.197 9.908 1.00 93.44 376 GLY A N 1
ATOM 2982 C CA . GLY A 1 376 ? -21.670 -9.257 10.893 1.00 93.44 376 GLY A CA 1
ATOM 2983 C C . GLY A 1 376 ? -20.338 -9.891 11.310 1.00 93.44 376 GLY A C 1
ATOM 2984 O O . GLY A 1 376 ? -19.271 -9.465 10.866 1.00 93.44 376 GLY A O 1
ATOM 2985 N N . SER A 1 377 ? -20.384 -10.912 12.167 1.00 88.00 377 SER A N 1
ATOM 2986 C CA . SER A 1 377 ? -19.182 -11.608 12.664 1.00 88.00 377 SER A CA 1
ATOM 2987 C C . SER A 1 377 ? -18.399 -12.346 11.574 1.00 88.00 377 SER A C 1
ATOM 2989 O O . SER A 1 377 ? -17.187 -12.492 11.671 1.00 88.00 377 SER A O 1
ATOM 2991 N N . GLU A 1 378 ? -19.088 -12.805 10.533 1.00 87.25 378 GLU A N 1
ATOM 2992 C CA . GLU A 1 378 ? -18.537 -13.584 9.425 1.00 87.25 378 GLU A CA 1
ATOM 2993 C C . GLU A 1 378 ? -17.900 -12.699 8.347 1.00 87.25 378 GLU A C 1
ATOM 2995 O O . GLU A 1 378 ? -17.223 -13.210 7.463 1.00 87.25 378 GLU A O 1
ATOM 3000 N N . GLY A 1 379 ? -18.119 -11.382 8.396 1.00 91.81 379 GLY A N 1
ATOM 3001 C CA . GLY A 1 379 ? -17.654 -10.445 7.379 1.00 91.81 379 GLY A CA 1
ATOM 3002 C C . GLY A 1 379 ? -18.691 -9.376 7.057 1.00 91.81 379 GLY A C 1
ATOM 3003 O O . GLY A 1 379 ? -19.441 -8.926 7.926 1.00 91.81 379 GLY A O 1
ATOM 3004 N N . ILE A 1 380 ? -18.735 -8.953 5.796 1.00 96.38 380 ILE A N 1
ATOM 3005 C CA . ILE A 1 380 ? -19.687 -7.950 5.322 1.00 96.38 380 ILE A CA 1
ATOM 3006 C C . ILE A 1 380 ? -20.451 -8.409 4.084 1.00 96.38 380 ILE A C 1
ATOM 3008 O O . ILE A 1 380 ? -19.945 -9.168 3.259 1.00 96.38 380 ILE A O 1
ATOM 3012 N N . VAL A 1 381 ? -21.652 -7.861 3.923 1.00 97.69 381 VAL A N 1
ATOM 3013 C CA . VAL A 1 381 ? -22.374 -7.847 2.650 1.00 97.69 381 VAL A CA 1
ATOM 3014 C C . VAL A 1 381 ? -22.310 -6.437 2.080 1.00 97.69 381 VAL A C 1
ATOM 3016 O O . VAL A 1 381 ? -22.770 -5.501 2.733 1.00 97.69 381 VAL A O 1
ATOM 3019 N N . ALA A 1 382 ? -21.727 -6.283 0.893 1.00 96.50 382 ALA A N 1
ATOM 3020 C CA . ALA A 1 382 ? -21.422 -4.996 0.275 1.00 96.50 382 ALA A CA 1
ATOM 3021 C C . ALA A 1 382 ? -22.303 -4.708 -0.947 1.00 96.50 382 ALA A C 1
ATOM 3023 O O . ALA A 1 382 ? -22.684 -5.606 -1.691 1.00 96.50 382 ALA A O 1
ATOM 3024 N N . ALA A 1 383 ? -22.615 -3.438 -1.178 1.00 95.69 383 ALA A N 1
ATOM 3025 C CA . ALA A 1 383 ? -23.228 -2.975 -2.411 1.00 95.69 383 ALA A CA 1
ATOM 3026 C C . ALA A 1 383 ? -22.274 -3.133 -3.601 1.00 95.69 383 ALA A C 1
ATOM 3028 O O . ALA A 1 383 ? -21.088 -2.841 -3.439 1.00 95.69 383 ALA A O 1
ATOM 3029 N N . PRO A 1 384 ? -22.766 -3.497 -4.801 1.00 93.12 384 PRO A N 1
ATOM 3030 C CA . PRO A 1 384 ? -21.938 -3.537 -6.010 1.00 93.12 384 PRO A CA 1
ATOM 3031 C C . PRO A 1 384 ? -21.186 -2.224 -6.301 1.00 93.12 384 PRO A C 1
ATOM 3033 O O . PRO A 1 384 ? -20.091 -2.234 -6.853 1.00 93.12 384 PRO A O 1
ATOM 3036 N N . SER A 1 385 ? -21.757 -1.081 -5.909 1.00 90.31 385 SER A N 1
ATOM 3037 C CA . SER A 1 385 ? -21.170 0.260 -6.034 1.00 90.31 385 SER A CA 1
ATOM 3038 C C . SER A 1 385 ? -20.237 0.658 -4.889 1.00 90.31 385 SER A C 1
ATOM 3040 O O . SER A 1 385 ? -19.738 1.791 -4.887 1.00 90.31 385 SER A O 1
ATOM 3042 N N . LEU A 1 386 ? -19.993 -0.218 -3.905 1.00 91.38 386 LEU A N 1
ATOM 3043 C CA . LEU A 1 386 ? -19.010 0.053 -2.861 1.00 91.38 386 LEU A CA 1
ATOM 3044 C C . LEU A 1 386 ? -17.636 0.272 -3.530 1.00 91.38 386 LEU A C 1
ATOM 3046 O O . LEU A 1 386 ? -17.216 -0.553 -4.339 1.00 91.38 386 LEU A O 1
ATOM 3050 N N . PRO A 1 387 ? -16.920 1.376 -3.238 1.00 89.00 387 PRO A N 1
ATOM 3051 C CA . PRO A 1 387 ? -15.653 1.670 -3.896 1.00 89.00 387 PRO A CA 1
ATOM 3052 C C . PRO A 1 387 ? -14.648 0.519 -3.786 1.00 89.00 387 PRO A C 1
ATOM 3054 O O . PRO A 1 387 ? -14.378 0.034 -2.686 1.00 89.00 387 PRO A O 1
ATOM 3057 N N . GLN A 1 388 ? -14.033 0.149 -4.914 1.00 82.44 388 GLN A N 1
ATOM 3058 C CA . GLN A 1 388 ? -13.073 -0.959 -4.983 1.00 82.44 388 GLN A CA 1
ATOM 3059 C C . GLN A 1 388 ? -11.902 -0.794 -4.007 1.00 82.44 388 GLN A C 1
ATOM 3061 O O . GLN A 1 388 ? -11.436 -1.771 -3.431 1.00 82.44 388 GLN A O 1
ATOM 3066 N N . GLU A 1 389 ? -11.462 0.445 -3.765 1.00 84.00 389 GLU A N 1
ATOM 3067 C CA . GLU A 1 389 ? -10.452 0.766 -2.750 1.00 84.00 389 GLU A CA 1
ATOM 3068 C C . GLU A 1 389 ? -10.834 0.202 -1.373 1.00 84.00 389 GLU A C 1
ATOM 3070 O O . GLU A 1 389 ? -10.002 -0.403 -0.703 1.00 84.00 389 GLU A O 1
ATOM 3075 N N . ILE A 1 390 ? -12.097 0.338 -0.961 1.00 87.06 390 ILE A N 1
ATOM 3076 C CA . ILE A 1 390 ? -12.575 -0.146 0.338 1.00 87.06 390 ILE A CA 1
ATOM 3077 C C . ILE A 1 390 ? -12.607 -1.673 0.358 1.00 87.06 390 ILE A C 1
ATOM 3079 O O . ILE A 1 390 ? -12.120 -2.267 1.316 1.00 87.06 390 ILE A O 1
ATOM 3083 N N . ILE A 1 391 ? -13.108 -2.306 -0.708 1.00 83.81 391 ILE A N 1
ATOM 3084 C CA . ILE A 1 391 ? -13.143 -3.772 -0.844 1.00 83.81 391 ILE A CA 1
ATOM 3085 C C . ILE A 1 391 ? -11.731 -4.361 -0.716 1.00 83.81 391 ILE A C 1
ATOM 3087 O O . ILE A 1 391 ? -11.517 -5.312 0.034 1.00 83.81 391 ILE A O 1
ATOM 3091 N N . VAL A 1 392 ? -10.749 -3.758 -1.390 1.00 74.69 392 VAL A N 1
ATOM 3092 C CA . VAL A 1 392 ? -9.345 -4.191 -1.345 1.00 74.69 392 VAL A CA 1
ATOM 3093 C C . VAL A 1 392 ? -8.776 -4.097 0.073 1.00 74.69 392 VAL A C 1
ATOM 3095 O O . VAL A 1 392 ? -8.180 -5.055 0.565 1.00 74.69 392 VAL A O 1
ATOM 3098 N N . HIS A 1 393 ? -8.994 -2.978 0.767 1.00 80.25 393 HIS A N 1
ATOM 3099 C CA . HIS A 1 393 ? -8.490 -2.807 2.131 1.00 80.25 393 HIS A CA 1
ATOM 3100 C C . HIS A 1 393 ? -9.184 -3.719 3.148 1.00 80.25 393 HIS A C 1
ATOM 3102 O O . HIS A 1 393 ? -8.531 -4.199 4.075 1.00 80.25 393 HIS A O 1
ATOM 3108 N N . LEU A 1 394 ? -10.479 -3.990 2.972 1.00 83.19 394 LEU A N 1
ATOM 3109 C CA . LEU A 1 394 ? -11.199 -4.989 3.762 1.00 83.19 394 LEU A CA 1
ATOM 3110 C C . LEU A 1 394 ? -10.595 -6.384 3.558 1.00 83.19 394 LEU A C 1
ATOM 3112 O O . LEU A 1 394 ? -10.337 -7.084 4.536 1.00 83.19 394 LEU A O 1
ATOM 3116 N N . GLY A 1 395 ? -10.261 -6.742 2.314 1.00 75.19 395 GLY A N 1
ATOM 3117 C CA . GLY A 1 395 ? -9.540 -7.976 1.999 1.00 75.19 395 GLY A CA 1
ATOM 3118 C C . GLY A 1 395 ? -8.176 -8.066 2.696 1.00 75.19 395 GLY A C 1
ATOM 3119 O O . GLY A 1 395 ? -7.849 -9.098 3.280 1.00 75.19 395 GLY A O 1
ATOM 3120 N N . TYR A 1 396 ? -7.398 -6.977 2.731 1.00 69.06 396 TYR A N 1
ATOM 3121 C CA . TYR A 1 396 ? -6.128 -6.931 3.476 1.00 69.06 396 TYR A CA 1
ATOM 3122 C C . TYR A 1 396 ? -6.300 -7.054 4.995 1.00 69.06 396 TYR A C 1
ATOM 3124 O O . TYR A 1 396 ? -5.425 -7.603 5.676 1.00 69.06 396 TYR A O 1
ATOM 3132 N N . ALA A 1 397 ? -7.427 -6.576 5.522 1.00 73.69 397 ALA A N 1
ATOM 3133 C CA . ALA A 1 397 ? -7.816 -6.752 6.916 1.00 73.69 397 ALA A CA 1
ATOM 3134 C C . ALA A 1 397 ? -8.347 -8.168 7.223 1.00 73.69 397 ALA A C 1
ATOM 3136 O O . ALA A 1 397 ? -8.653 -8.449 8.375 1.00 73.69 397 ALA A O 1
ATOM 3137 N N . GLY A 1 398 ? -8.428 -9.065 6.230 1.00 76.50 398 GLY A N 1
ATOM 3138 C CA . GLY A 1 398 ? -8.949 -10.425 6.400 1.00 76.50 398 GLY A CA 1
ATOM 3139 C C . GLY A 1 398 ? -10.476 -10.499 6.480 1.00 76.50 398 GLY A C 1
ATOM 3140 O O . GLY A 1 398 ? -11.017 -11.535 6.855 1.00 76.50 398 GLY A O 1
ATOM 3141 N N . VAL A 1 399 ? -11.179 -9.419 6.131 1.00 86.69 399 VAL A N 1
ATOM 3142 C CA . VAL A 1 399 ? -12.642 -9.360 6.165 1.00 86.69 399 VAL A CA 1
ATOM 3143 C C . VAL A 1 399 ? -13.200 -10.053 4.927 1.00 86.69 399 VAL A C 1
ATOM 3145 O O . VAL A 1 399 ? -12.891 -9.670 3.798 1.00 86.69 399 VAL A O 1
ATOM 3148 N N . GLN A 1 400 ? -14.062 -11.048 5.130 1.00 89.81 400 GLN A N 1
ATOM 3149 C CA . GLN A 1 400 ? -14.810 -11.656 4.035 1.00 89.81 400 GLN A CA 1
ATOM 3150 C C . GLN A 1 400 ? -15.834 -10.648 3.495 1.00 89.81 400 GLN A C 1
ATOM 3152 O O . GLN A 1 400 ? -16.678 -10.148 4.238 1.00 89.81 400 GLN A O 1
ATOM 3157 N N . VAL A 1 401 ? -15.769 -10.360 2.197 1.00 93.75 401 VAL A N 1
ATOM 3158 C CA . VAL A 1 401 ? -16.723 -9.485 1.506 1.00 93.75 401 VAL A CA 1
ATOM 3159 C C . VAL A 1 401 ? -17.607 -10.347 0.613 1.00 93.75 401 VAL A C 1
ATOM 3161 O O . VAL A 1 401 ? -17.102 -11.097 -0.219 1.00 93.75 401 VAL A O 1
ATOM 3164 N N . VAL A 1 402 ? -18.922 -10.253 0.800 1.00 94.56 402 VAL A N 1
ATOM 3165 C CA . VAL A 1 402 ? -19.926 -10.902 -0.049 1.00 94.56 402 VAL A CA 1
ATOM 3166 C C . VAL A 1 402 ? -20.691 -9.835 -0.820 1.00 94.56 402 VAL A C 1
ATOM 3168 O O . VAL A 1 402 ? -21.184 -8.873 -0.229 1.00 94.56 402 VAL A O 1
ATOM 3171 N N . ASP A 1 403 ? -20.823 -10.014 -2.130 1.00 95.00 403 ASP A N 1
ATOM 3172 C CA . ASP A 1 403 ? -21.581 -9.089 -2.966 1.00 95.00 403 ASP A CA 1
ATOM 3173 C C . ASP A 1 403 ? -23.084 -9.188 -2.673 1.00 95.00 403 ASP A C 1
ATOM 3175 O O . ASP A 1 403 ? -23.683 -10.268 -2.654 1.00 95.00 403 ASP A O 1
ATOM 3179 N N . GLY A 1 404 ? -23.705 -8.036 -2.444 1.00 95.56 404 GLY A N 1
ATOM 3180 C CA . GLY A 1 404 ? -25.152 -7.893 -2.408 1.00 95.56 404 GLY A CA 1
ATOM 3181 C C . GLY A 1 404 ? -25.762 -7.919 -3.807 1.00 95.56 404 GLY A C 1
ATOM 3182 O O . GLY A 1 404 ? -25.073 -7.789 -4.818 1.00 95.56 404 GLY A O 1
ATOM 3183 N N . ILE A 1 405 ? -27.082 -8.083 -3.875 1.00 95.50 405 ILE A N 1
ATOM 3184 C CA . ILE A 1 405 ? -27.782 -8.277 -5.150 1.00 95.50 405 ILE A CA 1
ATOM 3185 C C . ILE A 1 405 ? -27.959 -6.961 -5.908 1.00 95.50 405 ILE A C 1
ATOM 3187 O O . ILE A 1 405 ? -27.975 -6.952 -7.141 1.00 95.50 405 ILE A O 1
ATOM 3191 N N . SER A 1 406 ? -28.171 -5.844 -5.213 1.00 92.12 406 SER A N 1
ATOM 3192 C CA . SER A 1 406 ? -28.468 -4.571 -5.874 1.00 92.12 406 SER A CA 1
ATOM 3193 C C . SER A 1 406 ? -27.971 -3.370 -5.097 1.00 92.12 406 SER A C 1
ATOM 3195 O O . SER A 1 406 ? -28.061 -3.318 -3.876 1.00 92.12 406 SER A O 1
ATOM 3197 N N . ASP A 1 407 ? -27.552 -2.346 -5.834 1.00 93.88 407 ASP A N 1
ATOM 3198 C CA . ASP A 1 407 ? -27.179 -1.071 -5.242 1.00 93.88 407 ASP A CA 1
ATOM 3199 C C . ASP A 1 407 ? -28.327 -0.387 -4.484 1.00 93.88 407 ASP A C 1
ATOM 3201 O O . ASP A 1 407 ? -29.505 -0.562 -4.828 1.00 93.88 407 ASP A O 1
ATOM 3205 N N . PRO A 1 408 ? -28.000 0.448 -3.479 1.00 93.00 408 PRO A N 1
ATOM 3206 C CA . PRO A 1 408 ? -28.969 1.335 -2.853 1.00 93.00 408 PRO A CA 1
ATOM 3207 C C . PRO A 1 408 ? -29.650 2.227 -3.896 1.00 93.00 408 PRO A C 1
ATOM 3209 O O . PRO A 1 408 ? -29.006 2.802 -4.773 1.00 93.00 408 PRO A O 1
ATOM 3212 N N . GLY A 1 409 ? -30.969 2.377 -3.796 1.00 90.56 409 GLY A N 1
ATOM 3213 C CA . GLY A 1 409 ? -31.714 3.283 -4.671 1.00 90.56 409 GLY A CA 1
ATOM 3214 C C . GLY A 1 409 ? -31.594 4.746 -4.245 1.00 90.56 409 GLY A C 1
ATOM 3215 O O . GLY A 1 409 ? -31.256 5.062 -3.108 1.00 90.56 409 GLY A O 1
ATOM 3216 N N . LYS A 1 410 ? -31.945 5.672 -5.147 1.00 89.56 410 LYS A N 1
ATOM 3217 C CA . LYS A 1 410 ? -31.830 7.125 -4.901 1.00 89.56 410 LYS A CA 1
ATOM 3218 C C . LYS A 1 410 ? -32.693 7.635 -3.744 1.00 89.56 410 LYS A C 1
ATOM 3220 O O . LYS A 1 410 ? -32.380 8.677 -3.167 1.00 89.56 410 LYS A O 1
ATOM 3225 N N . THR A 1 411 ? -33.789 6.945 -3.444 1.00 90.00 411 THR A N 1
ATOM 3226 C CA . THR A 1 411 ? -34.812 7.353 -2.477 1.00 90.00 411 THR A CA 1
ATOM 3227 C C . THR A 1 411 ? -35.237 6.182 -1.601 1.00 90.00 411 THR A C 1
ATOM 3229 O O . THR A 1 411 ? -35.093 5.021 -1.978 1.00 90.00 411 THR A O 1
ATOM 3232 N N . TYR A 1 412 ? -35.827 6.497 -0.449 1.00 91.12 412 TYR A N 1
ATOM 3233 C CA . TYR A 1 412 ? -36.478 5.507 0.404 1.00 91.12 412 TYR A CA 1
ATOM 3234 C C . TYR A 1 412 ? -37.657 4.844 -0.343 1.00 91.12 412 TYR A C 1
ATOM 3236 O O . TYR A 1 412 ? -38.382 5.557 -1.043 1.00 91.12 412 TYR A O 1
ATOM 3244 N N . PRO A 1 413 ? -37.888 3.525 -0.194 1.00 92.88 413 PRO A N 1
ATOM 3245 C CA . PRO A 1 413 ? -37.193 2.601 0.711 1.00 92.88 413 PRO A CA 1
ATOM 3246 C C . PRO A 1 413 ? -35.881 2.005 0.184 1.00 92.88 413 PRO A C 1
ATOM 3248 O O . PRO A 1 413 ? -35.097 1.484 0.975 1.00 92.88 413 PRO A O 1
ATOM 3251 N N . ASP A 1 414 ? -35.612 2.094 -1.118 1.00 93.19 414 ASP A N 1
ATOM 3252 C CA . ASP A 1 414 ? -34.480 1.413 -1.756 1.00 93.19 414 ASP A CA 1
ATOM 3253 C C . ASP A 1 414 ? -33.106 1.887 -1.267 1.00 93.19 414 ASP A C 1
ATOM 3255 O O . ASP A 1 414 ? -32.131 1.143 -1.352 1.00 93.19 414 ASP A O 1
ATOM 3259 N N . SER A 1 415 ? -33.005 3.105 -0.740 1.00 93.62 415 SER A N 1
ATOM 3260 C CA . SER A 1 415 ? -31.775 3.625 -0.132 1.00 93.62 415 SER A CA 1
ATOM 3261 C C . SER A 1 415 ? -31.375 2.920 1.172 1.00 93.62 415 SER A C 1
ATOM 3263 O O . SER A 1 415 ? -30.268 3.139 1.647 1.00 93.62 415 SER A O 1
ATOM 3265 N N . ALA A 1 416 ? -32.241 2.089 1.764 1.00 95.88 416 ALA A N 1
ATOM 3266 C CA . ALA A 1 416 ? -32.015 1.439 3.059 1.00 95.88 416 ALA A CA 1
ATOM 3267 C C . ALA A 1 416 ? -31.785 -0.087 2.963 1.00 95.88 416 ALA A C 1
ATOM 3269 O O . ALA A 1 416 ? -31.893 -0.800 3.958 1.00 95.88 416 ALA A O 1
ATOM 3270 N N . ARG A 1 417 ? -31.453 -0.616 1.778 1.00 96.19 417 ARG A N 1
ATOM 3271 C CA . ARG A 1 417 ? -31.304 -2.067 1.519 1.00 96.19 417 ARG A CA 1
ATOM 3272 C C . ARG A 1 417 ? -30.295 -2.782 2.421 1.00 96.19 417 ARG A C 1
ATOM 3274 O O . ARG A 1 417 ? -30.539 -3.918 2.820 1.00 96.19 417 ARG A O 1
ATOM 3281 N N . TYR A 1 418 ? -29.194 -2.116 2.765 1.00 97.12 418 TYR A N 1
ATOM 3282 C CA . TYR A 1 418 ? -28.121 -2.686 3.589 1.00 97.12 418 TYR A CA 1
ATOM 3283 C C . TYR A 1 418 ? -28.268 -2.379 5.086 1.00 97.12 418 TYR A C 1
ATOM 3285 O O . TYR A 1 418 ? -27.472 -2.841 5.900 1.00 97.12 418 TYR A O 1
ATOM 3293 N N . ASN A 1 419 ? -29.309 -1.636 5.477 1.00 97.44 419 ASN A N 1
ATOM 3294 C CA . ASN A 1 419 ? -29.531 -1.253 6.865 1.00 97.44 419 ASN A CA 1
ATOM 3295 C C . ASN A 1 419 ? -30.120 -2.415 7.678 1.00 97.44 419 ASN A C 1
ATOM 3297 O O . ASN A 1 419 ? -31.337 -2.564 7.808 1.00 97.44 419 ASN A O 1
ATOM 3301 N N . ALA A 1 420 ? -29.231 -3.202 8.274 1.00 97.62 420 ALA A N 1
ATOM 3302 C CA . ALA A 1 420 ? -29.550 -4.254 9.228 1.00 97.62 420 ALA A CA 1
ATOM 3303 C C . ALA A 1 420 ? -28.515 -4.273 10.363 1.00 97.62 420 ALA A C 1
ATOM 3305 O O . ALA A 1 420 ? -27.361 -3.886 10.166 1.00 97.62 420 ALA A O 1
ATOM 3306 N N . VAL A 1 421 ? -28.936 -4.726 11.543 1.00 97.94 421 VAL A N 1
ATOM 3307 C CA . VAL A 1 421 ? -28.043 -5.032 12.670 1.00 97.94 421 VAL A CA 1
ATOM 3308 C C . VAL A 1 421 ? -28.007 -6.543 12.848 1.00 97.94 421 VAL A C 1
ATOM 3310 O O . VAL A 1 421 ? -29.059 -7.172 12.958 1.00 97.94 421 VAL A O 1
ATOM 3313 N N . VAL A 1 422 ? -26.803 -7.108 12.849 1.00 97.38 422 VAL A N 1
ATOM 3314 C CA . VAL A 1 422 ? -26.555 -8.547 12.977 1.00 97.38 422 VAL A CA 1
ATOM 3315 C C . VAL A 1 422 ? -25.850 -8.791 14.310 1.00 97.38 422 VAL A C 1
ATOM 3317 O O . VAL A 1 422 ? -24.776 -8.240 14.539 1.00 97.38 422 VAL A O 1
ATOM 3320 N N . THR A 1 423 ? -26.460 -9.590 15.182 1.00 96.25 423 THR A N 1
ATOM 3321 C CA . THR A 1 423 ? -25.882 -10.061 16.457 1.00 96.25 423 THR A CA 1
ATOM 3322 C C . THR A 1 423 ? -25.563 -11.555 16.354 1.00 96.25 423 THR A C 1
ATOM 3324 O O . THR A 1 423 ? -25.674 -12.125 15.267 1.00 96.25 423 THR A O 1
ATOM 3327 N N . ALA A 1 424 ? -25.150 -12.226 17.430 1.00 93.25 424 ALA A N 1
ATOM 3328 C CA . ALA A 1 424 ? -24.939 -13.674 17.395 1.00 93.25 424 ALA A CA 1
ATOM 3329 C C . ALA A 1 424 ? -26.249 -14.449 17.160 1.00 93.25 424 ALA A C 1
ATOM 3331 O O . ALA A 1 424 ? -26.239 -15.502 16.524 1.00 93.25 424 ALA A O 1
ATOM 3332 N N . ASP A 1 425 ? -27.379 -13.920 17.636 1.00 94.62 425 ASP A N 1
ATOM 3333 C CA . ASP A 1 425 ? -28.679 -14.593 17.648 1.00 94.62 425 ASP A CA 1
ATOM 3334 C C . ASP A 1 425 ? -29.751 -13.939 16.757 1.00 94.62 425 ASP A C 1
ATOM 3336 O O . ASP A 1 425 ? -30.709 -14.616 16.370 1.00 94.62 425 ASP A O 1
ATOM 3340 N N . LEU A 1 426 ? -29.601 -12.661 16.388 1.00 97.31 426 LEU A N 1
ATOM 3341 C CA . LEU A 1 426 ? -30.609 -11.887 15.660 1.00 97.31 426 LEU A CA 1
ATOM 3342 C C . LEU A 1 426 ? -30.083 -11.248 14.369 1.00 97.31 426 LEU A C 1
ATOM 3344 O O . LEU A 1 426 ? -28.938 -10.814 14.262 1.00 97.31 426 LEU A O 1
ATOM 3348 N N . ILE A 1 427 ? -30.991 -11.105 13.402 1.00 98.00 427 ILE A N 1
ATOM 3349 C CA . ILE A 1 427 ? -30.893 -10.120 12.319 1.00 98.00 427 ILE A CA 1
ATOM 3350 C C . ILE A 1 427 ? -32.085 -9.181 12.461 1.00 98.00 427 ILE A C 1
ATOM 3352 O O . ILE A 1 427 ? -33.233 -9.588 12.277 1.00 98.00 427 ILE A O 1
ATOM 3356 N N . ILE A 1 428 ? -31.816 -7.923 12.798 1.00 98.44 428 ILE A N 1
ATOM 3357 C CA . ILE A 1 428 ? -32.831 -6.907 13.081 1.00 98.44 428 ILE A CA 1
ATOM 3358 C C . ILE A 1 428 ? -32.899 -5.980 11.878 1.00 98.44 428 ILE A C 1
ATOM 3360 O O . ILE A 1 428 ? -31.921 -5.293 11.563 1.00 98.44 428 ILE A O 1
ATOM 3364 N N . HIS A 1 429 ? -34.025 -6.008 11.166 1.00 98.00 429 HIS A N 1
ATOM 3365 C CA . HIS A 1 429 ? -34.142 -5.329 9.878 1.00 98.00 429 HIS A CA 1
ATOM 3366 C C . HIS A 1 429 ? -35.577 -5.249 9.342 1.00 98.00 429 HIS A C 1
ATOM 3368 O O . HIS A 1 429 ? -36.505 -5.924 9.802 1.00 98.00 429 HIS A O 1
ATOM 3374 N N . ASN A 1 430 ? -35.758 -4.451 8.291 1.00 97.94 430 ASN A N 1
ATOM 3375 C CA . ASN A 1 430 ? -37.005 -4.416 7.544 1.00 97.94 430 ASN A CA 1
ATOM 3376 C C . ASN A 1 430 ? -37.011 -5.479 6.429 1.00 97.94 430 ASN A C 1
ATOM 3378 O O . ASN A 1 430 ? -36.549 -5.246 5.312 1.00 97.94 430 ASN A O 1
ATOM 3382 N N . LEU A 1 431 ? -37.616 -6.634 6.732 1.00 96.31 431 LEU A N 1
ATOM 3383 C CA . LEU A 1 431 ? -37.782 -7.791 5.837 1.00 96.31 431 LEU A CA 1
ATOM 3384 C C . LEU A 1 431 ? -38.324 -7.471 4.437 1.00 96.31 431 LEU A C 1
ATOM 3386 O O . LEU A 1 431 ? -38.125 -8.259 3.519 1.00 96.31 431 LEU A O 1
ATOM 3390 N N . LYS A 1 432 ? -39.033 -6.351 4.259 1.00 96.31 432 LYS A N 1
ATOM 3391 C CA . LYS A 1 432 ? -39.628 -5.989 2.967 1.00 96.31 432 LYS A CA 1
ATOM 3392 C C . LYS A 1 432 ? -38.617 -5.378 1.996 1.00 96.31 432 LYS A C 1
ATOM 3394 O O . LYS A 1 432 ? -38.918 -5.303 0.809 1.00 96.31 432 LYS A O 1
ATOM 3399 N N . ILE A 1 433 ? -37.477 -4.891 2.491 1.00 96.19 433 ILE A N 1
ATOM 3400 C CA . ILE A 1 433 ? -36.554 -4.052 1.708 1.00 96.19 433 ILE A CA 1
ATOM 3401 C C . ILE A 1 433 ? -35.096 -4.507 1.790 1.00 96.19 433 ILE A C 1
ATOM 3403 O O . ILE A 1 433 ? -34.304 -4.120 0.937 1.00 96.19 433 ILE A O 1
ATOM 3407 N N . THR A 1 434 ? -34.724 -5.284 2.811 1.00 96.88 434 THR A N 1
ATOM 3408 C CA . THR A 1 434 ? -33.334 -5.709 3.006 1.00 96.88 434 THR A CA 1
ATOM 3409 C C . THR A 1 434 ? -32.830 -6.557 1.846 1.00 96.88 434 THR A C 1
ATOM 3411 O O . THR A 1 434 ? -33.549 -7.427 1.350 1.00 96.88 434 THR A O 1
ATOM 3414 N N . ASP A 1 435 ? -31.577 -6.329 1.444 1.00 97.00 435 ASP A N 1
ATOM 3415 C CA . ASP A 1 435 ? -30.942 -7.119 0.394 1.00 97.00 435 ASP A CA 1
ATOM 3416 C C . ASP A 1 435 ? -30.884 -8.612 0.784 1.00 97.00 435 ASP A C 1
ATOM 3418 O O . ASP A 1 435 ? -30.395 -8.949 1.872 1.00 97.00 435 ASP A O 1
ATOM 3422 N N . PRO A 1 436 ? -31.357 -9.530 -0.080 1.00 94.94 436 PRO A N 1
ATOM 3423 C CA . PRO A 1 436 ? -31.389 -10.946 0.249 1.00 94.94 436 PRO A CA 1
ATOM 3424 C C . PRO A 1 436 ? -30.034 -11.605 0.511 1.00 94.94 436 PRO A C 1
ATOM 3426 O O . PRO A 1 436 ? -29.992 -12.679 1.112 1.00 94.94 436 PRO A O 1
ATOM 3429 N N . ALA A 1 437 ? -28.924 -11.007 0.071 1.00 96.06 437 ALA A N 1
ATOM 3430 C CA . ALA A 1 437 ? -27.597 -11.519 0.384 1.00 96.06 437 ALA A CA 1
ATOM 3431 C C . ALA A 1 437 ? -27.308 -11.485 1.894 1.00 96.06 437 ALA A C 1
ATOM 3433 O O . ALA A 1 437 ? -26.638 -12.381 2.394 1.00 96.06 437 ALA A O 1
ATOM 3434 N N . ILE A 1 438 ? -27.882 -10.540 2.649 1.00 95.31 438 ILE A N 1
ATOM 3435 C CA . ILE A 1 438 ? -27.631 -10.390 4.095 1.00 95.31 438 ILE A CA 1
ATOM 3436 C C . ILE A 1 438 ? -28.011 -11.654 4.865 1.00 95.31 438 ILE A C 1
ATOM 3438 O O . ILE A 1 438 ? -27.204 -12.195 5.616 1.00 95.31 438 ILE A O 1
ATOM 3442 N N . PHE A 1 439 ? -29.209 -12.188 4.646 1.00 89.31 439 PHE A N 1
ATOM 3443 C CA . PHE A 1 439 ? -29.644 -13.378 5.380 1.00 89.31 439 PHE A CA 1
ATOM 3444 C C . PHE A 1 439 ? -29.039 -14.683 4.852 1.00 89.31 439 PHE A C 1
ATOM 3446 O O . PHE A 1 439 ? -29.028 -15.685 5.562 1.00 89.31 439 PHE A O 1
ATOM 3453 N N . LYS A 1 440 ? -28.513 -14.687 3.620 1.00 90.06 440 LYS A N 1
ATOM 3454 C CA . LYS A 1 440 ? -27.734 -15.818 3.093 1.00 90.06 440 LYS A CA 1
ATOM 3455 C C . LYS A 1 440 ? -26.335 -15.867 3.704 1.00 90.06 440 LYS A C 1
ATOM 3457 O O . LYS A 1 440 ? -25.847 -16.955 3.986 1.00 90.06 440 LYS A O 1
ATOM 3462 N N . THR A 1 441 ? -25.715 -14.704 3.899 1.00 93.25 441 THR A N 1
ATOM 3463 C CA . THR A 1 441 ? -24.361 -14.573 4.454 1.00 93.25 441 THR A CA 1
ATOM 3464 C C . THR A 1 441 ? -24.321 -14.820 5.958 1.00 93.25 441 THR A C 1
ATOM 3466 O O . THR A 1 441 ? -23.341 -15.370 6.448 1.00 93.25 441 THR A O 1
ATOM 3469 N N . PHE A 1 442 ? -25.388 -14.471 6.683 1.00 93.88 442 PHE A N 1
ATOM 3470 C CA . PHE A 1 442 ? -25.469 -14.624 8.139 1.00 93.88 442 PHE A CA 1
ATOM 3471 C C . PHE A 1 442 ? -26.532 -15.665 8.549 1.00 93.88 442 PHE A C 1
ATOM 3473 O O . PHE A 1 442 ? -27.546 -15.311 9.155 1.00 93.88 442 PHE A O 1
ATOM 3480 N N . PRO A 1 443 ? -26.357 -16.960 8.218 1.00 90.94 443 PRO A N 1
ATOM 3481 C CA . PRO A 1 443 ? -27.351 -17.987 8.518 1.00 90.94 443 PRO A CA 1
ATOM 3482 C C . PRO A 1 443 ? -27.472 -18.255 10.029 1.00 90.94 443 PRO A C 1
ATOM 3484 O O . PRO A 1 443 ? -26.638 -17.837 10.830 1.00 90.94 443 PRO A O 1
ATOM 3487 N N . GLY A 1 444 ? -28.517 -18.988 10.423 1.00 91.31 444 GLY A N 1
ATOM 3488 C CA . GLY A 1 444 ? -28.673 -19.504 11.793 1.00 91.31 444 GLY A CA 1
ATOM 3489 C C . GLY A 1 444 ? -29.208 -18.509 12.828 1.00 91.31 444 GLY A C 1
ATOM 3490 O O . GLY A 1 444 ? -29.359 -18.877 13.989 1.00 91.31 444 GLY A O 1
ATOM 3491 N N . ARG A 1 445 ? -29.538 -17.282 12.418 1.00 94.62 445 ARG A N 1
ATOM 3492 C CA . ARG A 1 445 ? -30.062 -16.219 13.287 1.00 94.62 445 ARG A CA 1
ATOM 3493 C C . ARG A 1 445 ? -31.567 -16.049 13.129 1.00 94.62 445 ARG A C 1
ATOM 3495 O O . ARG A 1 445 ? -32.124 -16.267 12.051 1.00 94.62 445 ARG A O 1
ATOM 3502 N N . LYS A 1 446 ? -32.242 -15.620 14.195 1.00 96.56 446 LYS A N 1
ATOM 3503 C CA . LYS A 1 446 ? -33.665 -15.273 14.151 1.00 96.56 446 LYS A CA 1
ATOM 3504 C C . LYS A 1 446 ? -33.843 -13.892 13.516 1.00 96.56 446 LYS A C 1
ATOM 3506 O O . LYS A 1 446 ? -33.202 -12.916 13.891 1.00 96.56 446 LYS A O 1
ATOM 3511 N N . HIS A 1 447 ? -34.769 -13.798 12.570 1.00 97.31 447 HIS A N 1
ATOM 3512 C CA . HIS A 1 447 ? -35.117 -12.535 11.926 1.00 97.31 447 HIS A CA 1
ATOM 3513 C C . HIS A 1 447 ? -36.113 -11.746 12.779 1.00 97.31 447 HIS A C 1
ATOM 3515 O O . HIS A 1 447 ? -37.262 -12.165 12.933 1.00 97.31 447 HIS A O 1
ATOM 3521 N N . LEU A 1 448 ? -35.694 -10.590 13.296 1.00 97.94 448 LEU A N 1
ATOM 3522 C CA . LEU A 1 448 ? -36.568 -9.643 13.982 1.00 97.94 448 LEU A CA 1
ATOM 3523 C C . LEU A 1 448 ? -36.994 -8.541 13.009 1.00 97.94 448 LEU A C 1
ATOM 3525 O O . LEU A 1 448 ? -36.208 -7.669 12.631 1.00 97.94 448 LEU A O 1
ATOM 3529 N N . HIS A 1 449 ? -38.261 -8.584 12.601 1.00 97.88 449 HIS A N 1
ATOM 3530 C CA . HIS A 1 449 ? -38.813 -7.574 11.709 1.00 97.88 449 HIS A CA 1
ATOM 3531 C C . HIS A 1 449 ? -39.055 -6.247 12.431 1.00 97.88 449 HIS A C 1
ATOM 3533 O O . HIS A 1 449 ? -39.794 -6.195 13.413 1.00 97.88 449 HIS A O 1
ATOM 3539 N N . VAL A 1 450 ? -38.533 -5.161 11.860 1.00 97.81 450 VAL A N 1
ATOM 3540 C CA . VAL A 1 450 ? -38.881 -3.784 12.231 1.00 97.81 450 VAL A CA 1
ATOM 3541 C C . VAL A 1 450 ? -39.380 -3.005 11.011 1.00 97.81 450 VAL A C 1
ATOM 3543 O O . VAL A 1 450 ? -38.930 -3.225 9.887 1.00 97.81 450 VAL A O 1
ATOM 3546 N N . ASN A 1 451 ? -40.331 -2.085 11.211 1.00 96.81 451 ASN A N 1
ATOM 3547 C CA . ASN A 1 451 ? -40.830 -1.226 10.124 1.00 96.81 451 ASN A CA 1
ATOM 3548 C C . ASN A 1 451 ? -39.828 -0.121 9.746 1.00 96.81 451 ASN A C 1
ATOM 3550 O O . ASN A 1 451 ? -39.852 0.365 8.614 1.00 96.81 451 ASN A O 1
ATOM 3554 N N . GLN A 1 452 ? -38.947 0.267 10.672 1.00 96.81 452 GLN A N 1
ATOM 3555 C CA . GLN A 1 452 ? -37.880 1.231 10.418 1.00 96.81 452 GLN A CA 1
ATOM 3556 C C . GLN A 1 452 ? -36.933 0.674 9.349 1.00 96.81 452 GLN A C 1
ATOM 3558 O O . GLN A 1 452 ? -36.385 -0.410 9.506 1.00 96.81 452 GLN A O 1
ATOM 3563 N N . GLY A 1 453 ? -36.775 1.388 8.233 1.00 95.12 453 GLY A N 1
ATOM 3564 C CA . GLY A 1 453 ? -35.908 0.933 7.143 1.00 95.12 453 GLY A CA 1
ATOM 3565 C C . GLY A 1 453 ? -34.437 1.222 7.418 1.00 95.12 453 GLY A C 1
ATOM 3566 O O . GLY A 1 453 ? -33.596 0.358 7.199 1.00 95.12 453 GLY A O 1
ATOM 3567 N N . TYR A 1 454 ? -34.127 2.395 7.976 1.00 95.81 454 TYR A N 1
ATOM 3568 C CA . TYR A 1 454 ? -32.768 2.791 8.359 1.00 95.81 454 TYR A CA 1
ATOM 3569 C C . TYR A 1 454 ? -32.380 2.188 9.712 1.00 95.81 454 TYR A C 1
ATOM 3571 O O . TYR A 1 454 ? -32.056 2.900 10.666 1.00 95.81 454 TYR A O 1
ATOM 3579 N N . THR A 1 455 ? -32.498 0.862 9.815 1.00 97.19 455 THR A N 1
ATOM 3580 C CA . THR A 1 455 ? -32.335 0.118 11.067 1.00 97.19 455 THR A CA 1
ATOM 3581 C C . THR A 1 455 ? -30.960 0.356 11.671 1.00 97.19 455 THR A C 1
ATOM 3583 O O . THR A 1 455 ? -30.878 0.719 12.836 1.00 97.19 455 THR A O 1
ATOM 3586 N N . ARG A 1 456 ? -29.882 0.234 10.882 1.00 96.62 456 ARG A N 1
ATOM 3587 C CA . ARG A 1 456 ? -28.514 0.422 11.385 1.00 96.62 456 ARG A CA 1
ATOM 3588 C C . ARG A 1 456 ? -28.237 1.869 11.803 1.00 96.62 456 ARG A C 1
ATOM 3590 O O . ARG A 1 456 ? -27.602 2.059 12.837 1.00 96.62 456 ARG A O 1
ATOM 3597 N N . CYS A 1 457 ? -28.782 2.864 11.093 1.00 94.19 457 CYS A N 1
ATOM 3598 C CA . CYS A 1 457 ? -28.695 4.265 11.527 1.00 94.19 457 CYS A CA 1
ATOM 3599 C C . CYS A 1 457 ? -29.350 4.489 12.901 1.00 94.19 457 CYS A C 1
ATOM 3601 O O . CYS A 1 457 ? -28.913 5.339 13.669 1.00 94.19 457 CYS A O 1
ATOM 3603 N N . ASN A 1 458 ? -30.419 3.744 13.201 1.00 97.38 458 ASN A N 1
ATOM 3604 C CA . ASN A 1 458 ? -31.252 3.922 14.391 1.00 97.38 458 ASN A CA 1
ATOM 3605 C C . ASN A 1 458 ? -30.951 2.936 15.517 1.00 97.38 458 ASN A C 1
ATOM 3607 O O . ASN A 1 458 ? -31.604 3.023 16.555 1.00 97.38 458 ASN A O 1
ATOM 3611 N N . LEU A 1 459 ? -30.024 1.995 15.339 1.00 98.38 459 LEU A N 1
ATOM 3612 C CA . LEU A 1 459 ? -29.793 0.917 16.293 1.00 98.38 459 LEU A CA 1
ATOM 3613 C C . LEU A 1 459 ? -28.305 0.597 16.441 1.00 98.38 459 LEU A C 1
ATOM 3615 O O . LEU A 1 459 ? -27.611 0.267 15.475 1.00 98.38 459 LEU A O 1
ATOM 3619 N N . LEU A 1 460 ? -27.837 0.655 17.685 1.00 98.06 460 LEU A N 1
ATOM 3620 C CA . LEU A 1 460 ? -26.530 0.190 18.121 1.00 98.06 460 LEU A CA 1
ATOM 3621 C C . LEU A 1 460 ? -26.737 -1.039 19.008 1.00 98.06 460 LEU A C 1
ATOM 3623 O O . LEU A 1 460 ? -27.326 -0.924 20.079 1.00 98.06 460 LEU A O 1
ATOM 3627 N N . ALA A 1 461 ? -26.249 -2.194 18.563 1.00 97.56 461 ALA A N 1
ATOM 3628 C CA . ALA A 1 461 ? -26.052 -3.345 19.437 1.00 97.56 461 ALA A CA 1
ATOM 3629 C C . ALA A 1 461 ? -24.725 -3.157 20.179 1.00 97.56 461 ALA A C 1
ATOM 3631 O O . ALA A 1 461 ? -23.700 -2.945 19.528 1.00 97.56 461 ALA A O 1
ATOM 3632 N N . LEU A 1 462 ? -24.760 -3.169 21.511 1.00 97.00 462 LEU A N 1
ATOM 3633 C CA . LEU A 1 462 ? -23.563 -3.160 22.356 1.00 97.00 462 LEU A CA 1
ATOM 3634 C C . LEU A 1 462 ? -23.023 -4.588 22.516 1.00 97.00 462 LEU A C 1
ATOM 3636 O O . LEU A 1 462 ? -21.818 -4.809 22.432 1.00 97.00 462 LEU A O 1
ATOM 3640 N N . ASP A 1 463 ? -23.937 -5.545 22.654 1.00 93.44 463 ASP A N 1
ATOM 3641 C CA . ASP A 1 463 ? -23.720 -6.989 22.603 1.00 93.44 463 ASP A CA 1
ATOM 3642 C C . ASP A 1 463 ? -25.028 -7.683 22.144 1.00 93.44 463 ASP A C 1
ATOM 3644 O O . ASP A 1 463 ? -25.879 -7.058 21.503 1.00 93.44 463 ASP A O 1
ATOM 3648 N N . ASP A 1 464 ? -25.208 -8.970 22.458 1.00 93.88 464 ASP A N 1
ATOM 3649 C CA . ASP A 1 464 ? -26.424 -9.724 22.122 1.00 93.88 464 ASP A CA 1
ATOM 3650 C C . ASP A 1 464 ? -27.651 -9.358 22.986 1.00 93.88 464 ASP A C 1
ATOM 3652 O O . ASP A 1 464 ? -28.768 -9.798 22.692 1.00 93.88 464 ASP A O 1
ATOM 3656 N N . ASN A 1 465 ? -27.483 -8.582 24.060 1.00 96.50 465 ASN A N 1
ATOM 3657 C CA . ASN A 1 465 ? -28.523 -8.281 25.045 1.00 96.50 465 ASN A CA 1
ATOM 3658 C C . ASN A 1 465 ? -28.812 -6.782 25.235 1.00 96.50 465 ASN A C 1
ATOM 3660 O O . ASN A 1 465 ? -29.956 -6.429 25.509 1.00 96.50 465 ASN A O 1
ATOM 3664 N N . TYR A 1 466 ? -27.819 -5.911 25.084 1.00 98.12 466 TYR A N 1
ATOM 3665 C CA . TYR A 1 466 ? -27.888 -4.470 25.298 1.00 98.12 466 TYR A CA 1
ATOM 3666 C C . TYR A 1 466 ? -27.944 -3.715 23.970 1.00 98.12 466 TYR A C 1
ATOM 3668 O O . TYR A 1 466 ? -27.059 -3.822 23.119 1.00 98.12 466 TYR A O 1
ATOM 3676 N N . PHE A 1 467 ? -28.968 -2.878 23.818 1.00 98.62 467 PHE A N 1
ATOM 3677 C CA . PHE A 1 467 ? -29.212 -2.107 22.605 1.00 98.62 467 PHE A CA 1
ATOM 3678 C C . PHE A 1 467 ? -29.522 -0.647 22.926 1.00 98.62 467 PHE A C 1
ATOM 3680 O O . PHE A 1 467 ? -30.252 -0.345 23.866 1.00 98.62 467 PHE A O 1
ATOM 3687 N N . ILE A 1 468 ? -29.021 0.270 22.100 1.00 98.56 468 ILE A N 1
ATOM 3688 C CA . ILE A 1 468 ? -29.423 1.680 22.125 1.00 98.56 468 ILE A CA 1
ATOM 3689 C C . ILE A 1 468 ? -30.101 2.004 20.801 1.00 98.56 468 ILE A C 1
ATOM 3691 O O . ILE A 1 468 ? -29.543 1.743 19.732 1.00 98.56 468 ILE A O 1
ATOM 3695 N N . THR A 1 469 ? -31.293 2.592 20.857 1.00 98.50 469 THR A N 1
ATOM 3696 C CA . THR A 1 469 ? -32.044 2.975 19.662 1.00 98.50 469 THR A CA 1
ATOM 3697 C C . THR A 1 469 ? -32.601 4.388 19.741 1.00 98.50 469 THR A C 1
ATOM 3699 O O . THR A 1 469 ? -32.878 4.898 20.817 1.00 98.50 469 THR A O 1
ATOM 3702 N N . SER A 1 470 ? -32.782 5.020 18.584 1.00 97.50 470 SER A N 1
ATOM 3703 C CA . SER A 1 470 ? -33.503 6.294 18.453 1.00 97.50 470 SER A CA 1
ATOM 3704 C C . SER A 1 470 ? -34.889 6.117 17.809 1.00 97.50 470 SER A C 1
ATOM 3706 O O . SER A 1 470 ? -35.490 7.092 17.361 1.00 97.50 470 SER A O 1
ATOM 3708 N N . ASP A 1 471 ? -35.409 4.882 17.758 1.00 98.06 471 ASP A N 1
ATOM 3709 C CA . ASP A 1 471 ? -36.704 4.539 17.162 1.00 98.06 471 ASP A CA 1
ATOM 3710 C C . ASP A 1 471 ? -37.559 3.683 18.116 1.00 98.06 471 ASP A C 1
ATOM 3712 O O . ASP A 1 471 ? -37.190 2.568 18.486 1.00 98.06 471 ASP A O 1
ATOM 3716 N N . TYR A 1 472 ? -38.749 4.179 18.472 1.00 97.69 472 TYR A N 1
ATOM 3717 C CA . TYR A 1 472 ? -39.683 3.485 19.373 1.00 97.69 472 TYR A CA 1
ATOM 3718 C C . TYR A 1 472 ? -40.210 2.151 18.814 1.00 97.69 472 TYR A C 1
ATOM 3720 O O . TYR A 1 472 ? -40.612 1.263 19.567 1.00 97.69 472 TYR A O 1
ATOM 3728 N N . GLY A 1 473 ? -40.258 1.997 17.487 1.00 97.81 473 GLY A N 1
ATOM 3729 C CA . GLY A 1 473 ? -40.677 0.753 16.848 1.00 97.81 473 GLY A CA 1
ATOM 3730 C C . GLY A 1 473 ? -39.634 -0.348 17.020 1.00 97.81 473 GLY A C 1
ATOM 3731 O O . GLY A 1 473 ? -39.994 -1.483 17.336 1.00 97.81 473 GLY A O 1
ATOM 3732 N N . ILE A 1 474 ? -38.356 0.001 16.857 1.00 98.25 474 ILE A N 1
ATOM 3733 C CA . ILE A 1 474 ? -37.223 -0.884 17.148 1.00 98.25 474 ILE A CA 1
ATOM 3734 C C . ILE A 1 474 ? -37.178 -1.214 18.643 1.00 98.25 474 ILE A C 1
ATOM 3736 O O . ILE A 1 474 ? -37.074 -2.387 18.998 1.00 98.25 474 ILE A O 1
ATOM 3740 N N . GLU A 1 475 ? -37.322 -0.207 19.511 1.00 98.44 475 GLU A N 1
ATOM 3741 C CA . GLU A 1 475 ? -37.324 -0.389 20.967 1.00 98.44 475 GLU A CA 1
ATOM 3742 C C . GLU A 1 475 ? -38.369 -1.418 21.403 1.00 98.44 475 GLU A C 1
ATOM 3744 O O . GLU A 1 475 ? -38.048 -2.417 22.047 1.00 98.44 475 GLU A O 1
ATOM 3749 N N . LYS A 1 476 ? -39.621 -1.225 20.977 1.00 98.19 476 LYS A N 1
ATOM 3750 C CA . LYS A 1 476 ? -40.720 -2.136 21.301 1.00 98.19 476 LYS A CA 1
ATOM 3751 C C . LYS A 1 476 ? -40.462 -3.561 20.808 1.00 98.19 476 LYS A C 1
ATOM 3753 O O . LYS A 1 476 ? -40.820 -4.511 21.504 1.00 98.19 476 LYS A O 1
ATOM 3758 N N . ALA A 1 477 ? -39.886 -3.716 19.615 1.00 98.19 477 ALA A N 1
ATOM 3759 C CA . ALA A 1 477 ? -39.585 -5.027 19.050 1.00 98.19 477 ALA A CA 1
ATOM 3760 C C . ALA A 1 477 ? -38.520 -5.767 19.874 1.00 98.19 477 ALA A C 1
ATOM 3762 O O . ALA A 1 477 ? -38.690 -6.945 20.166 1.00 98.19 477 ALA A O 1
ATOM 3763 N N . LEU A 1 478 ? -37.463 -5.073 20.299 1.00 98.19 478 LEU A N 1
ATOM 3764 C CA . LEU A 1 478 ? -36.380 -5.660 21.090 1.00 98.19 478 LEU A CA 1
ATOM 3765 C C . LEU A 1 478 ? -36.789 -5.956 22.539 1.00 98.19 478 LEU A C 1
ATOM 3767 O O . LEU A 1 478 ? -36.446 -7.015 23.061 1.00 98.19 478 LEU A O 1
ATOM 3771 N N . LEU A 1 479 ? -37.588 -5.088 23.166 1.00 98.00 479 LEU A N 1
ATOM 3772 C CA . LEU A 1 479 ? -38.157 -5.357 24.492 1.00 98.00 479 LEU A CA 1
ATOM 3773 C C . LEU A 1 479 ? -39.056 -6.604 24.482 1.00 98.00 479 LEU A C 1
ATOM 3775 O O . LEU A 1 479 ? -39.039 -7.387 25.430 1.00 98.00 479 LEU A O 1
ATOM 3779 N N . ALA A 1 480 ? -39.812 -6.828 23.402 1.00 97.50 480 ALA A N 1
ATOM 3780 C CA . ALA A 1 480 ? -40.623 -8.037 23.239 1.00 97.50 480 ALA A CA 1
ATOM 3781 C C . ALA A 1 480 ? -39.775 -9.315 23.080 1.00 97.50 480 ALA A C 1
ATOM 3783 O O . ALA A 1 480 ? -40.239 -10.401 23.420 1.00 97.50 480 ALA A O 1
ATOM 3784 N N . GLU A 1 481 ? -38.533 -9.181 22.612 1.00 97.19 481 GLU A N 1
ATOM 3785 C CA . GLU A 1 481 ? -37.528 -10.250 22.553 1.00 97.19 481 GLU A CA 1
ATOM 3786 C C . GLU A 1 481 ? -36.746 -10.410 23.872 1.00 97.19 481 GLU A C 1
ATOM 3788 O O . GLU A 1 481 ? -35.798 -11.190 23.941 1.00 97.19 481 GLU A O 1
ATOM 3793 N N . GLY A 1 482 ? -37.132 -9.685 24.929 1.00 96.94 482 GLY A N 1
ATOM 3794 C CA . GLY A 1 482 ? -36.502 -9.763 26.248 1.00 96.94 482 GLY A CA 1
ATOM 3795 C C . GLY A 1 482 ? -35.129 -9.096 26.329 1.00 96.94 482 GLY A C 1
ATOM 3796 O O . GLY A 1 482 ? -34.383 -9.373 27.264 1.00 96.94 482 GLY A O 1
ATOM 3797 N N . LYS A 1 483 ? -34.786 -8.239 25.361 1.00 97.88 483 LYS A N 1
ATOM 3798 C CA . LYS A 1 483 ? -33.520 -7.501 25.337 1.00 97.88 483 LYS A CA 1
ATOM 3799 C C . LYS A 1 483 ? -33.582 -6.267 26.238 1.00 97.88 483 LYS A C 1
ATOM 3801 O O . LYS A 1 483 ? -34.656 -5.714 26.482 1.00 97.88 483 LYS A O 1
ATOM 3806 N N . LEU A 1 484 ? -32.424 -5.805 26.697 1.00 98.25 484 LEU A N 1
ATOM 3807 C CA . LEU A 1 484 ? -32.270 -4.534 27.398 1.00 98.25 484 LEU A CA 1
ATOM 3808 C C . LEU A 1 484 ? -32.090 -3.421 26.371 1.00 98.25 484 LEU A C 1
ATOM 3810 O O . LEU A 1 484 ? -31.170 -3.457 25.555 1.00 98.25 484 LEU A O 1
ATOM 3814 N N . VAL A 1 485 ? -32.976 -2.428 26.402 1.00 98.31 485 VAL A N 1
ATOM 3815 C CA . VAL A 1 485 ? -32.997 -1.368 25.394 1.00 98.31 485 VAL A CA 1
ATOM 3816 C C . VAL A 1 485 ? -33.054 -0.005 26.056 1.00 98.31 485 VAL A C 1
ATOM 3818 O O . VAL A 1 485 ? -33.868 0.219 26.949 1.00 98.31 485 VAL A O 1
ATOM 3821 N N . MET A 1 486 ? -32.211 0.906 25.585 1.00 98.06 486 MET A N 1
ATOM 3822 C CA . MET A 1 486 ? -32.275 2.321 25.915 1.00 98.06 486 MET A CA 1
ATOM 3823 C C . MET A 1 486 ? -32.709 3.127 24.689 1.00 98.06 486 MET A C 1
ATOM 3825 O O . MET A 1 486 ? -32.106 3.021 23.618 1.00 98.06 486 MET A O 1
ATOM 3829 N N . PHE A 1 487 ? -33.714 3.983 24.863 1.00 98.31 487 PHE A N 1
ATOM 3830 C CA . PHE A 1 487 ? -34.044 5.015 23.887 1.00 98.31 487 PHE A CA 1
ATOM 3831 C C . PHE A 1 487 ? -33.125 6.238 24.051 1.00 98.31 487 PHE A C 1
ATOM 3833 O O . PHE A 1 487 ? -32.932 6.725 25.164 1.00 98.31 487 PHE A O 1
ATOM 3840 N N . ALA A 1 488 ? -32.577 6.751 22.948 1.00 97.56 488 ALA A N 1
ATOM 3841 C CA . ALA A 1 488 ? -31.780 7.977 22.902 1.00 97.56 488 ALA A CA 1
ATOM 3842 C C . ALA A 1 488 ? -32.429 9.003 21.961 1.00 97.56 488 ALA A C 1
ATOM 3844 O O . ALA A 1 488 ? -32.632 8.708 20.776 1.00 97.56 488 ALA A O 1
ATOM 3845 N N . ASP A 1 489 ? -32.723 10.205 22.470 1.00 96.12 489 ASP A N 1
ATOM 3846 C CA . ASP A 1 489 ? -33.379 11.269 21.702 1.00 96.12 489 ASP A CA 1
ATOM 3847 C C . ASP A 1 489 ? -32.546 11.664 20.465 1.00 96.12 489 ASP A C 1
ATOM 3849 O O . ASP A 1 489 ? -31.398 12.075 20.610 1.00 96.12 489 ASP A O 1
ATOM 3853 N N . PRO A 1 490 ? -33.081 11.579 19.233 1.00 95.56 490 PRO A N 1
ATOM 3854 C CA . PRO A 1 490 ? -32.338 11.969 18.036 1.00 95.56 490 PRO A CA 1
ATOM 3855 C C . PRO A 1 490 ? -32.186 13.488 17.861 1.00 95.56 490 PRO A C 1
ATOM 3857 O O . PRO A 1 490 ? -31.264 13.936 17.179 1.00 95.56 490 PRO A O 1
ATOM 3860 N N . ALA A 1 491 ? -33.057 14.309 18.463 1.00 93.62 491 ALA A N 1
ATOM 3861 C CA . ALA A 1 491 ? -33.090 15.763 18.260 1.00 93.62 491 ALA A CA 1
ATOM 3862 C C . ALA A 1 491 ? -31.742 16.519 18.415 1.00 93.62 491 ALA A C 1
ATOM 3864 O O . ALA A 1 491 ? -31.520 17.470 17.659 1.00 93.62 491 ALA A O 1
ATOM 3865 N N . PRO A 1 492 ? -30.830 16.148 19.336 1.00 93.62 492 PRO A N 1
ATOM 3866 C CA . PRO A 1 492 ? -29.541 16.816 19.544 1.00 93.62 492 PRO A CA 1
ATOM 3867 C C . PRO A 1 492 ? -28.456 16.419 18.530 1.00 93.62 492 PRO A C 1
ATOM 3869 O O . PRO A 1 492 ? -27.376 17.016 18.526 1.00 93.62 492 PRO A O 1
ATOM 3872 N N . VAL A 1 493 ? -28.697 15.402 17.696 1.00 96.06 493 VAL A N 1
ATOM 3873 C CA . VAL A 1 493 ? -27.692 14.836 16.790 1.00 96.06 493 VAL A CA 1
ATOM 3874 C C . VAL A 1 493 ? -27.679 15.575 15.457 1.00 96.06 493 VAL A C 1
ATOM 3876 O O . VAL A 1 493 ? -28.701 15.752 14.791 1.00 96.06 493 VAL A O 1
ATOM 3879 N N . LYS A 1 494 ? -26.490 15.984 15.012 1.00 94.56 494 LYS A N 1
ATOM 3880 C CA . LYS A 1 494 ? -26.312 16.727 13.768 1.00 94.56 494 LYS A CA 1
ATOM 3881 C C . LYS A 1 494 ? -26.175 15.795 12.567 1.00 94.56 494 LYS A C 1
ATOM 3883 O O . LYS A 1 494 ? -25.243 15.000 12.499 1.00 94.56 494 LYS A O 1
ATOM 3888 N N . LEU A 1 495 ? -27.006 16.021 11.549 1.00 91.81 495 LEU A N 1
ATOM 3889 C CA . LEU A 1 495 ? -26.848 15.446 10.212 1.00 91.81 495 LEU A CA 1
ATOM 3890 C C . LEU A 1 495 ? -27.054 16.529 9.148 1.00 91.81 495 LEU A C 1
ATOM 3892 O O . LEU A 1 495 ? -28.095 17.181 9.073 1.00 91.81 495 LEU A O 1
ATOM 3896 N N . ARG A 1 496 ? -26.037 16.772 8.315 1.00 84.25 496 ARG A N 1
ATOM 3897 C CA . ARG A 1 496 ? -26.071 17.883 7.352 1.00 84.25 496 ARG A CA 1
ATOM 3898 C C . ARG A 1 496 ? -27.148 17.652 6.287 1.00 84.25 496 ARG A C 1
ATOM 3900 O O . ARG A 1 496 ? -27.048 16.717 5.499 1.00 84.25 496 ARG A O 1
ATOM 3907 N N . GLY A 1 497 ? -28.099 18.580 6.194 1.00 84.19 497 GLY A N 1
ATOM 3908 C CA . GLY A 1 497 ? -29.194 18.526 5.219 1.00 84.19 497 GLY A CA 1
ATOM 3909 C C . GLY A 1 497 ? -30.431 17.772 5.709 1.00 84.19 497 GLY A C 1
ATOM 3910 O O . GLY A 1 497 ? -31.353 17.590 4.926 1.00 84.19 497 GLY A O 1
ATOM 3911 N N . GLN A 1 498 ? -30.454 17.361 6.979 1.00 88.56 498 GLN A N 1
ATOM 3912 C CA . GLN A 1 498 ? -31.610 16.767 7.649 1.00 88.56 498 GLN A CA 1
ATOM 3913 C C . GLN A 1 498 ? -31.936 17.551 8.925 1.00 88.56 498 GLN A C 1
ATOM 3915 O O . GLN A 1 498 ? -31.124 18.354 9.387 1.00 88.56 498 GLN A O 1
ATOM 3920 N N . LYS A 1 499 ? -33.138 17.342 9.480 1.00 88.69 499 LYS A N 1
ATOM 3921 C CA . LYS A 1 499 ? -33.571 18.004 10.724 1.00 88.69 499 LYS A CA 1
ATOM 3922 C C . LYS A 1 499 ? -32.706 17.582 11.917 1.00 88.69 499 LYS A C 1
ATOM 3924 O O . LYS A 1 499 ? -32.339 18.427 12.724 1.00 88.69 499 LYS A O 1
ATOM 3929 N N . TYR A 1 500 ? -32.394 16.295 11.992 1.00 91.88 500 TYR A N 1
ATOM 3930 C CA . TYR A 1 500 ? -31.520 15.669 12.978 1.00 91.88 500 TYR A CA 1
ATOM 3931 C C . TYR A 1 500 ? -30.946 14.367 12.392 1.00 91.88 500 TYR A C 1
ATOM 3933 O O . TYR A 1 500 ? -31.439 13.882 11.370 1.00 91.88 500 TYR A O 1
ATOM 3941 N N . GLY A 1 501 ? -29.881 13.852 13.004 1.00 93.44 501 GLY A N 1
ATOM 3942 C CA . GLY A 1 501 ? -29.376 12.489 12.802 1.00 93.44 501 GLY A CA 1
ATOM 3943 C C . GLY A 1 501 ? -29.810 11.561 13.936 1.00 93.44 501 GLY A C 1
ATOM 3944 O O . GLY A 1 501 ? -30.747 11.879 14.664 1.00 93.44 501 GLY A O 1
ATOM 3945 N N . PHE A 1 502 ? -29.110 10.443 14.111 1.00 96.38 502 PHE A N 1
ATOM 3946 C CA . PHE A 1 502 ? -29.410 9.459 15.154 1.00 96.38 502 PHE A CA 1
ATOM 3947 C C . PHE A 1 502 ? -28.174 9.121 15.985 1.00 96.38 502 PHE A C 1
ATOM 3949 O O . PHE A 1 502 ? -27.064 9.067 15.454 1.00 96.38 502 PHE A O 1
ATOM 3956 N N . PHE A 1 503 ? -28.360 8.861 17.285 1.00 97.38 503 PHE A N 1
ATOM 3957 C CA . PHE A 1 503 ? -27.243 8.548 18.180 1.00 97.38 503 PHE A CA 1
ATOM 3958 C C . PHE A 1 503 ? -26.446 7.314 17.707 1.00 97.38 503 PHE A C 1
ATOM 3960 O O . PHE A 1 503 ? -25.225 7.420 17.590 1.00 97.38 503 PHE A O 1
ATOM 3967 N N . PRO A 1 504 ? -27.081 6.185 17.326 1.00 97.06 504 PRO A N 1
ATOM 3968 C CA . PRO A 1 504 ? -26.351 5.029 16.800 1.00 97.06 504 PRO A CA 1
ATOM 3969 C C . PRO A 1 504 ? -25.531 5.304 15.533 1.00 97.06 504 PRO A C 1
ATOM 3971 O O . PRO A 1 504 ? -24.447 4.742 15.376 1.00 97.06 504 PRO A O 1
ATOM 3974 N N . GLY A 1 505 ? -25.990 6.212 14.665 1.00 96.06 505 GLY A N 1
ATOM 3975 C CA . GLY A 1 505 ? -25.255 6.661 13.476 1.00 96.06 505 GLY A CA 1
ATOM 3976 C C . GLY A 1 505 ? -23.970 7.446 13.786 1.00 96.06 505 GLY A C 1
ATOM 3977 O O . GLY A 1 505 ? -23.112 7.615 12.916 1.00 96.06 505 GLY A O 1
ATOM 3978 N N . CYS A 1 506 ? -23.784 7.892 15.032 1.00 97.44 506 CYS A N 1
ATOM 3979 C CA . CYS A 1 506 ? -22.548 8.512 15.516 1.00 97.44 506 CYS A CA 1
ATOM 3980 C C . CYS A 1 506 ? -21.504 7.497 16.005 1.00 97.44 506 CYS A C 1
ATOM 3982 O O . CYS A 1 506 ? -20.395 7.907 16.365 1.00 97.44 506 CYS A O 1
ATOM 3984 N N . CYS A 1 507 ? -21.859 6.212 16.092 1.00 98.19 507 CYS A N 1
ATOM 3985 C CA . CYS A 1 507 ? -21.141 5.244 16.912 1.00 98.19 507 CYS A CA 1
ATOM 3986 C C . CYS A 1 507 ? -20.464 4.119 16.120 1.00 98.19 507 CYS A C 1
ATOM 3988 O O . CYS A 1 507 ? -20.857 3.767 15.008 1.00 98.19 507 CYS A O 1
ATOM 3990 N N . GLY A 1 508 ? -19.461 3.512 16.751 1.00 97.25 508 GLY A N 1
ATOM 3991 C CA . GLY A 1 508 ? -18.859 2.233 16.369 1.00 97.25 508 GLY A CA 1
ATOM 3992 C C . GLY A 1 508 ? -18.301 1.521 17.592 1.00 97.25 508 GLY A C 1
ATOM 3993 O O . GLY A 1 508 ? -18.144 2.149 18.637 1.00 97.25 508 GLY A O 1
ATOM 3994 N N . ILE A 1 509 ? -18.003 0.230 17.471 1.00 96.12 509 ILE A N 1
ATOM 3995 C CA . ILE A 1 509 ? -17.417 -0.561 18.560 1.00 96.12 509 ILE A CA 1
ATOM 3996 C C . ILE A 1 509 ? -16.075 -1.111 18.100 1.00 96.12 509 ILE A C 1
ATOM 3998 O O . ILE A 1 509 ? -15.981 -1.713 17.032 1.00 96.12 509 ILE A O 1
ATOM 4002 N N . LEU A 1 510 ? -15.041 -0.895 18.907 1.00 94.62 510 LEU A N 1
ATOM 4003 C CA . LEU A 1 510 ? -13.689 -1.371 18.650 1.00 94.62 510 LEU A CA 1
ATOM 4004 C C . LEU A 1 510 ? -13.047 -1.810 19.967 1.00 94.62 510 LEU A C 1
ATOM 4006 O O . LEU A 1 510 ? -12.883 -0.992 20.865 1.00 94.62 510 LEU A O 1
ATOM 4010 N N . ASN A 1 511 ? -12.653 -3.083 20.064 1.00 88.31 511 ASN A N 1
ATOM 4011 C CA . ASN A 1 511 ? -11.901 -3.642 21.198 1.00 88.31 511 ASN A CA 1
ATOM 4012 C C . ASN A 1 511 ? -12.508 -3.330 22.582 1.00 88.31 511 ASN A C 1
ATOM 4014 O O . ASN A 1 511 ? -11.793 -2.955 23.506 1.00 88.31 511 ASN A O 1
ATOM 4018 N N . GLY A 1 512 ? -13.831 -3.466 22.722 1.00 91.00 512 GLY A N 1
ATOM 4019 C CA . GLY A 1 512 ? -14.531 -3.180 23.982 1.00 91.00 512 GLY A CA 1
ATOM 4020 C C . GLY A 1 512 ? -14.806 -1.692 24.241 1.00 91.00 512 GLY A C 1
ATOM 4021 O O . GLY A 1 512 ? -15.311 -1.335 25.305 1.00 91.00 512 GLY A O 1
ATOM 4022 N N . GLU A 1 513 ? -14.506 -0.815 23.279 1.00 96.44 513 GLU A N 1
ATOM 4023 C CA . GLU A 1 513 ? -14.793 0.616 23.362 1.00 96.44 513 GLU A CA 1
ATOM 4024 C C . GLU A 1 513 ? -15.898 1.037 22.388 1.00 96.44 513 GLU A C 1
ATOM 4026 O O . GLU A 1 513 ? -15.837 0.737 21.194 1.00 96.44 513 GLU A O 1
ATOM 4031 N N . VAL A 1 514 ? -16.867 1.816 22.873 1.00 98.25 514 VAL A N 1
ATOM 4032 C CA . VAL A 1 514 ? -17.824 2.546 22.040 1.00 98.25 514 VAL A CA 1
ATOM 4033 C C . VAL A 1 514 ? -17.187 3.866 21.607 1.00 98.25 514 VAL A C 1
ATOM 4035 O O . VAL A 1 514 ? -17.023 4.799 22.399 1.00 98.25 514 VAL A O 1
ATOM 4038 N N . LEU A 1 515 ? -16.833 3.951 20.327 1.00 98.38 515 LEU A N 1
ATOM 4039 C CA . LEU A 1 515 ? -16.368 5.173 19.680 1.00 98.38 515 LEU A CA 1
ATOM 4040 C C . LEU A 1 515 ? -17.572 6.077 19.402 1.00 98.38 515 LEU A C 1
ATOM 4042 O O . LEU A 1 515 ? -18.536 5.630 18.785 1.00 98.38 515 LEU A O 1
ATOM 4046 N N . ILE A 1 516 ? -17.516 7.347 19.809 1.00 98.38 516 ILE A N 1
ATOM 4047 C CA . ILE A 1 516 ? -18.612 8.312 19.624 1.00 98.38 516 ILE A CA 1
ATOM 4048 C C . ILE A 1 516 ? -18.108 9.538 18.859 1.00 98.38 516 ILE A C 1
ATOM 4050 O O . ILE A 1 516 ? -17.210 10.246 19.319 1.00 98.38 516 ILE A O 1
ATOM 4054 N N . ALA A 1 517 ? -18.705 9.835 17.702 1.00 97.50 517 ALA A N 1
ATOM 4055 C CA . ALA A 1 517 ? -18.427 11.033 16.907 1.00 97.50 517 ALA A CA 1
ATOM 4056 C C . ALA A 1 517 ? -19.000 12.316 17.549 1.00 97.50 517 ALA A C 1
ATOM 4058 O O . ALA A 1 517 ? -19.915 12.947 17.022 1.00 97.50 517 ALA A O 1
ATOM 4059 N N . GLY A 1 518 ? -18.432 12.712 18.687 1.00 95.94 518 GLY A N 1
ATOM 4060 C CA . GLY A 1 518 ? -18.769 13.905 19.464 1.00 95.94 518 GLY A CA 1
ATOM 4061 C C . GLY A 1 518 ? -18.613 13.637 20.959 1.00 95.94 518 GLY A C 1
ATOM 4062 O O . GLY A 1 518 ? -17.939 12.681 21.342 1.00 95.94 518 GLY A O 1
ATOM 4063 N N . SER A 1 519 ? -19.242 14.468 21.790 1.00 97.06 519 SER A N 1
ATOM 4064 C CA . SER A 1 519 ? -19.267 14.303 23.245 1.00 97.06 519 SER A CA 1
ATOM 4065 C C . SER A 1 519 ? -20.694 14.212 23.781 1.00 97.06 519 SER A C 1
ATOM 4067 O O . SER A 1 519 ? -21.562 15.010 23.416 1.00 97.06 519 SER A O 1
ATOM 4069 N N . LEU A 1 520 ? -20.918 13.274 24.705 1.00 97.12 520 LEU A N 1
ATOM 4070 C CA . LEU A 1 520 ? -22.198 13.081 25.388 1.00 97.12 520 LEU A CA 1
ATOM 4071 C C . LEU A 1 520 ? -22.571 14.273 26.277 1.00 97.12 520 LEU A C 1
ATOM 4073 O O . LEU A 1 520 ? -23.740 14.441 26.602 1.00 97.12 520 LEU A O 1
ATOM 4077 N N . THR A 1 521 ? -21.619 15.146 26.618 1.00 96.81 521 THR A N 1
ATOM 4078 C CA . THR A 1 521 ? -21.878 16.398 27.355 1.00 96.81 521 THR A CA 1
ATOM 4079 C C . THR A 1 521 ? -22.868 17.315 26.623 1.00 96.81 521 THR A C 1
ATOM 4081 O O . THR A 1 521 ? -23.535 18.136 27.245 1.00 96.81 521 THR A O 1
ATOM 4084 N N . PHE A 1 522 ? -22.983 17.170 25.299 1.00 94.44 522 PHE A N 1
ATOM 4085 C CA . PHE A 1 522 ? -23.884 17.954 24.451 1.00 94.44 522 PHE A CA 1
ATOM 4086 C C . PHE A 1 522 ? -25.210 17.238 24.153 1.00 94.44 522 PHE A C 1
ATOM 4088 O O . PHE A 1 522 ? -25.982 17.720 23.325 1.00 94.44 522 PHE A O 1
ATOM 4095 N N . HIS A 1 523 ? -25.471 16.100 24.799 1.00 96.81 523 HIS A N 1
ATOM 4096 C CA . HIS A 1 523 ? -26.692 15.320 24.636 1.00 96.81 523 HIS A CA 1
ATOM 4097 C C . HIS A 1 523 ? -27.500 15.326 25.948 1.00 96.81 523 HIS A C 1
ATOM 4099 O O . HIS A 1 523 ? -26.921 15.034 26.996 1.00 96.81 523 HIS A O 1
ATOM 4105 N N . PRO A 1 524 ? -28.817 15.614 25.934 1.00 95.38 524 PRO A N 1
ATOM 4106 C CA . PRO A 1 524 ? -29.662 15.606 27.131 1.00 95.38 524 PRO A CA 1
ATOM 4107 C C . PRO A 1 524 ? -29.624 14.252 27.851 1.00 95.38 524 PRO A C 1
ATOM 4109 O O . PRO A 1 524 ? -29.467 14.204 29.069 1.00 95.38 524 PRO A O 1
ATOM 4112 N N . ASP A 1 525 ? -29.640 13.156 27.090 1.00 97.12 525 ASP A N 1
ATOM 4113 C CA . ASP A 1 525 ? -29.556 11.797 27.643 1.00 97.12 525 ASP A CA 1
ATOM 4114 C C . ASP A 1 525 ? -28.115 11.341 27.930 1.00 97.12 525 ASP A C 1
ATOM 4116 O O . ASP A 1 525 ? -27.884 10.188 28.279 1.00 97.12 525 ASP A O 1
ATOM 4120 N N . GLY A 1 526 ? -27.112 12.216 27.795 1.00 97.00 526 GLY A N 1
ATOM 4121 C CA . GLY A 1 526 ? -25.698 11.830 27.803 1.00 97.00 526 GLY A CA 1
ATOM 4122 C C . GLY A 1 526 ? -25.238 11.095 29.065 1.00 97.00 526 GLY A C 1
ATOM 4123 O O . GLY A 1 526 ? -24.383 10.212 28.989 1.00 97.00 526 GLY A O 1
ATOM 4124 N N . LYS A 1 527 ? -25.825 11.415 30.225 1.00 97.12 527 LYS A N 1
ATOM 4125 C CA . LYS A 1 527 ? -25.565 10.692 31.479 1.00 97.12 527 LYS A CA 1
ATOM 4126 C C . LYS A 1 527 ? -26.123 9.265 31.435 1.00 97.12 527 LYS A C 1
ATOM 4128 O O . LYS A 1 527 ? -25.397 8.333 31.759 1.00 97.12 527 LYS A O 1
ATOM 4133 N N . GLN A 1 528 ? -27.367 9.110 30.989 1.00 97.94 528 GLN A N 1
ATOM 4134 C CA . GLN A 1 528 ? -28.043 7.813 30.898 1.00 97.94 528 GLN A CA 1
ATOM 4135 C C . GLN A 1 528 ? -27.364 6.917 29.856 1.00 97.94 528 GLN A C 1
ATOM 4137 O O . GLN A 1 528 ? -27.120 5.749 30.125 1.00 97.94 528 GLN A O 1
ATOM 4142 N N . ILE A 1 529 ? -26.955 7.489 28.714 1.00 98.19 529 ILE A N 1
ATOM 4143 C CA . ILE A 1 529 ? -26.201 6.772 27.674 1.00 98.19 529 ILE A CA 1
ATOM 4144 C C . ILE A 1 529 ? -24.895 6.231 28.259 1.00 98.19 529 ILE A C 1
ATOM 4146 O O . ILE A 1 529 ? -24.518 5.091 28.003 1.00 98.19 529 ILE A O 1
ATOM 4150 N N . ARG A 1 530 ? -24.201 7.045 29.064 1.00 98.06 530 ARG A N 1
ATOM 4151 C CA . ARG A 1 530 ? -22.945 6.640 29.695 1.00 98.06 530 ARG A CA 1
ATOM 4152 C C . ARG A 1 530 ? -23.138 5.502 30.690 1.00 98.06 530 ARG A C 1
ATOM 4154 O O . ARG A 1 530 ? -22.360 4.556 30.663 1.00 98.06 530 ARG A O 1
ATOM 4161 N N . GLU A 1 531 ? -24.146 5.607 31.547 1.00 97.44 531 GLU A N 1
ATOM 4162 C CA . GLU A 1 531 ? -24.499 4.564 32.515 1.00 97.44 531 GLU A CA 1
ATOM 4163 C C . GLU A 1 531 ? -24.855 3.257 31.792 1.00 97.44 531 GLU A C 1
ATOM 4165 O O . GLU A 1 531 ? -24.241 2.234 32.067 1.00 97.44 531 GLU A O 1
ATOM 4170 N N . PHE A 1 532 ? -25.714 3.314 30.772 1.00 98.19 532 PHE A N 1
ATOM 4171 C CA . PHE A 1 532 ? -26.143 2.133 30.022 1.00 98.19 532 PHE A CA 1
ATOM 4172 C C . PHE A 1 532 ? -25.000 1.436 29.264 1.00 98.19 532 PHE A C 1
ATOM 4174 O O . PHE A 1 532 ? -24.916 0.209 29.262 1.00 98.19 532 PHE A O 1
ATOM 4181 N N . ILE A 1 533 ? -24.086 2.195 28.642 1.00 97.69 533 ILE A N 1
ATOM 4182 C CA . ILE A 1 533 ? -22.901 1.612 27.989 1.00 97.69 533 ILE A CA 1
ATOM 4183 C C . ILE A 1 533 ? -21.986 0.954 29.027 1.00 97.69 533 ILE A C 1
ATOM 4185 O O . ILE A 1 533 ? -21.529 -0.167 28.808 1.00 97.69 533 ILE A O 1
ATOM 4189 N N . ASN A 1 534 ? -21.754 1.603 30.168 1.00 94.69 534 ASN A N 1
ATOM 4190 C CA . ASN A 1 534 ? -20.927 1.027 31.226 1.00 94.69 534 ASN A CA 1
ATOM 4191 C C . ASN A 1 534 ? -21.552 -0.251 31.815 1.00 94.69 534 ASN A C 1
ATOM 4193 O O . ASN A 1 534 ? -20.823 -1.198 32.102 1.00 94.69 534 ASN A O 1
ATOM 4197 N N . ASP A 1 535 ? -22.880 -0.304 31.951 1.00 95.12 535 ASP A N 1
ATOM 4198 C CA . ASP A 1 535 ? -23.607 -1.485 32.438 1.00 95.12 535 ASP A CA 1
ATOM 4199 C C . ASP A 1 535 ? -23.486 -2.687 31.486 1.00 95.12 535 ASP A C 1
ATOM 4201 O O . ASP A 1 535 ? -23.520 -3.829 31.939 1.00 95.12 535 ASP A O 1
ATOM 4205 N N . SER A 1 536 ? -23.281 -2.444 30.185 1.00 93.38 536 SER A N 1
ATOM 4206 C CA . SER A 1 536 ? -22.946 -3.497 29.209 1.00 93.38 536 SER A CA 1
ATOM 4207 C C . SER A 1 536 ? -21.492 -3.993 29.306 1.00 93.38 536 SER A C 1
ATOM 4209 O O . SER A 1 536 ? -21.102 -4.929 28.616 1.00 93.38 536 SER A O 1
ATOM 4211 N N . GLY A 1 537 ? -20.662 -3.370 30.152 1.00 92.25 537 GLY A N 1
ATOM 4212 C CA . GLY A 1 537 ? -19.245 -3.706 30.321 1.00 92.25 537 GLY A CA 1
ATOM 4213 C C . GLY A 1 537 ? -18.301 -3.052 29.306 1.00 92.25 537 GLY A C 1
ATOM 4214 O O . GLY A 1 537 ? -17.099 -3.318 29.335 1.00 92.25 537 GLY A O 1
ATOM 4215 N N . LEU A 1 538 ? -18.814 -2.186 28.429 1.00 94.44 538 LEU A N 1
ATOM 4216 C CA . LEU A 1 538 ? -18.021 -1.425 27.466 1.00 94.44 538 LEU A CA 1
ATOM 4217 C C . LEU A 1 538 ? -17.579 -0.078 28.047 1.00 94.44 538 LEU A C 1
ATOM 4219 O O . LEU A 1 538 ? -18.233 0.497 28.916 1.00 94.44 538 LEU A O 1
ATOM 4223 N N . ILE A 1 539 ? -16.484 0.467 27.518 1.00 94.69 539 ILE A N 1
ATOM 4224 C CA . ILE A 1 539 ? -16.019 1.821 27.854 1.00 94.69 539 ILE A CA 1
ATOM 4225 C C . ILE A 1 539 ? -16.284 2.799 26.710 1.00 94.69 539 ILE A C 1
ATOM 4227 O O . ILE A 1 539 ? -16.502 2.406 25.568 1.00 94.69 539 ILE A O 1
ATOM 4231 N N . ILE A 1 540 ? -16.266 4.099 27.000 1.00 97.50 540 ILE A N 1
ATOM 4232 C CA . ILE A 1 540 ? -16.621 5.141 26.028 1.00 97.50 540 ILE A CA 1
ATOM 4233 C C . ILE A 1 540 ? -15.392 5.929 25.598 1.00 97.50 540 ILE A C 1
ATOM 4235 O O . ILE A 1 540 ? -14.671 6.471 26.437 1.00 97.50 540 ILE A O 1
ATOM 4239 N N . ARG A 1 541 ? -15.243 6.108 24.282 1.00 97.19 541 ARG A N 1
ATOM 4240 C CA . ARG A 1 541 ? -14.273 7.027 23.682 1.00 97.19 541 ARG A CA 1
ATOM 4241 C C . ARG A 1 541 ? -14.980 8.092 22.847 1.00 97.19 541 ARG A C 1
ATOM 4243 O O . ARG A 1 541 ? -15.372 7.873 21.703 1.00 97.19 541 ARG A O 1
ATOM 4250 N N . GLU A 1 542 ? -15.091 9.287 23.416 1.00 97.62 542 GLU A N 1
ATOM 4251 C CA . GLU A 1 542 ? -15.567 10.485 22.718 1.00 97.62 542 GLU A CA 1
ATOM 4252 C C . GLU A 1 542 ? -14.468 11.022 21.794 1.00 97.62 542 GLU A C 1
ATOM 4254 O O . GLU A 1 542 ? -13.376 11.373 22.240 1.00 97.62 542 GLU A O 1
ATOM 4259 N N . LEU A 1 543 ? -14.733 11.084 20.488 1.00 94.44 543 LEU A N 1
ATOM 4260 C CA . LEU A 1 543 ? -13.701 11.399 19.497 1.00 94.44 543 LEU A CA 1
ATOM 4261 C C . LEU A 1 543 ? -13.302 12.881 19.480 1.00 94.44 543 LEU A C 1
ATOM 4263 O O . LEU A 1 543 ? -12.235 13.216 18.960 1.00 94.44 543 LEU A O 1
ATOM 4267 N N . TYR A 1 544 ? -14.154 13.765 20.006 1.00 91.88 544 TYR A N 1
ATOM 4268 C CA . TYR A 1 544 ? -13.885 15.191 20.197 1.00 91.88 544 TYR A CA 1
ATOM 4269 C C . TYR A 1 544 ? -14.918 15.842 21.122 1.00 91.88 544 TYR A C 1
ATOM 4271 O O . TYR A 1 544 ? -16.025 15.342 21.299 1.00 91.88 544 TYR A O 1
ATOM 4279 N N . GLN A 1 545 ? -14.577 17.015 21.652 1.00 94.00 545 GLN A N 1
ATOM 4280 C CA . GLN A 1 545 ? -15.491 17.829 22.450 1.00 94.00 545 GLN A CA 1
ATOM 4281 C C . GLN A 1 545 ? -16.381 18.689 21.542 1.00 94.00 545 GLN A C 1
ATOM 4283 O O . GLN A 1 545 ? -15.937 19.695 20.988 1.00 94.00 545 GLN A O 1
ATOM 4288 N N . GLY A 1 546 ? -17.632 18.270 21.353 1.00 93.44 546 GLY A N 1
ATOM 4289 C CA . GLY A 1 546 ? -18.641 19.004 20.589 1.00 93.44 546 GLY A CA 1
ATOM 4290 C C . GLY A 1 546 ? -19.922 18.199 20.363 1.00 93.44 546 GLY A C 1
ATOM 4291 O O . GLY A 1 546 ? -20.036 17.064 20.821 1.00 93.44 546 GLY A O 1
ATOM 4292 N N . GLN A 1 547 ? -20.880 18.788 19.638 1.00 95.06 547 GLN A N 1
ATOM 4293 C CA . GLN A 1 547 ? -22.146 18.132 19.279 1.00 95.06 547 GLN A CA 1
ATOM 4294 C C . GLN A 1 547 ? -21.916 16.806 18.548 1.00 95.06 547 GLN A C 1
ATOM 4296 O O . GLN A 1 547 ? -20.995 16.708 17.732 1.00 95.06 547 GLN A O 1
ATOM 4301 N N . LEU A 1 548 ? -22.785 15.826 18.805 1.00 97.31 548 LEU A N 1
ATOM 4302 C CA . LEU A 1 548 ? -22.771 14.535 18.121 1.00 97.31 548 LEU A CA 1
ATOM 4303 C C . LEU A 1 548 ? -23.056 14.712 16.626 1.00 97.31 548 LEU A C 1
ATOM 4305 O O . LEU A 1 548 ? -23.959 15.461 16.248 1.00 97.31 548 LEU A O 1
ATOM 4309 N N . THR A 1 549 ? -22.280 14.037 15.780 1.00 96.06 549 THR A N 1
ATOM 4310 C CA . THR A 1 549 ? -22.445 14.060 14.322 1.00 96.06 549 THR A CA 1
ATOM 4311 C C . THR A 1 549 ? -22.732 12.658 13.815 1.00 96.06 549 THR A C 1
ATOM 4313 O O . THR A 1 549 ? -21.924 11.752 14.004 1.00 96.06 549 THR A O 1
ATOM 4316 N N . ASP A 1 550 ? -23.870 12.486 13.152 1.00 96.44 550 ASP A N 1
ATOM 4317 C CA . ASP A 1 550 ? -24.210 11.244 12.463 1.00 96.44 550 ASP A CA 1
ATOM 4318 C C . ASP A 1 550 ? -23.362 11.122 11.190 1.00 96.44 550 ASP A C 1
ATOM 4320 O O . ASP A 1 550 ? -23.281 12.057 10.383 1.00 96.44 550 ASP A O 1
ATOM 4324 N N . VAL A 1 551 ? -22.679 9.986 11.064 1.00 94.19 551 VAL A N 1
ATOM 4325 C CA . VAL A 1 551 ? -21.760 9.664 9.967 1.00 94.19 551 VAL A CA 1
ATOM 4326 C C . VAL A 1 551 ? -22.087 8.317 9.317 1.00 94.19 551 VAL A C 1
ATOM 4328 O O . VAL A 1 551 ? -21.255 7.782 8.583 1.00 94.19 551 VAL A O 1
ATOM 4331 N N . GLY A 1 552 ? -23.278 7.766 9.583 1.00 90.94 552 GLY A N 1
ATOM 4332 C CA . GLY A 1 552 ? -23.694 6.453 9.077 1.00 90.94 552 GLY A CA 1
ATOM 4333 C C . GLY A 1 552 ? -22.988 5.284 9.750 1.00 90.94 552 GLY A C 1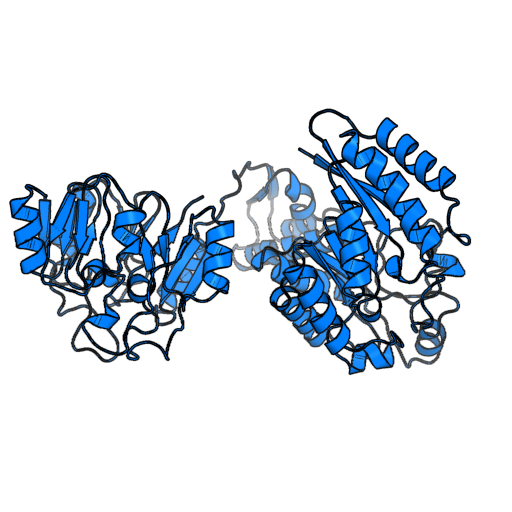
ATOM 4334 O O . GLY A 1 552 ? -22.783 4.238 9.134 1.00 90.94 552 GLY A O 1
ATOM 4335 N N . GLY A 1 553 ? -22.546 5.500 10.990 1.00 94.25 553 GLY A N 1
ATOM 4336 C CA . GLY A 1 553 ? -21.753 4.563 11.768 1.00 94.25 553 GLY A CA 1
ATOM 4337 C C . GLY A 1 553 ? -20.242 4.665 11.534 1.00 94.25 553 GLY A C 1
ATOM 4338 O O . GLY A 1 553 ? -19.735 5.199 10.542 1.00 94.25 553 GLY A O 1
ATOM 4339 N N . ILE A 1 554 ? -19.502 4.126 12.498 1.00 97.00 554 ILE A N 1
ATOM 4340 C CA . ILE A 1 554 ? -18.051 3.950 12.452 1.00 97.00 554 ILE A CA 1
ATOM 4341 C C . ILE A 1 554 ? -17.796 2.444 12.356 1.00 97.00 554 ILE A C 1
ATOM 4343 O O . ILE A 1 554 ? -17.807 1.732 13.360 1.00 97.00 554 ILE A O 1
ATOM 4347 N N . PHE A 1 555 ? -17.619 1.944 11.135 1.00 97.00 555 PHE A N 1
ATOM 4348 C CA . PHE A 1 555 ? -17.445 0.514 10.890 1.00 97.00 555 PHE A CA 1
ATOM 4349 C C . PHE A 1 555 ? -16.005 0.138 11.204 1.00 97.00 555 PHE A C 1
ATOM 4351 O O . PHE A 1 555 ? -15.085 0.667 10.582 1.00 97.00 555 PHE A O 1
ATOM 4358 N N . CYS A 1 556 ? -15.823 -0.733 12.192 1.00 95.62 556 CYS A N 1
ATOM 4359 C CA . CYS A 1 556 ? -14.520 -1.110 12.723 1.00 95.62 556 CYS A CA 1
ATOM 4360 C C . CYS A 1 556 ? -14.219 -2.566 12.368 1.00 95.62 556 CYS A C 1
ATOM 4362 O O . CYS A 1 556 ? -15.067 -3.439 12.554 1.00 95.62 556 CYS A O 1
ATOM 4364 N N . PHE A 1 557 ? -13.006 -2.818 11.887 1.00 92.25 557 PHE A N 1
ATOM 4365 C CA . PHE A 1 557 ? -12.529 -4.133 11.481 1.00 92.25 557 PHE A CA 1
ATOM 4366 C C . PHE A 1 557 ? -11.167 -4.393 12.122 1.00 92.25 557 PHE A C 1
ATOM 4368 O O . PHE A 1 557 ? -10.225 -3.612 11.961 1.00 92.25 557 PHE A O 1
ATOM 4375 N N . VAL A 1 558 ? -11.082 -5.490 12.865 1.00 83.50 558 VAL A N 1
ATOM 4376 C CA . VAL A 1 558 ? -9.861 -5.995 13.499 1.00 83.50 558 VAL A CA 1
ATOM 4377 C C . VAL A 1 558 ? -9.462 -7.299 12.823 1.00 83.50 558 VAL A C 1
ATOM 4379 O O . VAL A 1 558 ? -10.334 -8.050 12.390 1.00 83.50 558 VAL A O 1
ATOM 4382 N N . LYS A 1 559 ? -8.151 -7.505 12.688 1.00 63.44 559 LYS A N 1
ATOM 4383 C CA . LYS A 1 559 ? -7.564 -8.684 12.050 1.00 63.44 559 LYS A CA 1
ATOM 4384 C C . LYS A 1 559 ? -7.418 -9.839 13.030 1.00 63.44 559 LYS A C 1
ATOM 4386 O O . LYS A 1 559 ? -7.094 -9.548 14.204 1.00 63.44 559 LYS A O 1
#

Radius of gyration: 28.46 Å; chains: 1; bounding box: 76×52×62 Å

=== Feature glossary ===
Key to the feature types in this record:

pLDDT. pLDDT is the predicted lDDT-Cα score: AlphaFold's confidence that the local environment of each residue (all inter-atomic distances within 15 Å) is correctly placed. It is a per-residue number between 0 and 100, with higher meaning more reliable.

Radius of gyration, Cα contacts, bounding box. The geometric summary reports three shape descriptors. Rg (radius of gyration) measures how spread out the Cα atoms are about their centre of mass; compact globular proteins have small Rg, elongated or unfolded ones large. Cα contacts (<8 Å, |i−j|>4) count long-range residue pairs in spatial proximity — high for tightly packed folds, near zero for rods or random coil. The bounding-box extents give the protein's footprint along x, y, z in Å.

Backbone torsions (φ/ψ). Backbone dihedral angles. Every residue except chain termini has a φ (preceding-C → N → Cα → C) and a ψ (N → Cα → C → next-N). They are reported in degrees following the IUPAC sign convention. Secondary structure is essentially a statement about which (φ, ψ) basin each residue occupies.

Contact-map, Ramachandran, and PAE plots. Plot images: a contact map (which residues are close in 3D, as an N×N binary image), a Ramachandran scatter (backbone torsion angles, revealing secondary-structure composition at a glance), and — for AlphaFold structures — a PAE heatmap (pairwise prediction confidence).

Predicted aligned error. Predicted Aligned Error (PAE) is an AlphaFold confidence matrix: entry (i, j) is the expected error in the position of residue j, in ångströms, when the prediction is superimposed on the true structure at residue i. Low PAE within a block of residues means that block is internally rigid and well-predicted; high PAE between two blocks means their relative placement is uncertain even if each block individually is confident.

Secondary structure (3-state, P-SEA). Three-state secondary structure (P-SEA) collapses the eight DSSP classes into helix (a), strand (b), and coil (c). P-SEA assigns these from Cα geometry alone — distances and angles — without requiring backbone oxygens, so it works on any Cα trace.

Solvent-accessible surface area. Solvent-accessible surface area (SASA) is the area in Å² traced out by the centre of a 1.4 Å probe sphere (a water molecule) rolled over the protein's van der Waals surface (Shrake–Rupley / Lee–Richards construction). Buried residues have near-zero SASA; fully exposed residues can exceed 200 Å². The total SASA scales roughly with the number of surface residues.

Foldseek 3Di. The Foldseek 3Di string encodes local tertiary geometry as a 20-letter alphabet — one character per residue — derived from the relative positions of nearby Cα atoms. Unlike the amino-acid sequence, 3Di is a direct function of the 3D structure, so two proteins with the same fold have similar 3Di strings even at low sequence identity.

B-factor. For experimental (PDB) structures, the B-factor (temperature factor) quantifies the positional spread of each atom in the crystal — a combination of thermal vibration and static disorder — in units of Å². High B-factors mark flexible loops or poorly resolved regions; low B-factors mark the rigid, well-ordered core.

mmCIF coordinates. The mmCIF block holds the 3D Cartesian coordinates of each backbone atom (N, Cα, C, O) in ångströms. mmCIF is the PDB's canonical archive format — a tagged-loop text representation of the atomic model.

InterPro / GO / CATH / organism. Functional annotations link the protein to curated databases. InterPro entries identify conserved domains and families by matching the sequence against member-database signatures (Pfam, PROSITE, CDD, …). Gene Ontology (GO) terms describe molecular function, biological process, and cellular component in a controlled vocabulary. CATH places the structure in a hierarchical fold classification (Class/Architecture/Topology/Homologous-superfamily). The organism is the source species.

Rendered structure images. Structure images are PyMOL renders from six orthogonal camera directions. Cartoon representation draws helices as coils and strands as arrows; sticks shows the backbone as bonds; surface shows the solvent-excluded envelope. Rainbow coloring maps sequence position to hue (blue→red, N→C); chain coloring assigns a distinct color per polypeptide.

Sequence. This is the polypeptide sequence — one letter per residue, N-terminus first. Length ranges from a few dozen residues for small domains to over a thousand for large multi-domain proteins.

Secondary structure (8-state, DSSP). The SS8 string is DSSP's per-residue secondary-structure call. α-helix (H) means an i→i+4 H-bond ladder; β-strand (E) means the residue participates in a β-sheet; 3₁₀ (G) and π (I) are tighter and wider helices; T/S are turns/bends; '-' is loop.

Nearest PDB structures. Structural nearest neighbors (via Foldseek easy-search vs the PDB). Reported per hit: target PDB id, E-value, and alignment TM-score. A TM-score above ~0.5 is the conventional threshold for 'same fold'.